Protein AF-A0A356D3D9-F1 (afdb_monomer)

Structure (mmCIF, N/CA/C/O backbone):
data_AF-A0A356D3D9-F1
#
_entry.id   AF-A0A356D3D9-F1
#
loop_
_atom_site.group_PDB
_atom_site.id
_atom_site.type_symbol
_atom_site.label_atom_id
_atom_site.label_alt_id
_atom_site.label_comp_id
_atom_site.label_asym_id
_atom_site.label_entity_id
_atom_site.label_seq_id
_atom_site.pdbx_PDB_ins_code
_atom_site.Cartn_x
_atom_site.Cartn_y
_atom_site.Cartn_z
_atom_site.occupancy
_atom_site.B_iso_or_equiv
_atom_site.auth_seq_id
_atom_site.auth_comp_id
_atom_site.auth_asym_id
_atom_site.auth_atom_id
_atom_site.pdbx_PDB_model_num
ATOM 1 N N . MET A 1 1 ? -27.565 -17.402 -6.947 1.00 33.41 1 MET A N 1
ATOM 2 C CA . MET A 1 1 ? -26.269 -16.905 -7.462 1.00 33.41 1 MET A CA 1
ATOM 3 C C . MET A 1 1 ? -26.505 -16.092 -8.730 1.00 33.41 1 MET A C 1
ATOM 5 O O . MET A 1 1 ? -26.670 -16.674 -9.793 1.00 33.41 1 MET A O 1
ATOM 9 N N . HIS A 1 2 ? -26.550 -14.762 -8.636 1.00 26.42 2 HIS A N 1
ATOM 10 C CA . HIS A 1 2 ? -26.466 -13.897 -9.815 1.00 26.42 2 HIS A CA 1
ATOM 11 C C . HIS A 1 2 ? -24.990 -13.567 -10.053 1.00 26.42 2 HIS A C 1
ATOM 13 O O . HIS A 1 2 ? -24.392 -12.832 -9.275 1.00 26.42 2 HIS A O 1
ATOM 19 N N . LYS A 1 3 ? -24.387 -14.128 -11.109 1.00 28.69 3 LYS A N 1
ATOM 20 C CA . LYS A 1 3 ? -23.107 -13.629 -11.629 1.00 28.69 3 LYS A CA 1
ATOM 21 C C . LYS A 1 3 ? -23.367 -12.240 -12.205 1.00 28.69 3 LYS A C 1
ATOM 23 O O . LYS A 1 3 ? -23.921 -12.122 -13.296 1.00 28.69 3 LYS A O 1
ATOM 28 N N . VAL A 1 4 ? -22.986 -11.197 -11.475 1.00 30.11 4 VAL A N 1
ATOM 29 C CA . VAL A 1 4 ? -22.849 -9.864 -12.060 1.00 30.11 4 VAL A CA 1
ATOM 30 C C . VAL A 1 4 ? -21.678 -9.948 -13.038 1.00 30.11 4 VAL A C 1
ATOM 32 O O . VAL A 1 4 ? -20.516 -9.964 -12.646 1.00 30.11 4 VAL A O 1
ATOM 35 N N . ASN A 1 5 ? -21.991 -10.079 -14.323 1.00 36.19 5 ASN A N 1
ATOM 36 C CA . ASN A 1 5 ? -21.010 -10.063 -15.399 1.00 36.19 5 ASN A CA 1
ATOM 37 C C . ASN A 1 5 ? -20.630 -8.593 -15.658 1.00 36.19 5 ASN A C 1
ATOM 39 O O . ASN A 1 5 ? -21.128 -7.965 -16.592 1.00 36.19 5 ASN A O 1
ATOM 43 N N . LEU A 1 6 ? -19.817 -7.999 -14.778 1.00 47.12 6 LEU A N 1
ATOM 44 C CA . LEU A 1 6 ? -19.219 -6.690 -15.042 1.00 47.12 6 LEU A CA 1
ATOM 45 C C . LEU A 1 6 ? -18.203 -6.874 -16.173 1.00 47.12 6 LEU A C 1
ATOM 47 O O . LEU A 1 6 ? -17.064 -7.257 -15.935 1.00 47.12 6 LEU A O 1
ATOM 51 N N . LYS A 1 7 ? -18.626 -6.616 -17.419 1.00 60.69 7 LYS A N 1
ATOM 52 C CA . LYS A 1 7 ? -17.749 -6.653 -18.606 1.00 60.69 7 LYS A CA 1
ATOM 53 C C . LYS A 1 7 ? -16.513 -5.752 -18.457 1.00 60.69 7 LYS A C 1
ATOM 55 O O . LYS A 1 7 ? -15.475 -6.025 -19.052 1.00 60.69 7 LYS A O 1
ATOM 60 N N . GLN A 1 8 ? -16.626 -4.716 -17.625 1.00 71.38 8 GLN A N 1
ATOM 61 C CA . GLN A 1 8 ? -15.575 -3.757 -17.320 1.00 71.38 8 GLN A CA 1
ATOM 62 C C . GLN A 1 8 ? -15.655 -3.283 -15.864 1.00 71.38 8 GLN A C 1
ATOM 64 O O . GLN A 1 8 ? -16.744 -3.192 -15.292 1.00 71.38 8 GLN A O 1
ATOM 69 N N . SER A 1 9 ? -14.512 -2.935 -15.274 1.00 82.88 9 SER A N 1
ATOM 70 C CA . SER A 1 9 ? -14.443 -2.233 -13.983 1.00 82.88 9 SER A CA 1
ATOM 71 C C . SER A 1 9 ? -13.422 -1.096 -14.037 1.00 82.88 9 SER A C 1
ATOM 73 O O . SER A 1 9 ? -12.450 -1.166 -14.791 1.00 82.88 9 SER A O 1
ATOM 75 N N . LYS A 1 10 ? -13.662 -0.031 -13.261 1.00 90.88 10 LYS A N 1
ATOM 76 C CA . LYS A 1 10 ? -12.844 1.188 -13.259 1.00 90.88 10 LYS A CA 1
ATOM 77 C C . LYS A 1 10 ? -12.426 1.567 -11.841 1.00 90.88 10 LYS A C 1
ATOM 79 O O . LYS A 1 10 ? -13.258 1.564 -10.938 1.00 90.88 10 LYS A O 1
ATOM 84 N N . ILE A 1 11 ? -11.165 1.956 -11.672 1.00 92.62 11 ILE A N 1
ATOM 85 C CA . ILE A 1 11 ? -10.679 2.685 -10.494 1.00 92.62 11 ILE A CA 1
ATOM 86 C C . ILE A 1 11 ? -10.314 4.091 -10.959 1.00 92.62 11 ILE A C 1
ATOM 88 O O . ILE A 1 11 ? -9.439 4.255 -11.809 1.00 92.62 11 ILE A O 1
ATOM 92 N N . ASN A 1 12 ? -11.001 5.104 -10.432 1.00 92.50 12 ASN A N 1
ATOM 93 C CA . ASN A 1 12 ? -10.666 6.496 -10.721 1.00 92.50 12 ASN A CA 1
ATOM 94 C C . ASN A 1 12 ? -9.358 6.857 -10.013 1.00 92.50 12 ASN A C 1
ATOM 96 O O . ASN A 1 12 ? -9.198 6.557 -8.835 1.00 92.50 12 ASN A O 1
ATOM 100 N N . PHE A 1 13 ? -8.444 7.506 -10.722 1.00 95.00 13 PHE A N 1
ATOM 101 C CA . PHE A 1 13 ? -7.201 8.028 -10.168 1.00 95.00 13 PHE A CA 1
ATOM 102 C C . PHE A 1 13 ? -6.714 9.173 -11.060 1.00 95.00 13 PHE A C 1
ATOM 104 O O . PHE A 1 13 ? -6.866 9.096 -12.281 1.00 95.00 13 PHE A O 1
ATOM 111 N N . GLN A 1 14 ? -6.150 10.220 -10.456 1.00 92.44 14 GLN A N 1
ATOM 112 C CA . GLN A 1 14 ? -5.501 11.316 -11.169 1.00 92.44 14 GLN A CA 1
ATOM 113 C C . GLN A 1 14 ? -4.198 11.695 -10.468 1.00 92.44 14 GLN A C 1
ATOM 115 O O . GLN A 1 14 ? -4.200 12.161 -9.329 1.00 92.44 14 GLN A O 1
ATOM 120 N N . GLN A 1 15 ? -3.074 11.582 -11.173 1.00 92.44 15 GLN A N 1
ATOM 121 C CA . GLN A 1 15 ? -1.764 11.958 -10.638 1.00 92.44 15 GLN A CA 1
ATOM 122 C C . GLN A 1 15 ? -1.706 13.421 -10.177 1.00 92.44 15 GLN A C 1
ATOM 124 O O . GLN A 1 15 ? -0.962 13.752 -9.253 1.00 92.44 15 GLN A O 1
ATOM 129 N N . ARG A 1 16 ? -2.537 14.294 -10.766 1.00 89.56 16 ARG A N 1
ATOM 130 C CA . ARG A 1 16 ? -2.626 15.714 -10.414 1.00 89.56 16 ARG A CA 1
ATOM 131 C C . ARG A 1 16 ? -2.956 15.945 -8.940 1.00 89.56 16 ARG A C 1
ATOM 133 O O . ARG A 1 16 ? -2.470 16.924 -8.373 1.00 89.56 16 ARG A O 1
ATOM 140 N N . ASP A 1 17 ? -3.723 15.060 -8.312 1.00 91.12 17 ASP A N 1
ATOM 141 C CA . ASP A 1 17 ? -4.072 15.187 -6.894 1.00 91.12 17 ASP A CA 1
ATOM 142 C C . ASP A 1 17 ? -2.831 15.026 -6.008 1.00 91.12 17 ASP A C 1
ATOM 144 O O . ASP A 1 17 ? -2.596 15.824 -5.096 1.00 91.12 17 ASP A O 1
ATOM 148 N N . ILE A 1 18 ? -1.981 14.049 -6.337 1.00 91.50 18 ILE A N 1
ATOM 149 C CA . ILE A 1 18 ? -0.711 13.806 -5.648 1.00 91.50 18 ILE A CA 1
ATOM 150 C C . ILE A 1 18 ? 0.299 14.915 -5.945 1.00 91.50 18 ILE A C 1
ATOM 152 O O . ILE A 1 18 ? 0.939 15.423 -5.027 1.00 91.50 18 ILE A O 1
ATOM 156 N N . ILE A 1 19 ? 0.401 15.357 -7.200 1.00 87.94 19 ILE A N 1
ATOM 157 C CA . ILE A 1 19 ? 1.264 16.484 -7.587 1.00 87.94 19 ILE A CA 1
ATOM 158 C C . ILE A 1 19 ? 0.881 17.738 -6.795 1.00 87.94 19 ILE A C 1
ATOM 160 O O . ILE A 1 19 ? 1.732 18.382 -6.184 1.00 87.94 19 ILE A O 1
ATOM 164 N N . THR A 1 20 ? -0.415 18.049 -6.725 1.00 88.94 20 THR A N 1
ATOM 165 C CA . THR A 1 20 ? -0.930 19.195 -5.965 1.00 88.94 20 THR A CA 1
ATOM 166 C C . THR A 1 20 ? -0.603 19.065 -4.477 1.00 88.94 20 THR A C 1
ATOM 168 O O . THR A 1 20 ? -0.269 20.057 -3.824 1.00 88.94 20 THR A O 1
ATOM 171 N N . TYR A 1 21 ? -0.678 17.853 -3.923 1.00 91.00 21 TYR A N 1
ATOM 172 C CA . TYR A 1 21 ? -0.265 17.584 -2.549 1.00 91.00 21 TYR A CA 1
ATOM 173 C C . TYR A 1 21 ? 1.226 17.872 -2.330 1.00 91.00 21 TYR A C 1
ATOM 175 O O . TYR A 1 21 ? 1.563 18.596 -1.391 1.00 91.00 21 TYR A O 1
ATOM 183 N N . ILE A 1 22 ? 2.105 17.375 -3.204 1.00 87.75 22 ILE A N 1
ATOM 184 C CA . ILE A 1 22 ? 3.555 17.617 -3.136 1.00 87.75 22 ILE A CA 1
ATOM 185 C C . ILE A 1 22 ? 3.842 19.123 -3.226 1.00 87.75 22 ILE A C 1
ATOM 187 O O . ILE A 1 22 ? 4.556 19.659 -2.380 1.00 87.75 22 ILE A O 1
ATOM 191 N N . GLN A 1 23 ? 3.210 19.831 -4.169 1.00 84.25 23 GLN A N 1
ATOM 192 C CA . GLN A 1 23 ? 3.354 21.283 -4.357 1.00 84.25 23 GLN A CA 1
ATOM 193 C C . GLN A 1 23 ? 2.970 22.073 -3.111 1.00 84.25 23 GLN A C 1
ATOM 195 O O . GLN A 1 23 ? 3.737 22.913 -2.640 1.00 84.25 23 GLN A O 1
ATOM 200 N N . ARG A 1 24 ? 1.812 21.774 -2.519 1.00 87.44 24 ARG A N 1
ATOM 201 C CA . ARG A 1 24 ? 1.347 22.453 -1.300 1.00 87.44 24 ARG A CA 1
ATOM 202 C C . ARG A 1 24 ? 2.236 22.182 -0.087 1.00 87.44 24 ARG A C 1
ATOM 204 O O . ARG A 1 24 ? 2.254 22.992 0.834 1.00 87.44 24 ARG A O 1
ATOM 211 N N . ASN A 1 25 ? 2.967 21.069 -0.085 1.00 86.62 25 ASN A N 1
ATOM 212 C CA . ASN A 1 25 ? 3.800 20.633 1.033 1.00 86.62 25 ASN A CA 1
ATOM 213 C C . ASN A 1 25 ? 5.304 20.698 0.725 1.00 86.62 25 ASN A C 1
ATOM 215 O O . ASN A 1 25 ? 6.096 20.141 1.476 1.00 86.62 25 ASN A O 1
ATOM 219 N N . MET A 1 26 ? 5.733 21.416 -0.317 1.00 79.50 26 MET A N 1
ATOM 220 C CA . MET A 1 26 ? 7.138 21.447 -0.759 1.00 79.50 26 MET A CA 1
ATOM 221 C C . MET A 1 26 ? 8.136 21.959 0.300 1.00 79.50 26 MET A C 1
ATOM 223 O O . MET A 1 26 ? 9.329 21.668 0.233 1.00 79.50 26 MET A O 1
ATOM 227 N N . PHE A 1 27 ? 7.658 22.720 1.290 1.00 79.06 27 PHE A N 1
ATOM 228 C CA . PHE A 1 27 ? 8.465 23.211 2.413 1.00 79.06 27 PHE A CA 1
ATOM 229 C C . PHE A 1 27 ? 8.401 22.312 3.655 1.00 79.06 27 PHE A C 1
ATOM 231 O O . PHE A 1 27 ? 9.159 22.534 4.601 1.00 79.06 27 PHE A O 1
ATOM 238 N N . ASN A 1 28 ? 7.528 21.300 3.669 1.00 84.44 28 ASN A N 1
ATOM 239 C CA . ASN A 1 28 ? 7.534 20.271 4.702 1.00 84.44 28 ASN A CA 1
ATOM 240 C C . ASN A 1 28 ? 8.872 19.519 4.640 1.00 84.44 28 ASN A C 1
ATOM 242 O O . ASN A 1 28 ? 9.337 19.173 3.556 1.00 84.44 28 ASN A O 1
ATOM 246 N N . LYS A 1 29 ? 9.495 19.269 5.798 1.00 85.06 29 LYS A N 1
ATOM 247 C CA . LYS A 1 29 ? 10.822 18.647 5.886 1.00 85.06 29 LYS A CA 1
ATOM 248 C C . LYS A 1 29 ? 10.892 17.303 5.151 1.00 85.06 29 LYS A C 1
ATOM 250 O O . LYS A 1 29 ? 11.852 17.086 4.425 1.00 85.06 29 LYS A O 1
ATOM 255 N N . GLU A 1 30 ? 9.894 16.439 5.302 1.00 82.69 30 GLU A N 1
ATOM 256 C CA . GLU A 1 30 ? 9.886 15.094 4.711 1.00 82.69 30 GLU A CA 1
ATOM 257 C C . GLU A 1 30 ? 9.733 15.141 3.194 1.00 82.69 30 GLU A C 1
ATOM 259 O O . GLU A 1 30 ? 10.515 14.521 2.479 1.00 82.69 30 GLU A O 1
ATOM 264 N N . ILE A 1 31 ? 8.781 15.932 2.690 1.00 83.50 31 ILE A N 1
ATOM 265 C CA . ILE A 1 31 ? 8.619 16.137 1.245 1.00 83.50 31 ILE A CA 1
ATOM 266 C C . ILE A 1 31 ? 9.875 16.784 0.670 1.00 83.50 31 ILE A C 1
ATOM 268 O O . ILE A 1 31 ? 10.411 16.309 -0.323 1.00 83.50 31 ILE A O 1
ATOM 272 N N . LYS A 1 32 ? 10.411 17.814 1.326 1.00 81.31 32 LYS A N 1
ATOM 273 C CA . LYS A 1 32 ? 11.663 18.448 0.916 1.00 81.31 32 LYS A CA 1
ATOM 274 C C . LYS A 1 32 ? 12.820 17.452 0.889 1.00 81.31 32 LYS A C 1
ATOM 276 O O . LYS A 1 32 ? 13.649 17.541 -0.006 1.00 81.31 32 LYS A O 1
ATOM 281 N N . GLU A 1 33 ? 12.897 16.524 1.840 1.00 79.44 33 GLU A N 1
ATOM 282 C CA . GLU A 1 33 ? 13.893 15.451 1.834 1.00 79.44 33 GLU A CA 1
ATOM 283 C C . GLU A 1 33 ? 13.683 14.464 0.687 1.00 79.44 33 GLU A C 1
ATOM 285 O O . GLU A 1 33 ? 14.674 14.070 0.082 1.00 79.44 33 GLU A O 1
ATOM 290 N N . ILE A 1 34 ? 12.441 14.091 0.364 1.00 80.12 34 ILE A N 1
ATOM 291 C CA . ILE A 1 34 ? 12.125 13.249 -0.800 1.00 80.12 34 ILE A CA 1
ATOM 292 C C . ILE A 1 34 ? 12.588 13.948 -2.081 1.00 80.12 34 ILE A C 1
ATOM 294 O O . ILE A 1 34 ? 13.390 13.397 -2.826 1.00 80.12 34 ILE A O 1
ATOM 298 N N . LEU A 1 35 ? 12.173 15.198 -2.292 1.00 75.44 35 LEU A N 1
ATOM 299 C CA . LEU A 1 35 ? 12.546 15.960 -3.483 1.00 75.44 35 LEU A CA 1
ATOM 300 C C . LEU A 1 35 ? 14.070 16.186 -3.542 1.00 75.44 35 LEU A C 1
ATOM 302 O O . LEU A 1 35 ? 14.687 15.994 -4.584 1.00 75.44 35 LEU A O 1
ATOM 306 N N . ALA A 1 36 ? 14.713 16.531 -2.420 1.00 67.12 36 ALA A N 1
ATOM 307 C CA . ALA A 1 36 ? 16.142 16.845 -2.381 1.00 67.12 36 ALA A CA 1
ATOM 308 C C . ALA A 1 36 ? 17.070 15.624 -2.474 1.00 67.12 36 ALA A C 1
ATOM 310 O O . ALA A 1 36 ? 18.141 15.757 -3.065 1.00 67.12 36 ALA A O 1
ATOM 311 N N . LYS A 1 37 ? 16.715 14.479 -1.867 1.00 59.72 37 LYS A N 1
ATOM 312 C CA . LYS A 1 37 ? 17.519 13.242 -1.934 1.00 59.72 37 LYS A CA 1
ATOM 313 C C . LYS A 1 37 ? 17.482 12.631 -3.323 1.00 59.72 37 LYS A C 1
ATOM 315 O O . LYS A 1 37 ? 18.491 12.097 -3.768 1.00 59.72 37 LYS A O 1
ATOM 320 N N . GLU A 1 38 ? 16.343 12.732 -3.992 1.00 59.81 38 GLU A N 1
ATOM 321 C CA . GLU A 1 38 ? 16.191 12.152 -5.317 1.00 59.81 38 GLU A CA 1
ATOM 322 C C . GLU A 1 38 ? 16.752 13.117 -6.396 1.00 59.81 38 GLU A C 1
ATOM 324 O O . GLU A 1 38 ? 17.379 12.671 -7.366 1.00 59.81 38 GLU A O 1
ATOM 329 N N . GLY A 1 39 ? 16.665 14.443 -6.188 1.00 52.09 39 GLY A N 1
ATOM 330 C CA . GLY A 1 39 ? 17.305 15.453 -7.048 1.00 52.09 39 GLY A CA 1
ATOM 331 C C . GLY A 1 39 ? 16.372 16.486 -7.691 1.00 52.09 39 GLY A C 1
ATOM 332 O O . GLY A 1 39 ? 16.815 17.244 -8.553 1.00 52.09 39 GLY A O 1
ATOM 333 N N . GLU A 1 40 ? 15.113 16.588 -7.269 1.00 52.38 40 GLU A N 1
ATOM 334 C CA . GLU A 1 40 ? 14.180 17.607 -7.753 1.00 52.38 40 GLU A CA 1
ATOM 335 C C . GLU A 1 40 ? 14.535 18.989 -7.198 1.00 52.38 40 GLU A C 1
ATOM 337 O O . GLU A 1 40 ? 14.288 19.330 -6.037 1.00 52.38 40 GLU A O 1
ATOM 342 N N . ARG A 1 41 ? 15.126 19.823 -8.055 1.00 49.38 41 ARG A N 1
ATOM 343 C CA . ARG A 1 41 ? 15.128 21.282 -7.881 1.00 49.38 41 ARG A CA 1
ATOM 344 C C . ARG A 1 41 ? 14.640 22.061 -9.094 1.00 49.38 41 ARG A C 1
ATOM 346 O O . ARG A 1 41 ? 14.485 23.277 -8.968 1.00 49.38 41 ARG A O 1
ATOM 353 N N . ARG A 1 42 ? 14.329 21.400 -10.217 1.00 44.66 42 ARG A N 1
ATOM 354 C CA . ARG A 1 42 ? 13.317 21.957 -11.119 1.00 44.66 42 ARG A CA 1
ATOM 355 C C . ARG A 1 42 ? 12.046 22.065 -10.276 1.00 44.66 42 ARG A C 1
ATOM 357 O O . ARG A 1 42 ? 11.743 21.147 -9.516 1.00 44.66 42 ARG A O 1
ATOM 364 N N . GLY A 1 43 ? 11.373 23.216 -10.297 1.00 47.50 43 GLY A N 1
ATOM 365 C CA . GLY A 1 43 ? 10.042 23.308 -9.697 1.00 47.50 43 GLY A CA 1
ATOM 366 C C . GLY A 1 43 ? 9.225 22.104 -10.166 1.00 47.50 43 GLY A C 1
ATOM 367 O O . GLY A 1 43 ? 9.377 21.715 -11.319 1.00 47.50 43 GLY A O 1
ATOM 368 N N . ILE A 1 44 ? 8.478 21.487 -9.247 1.00 49.28 44 ILE A N 1
ATOM 369 C CA . ILE A 1 44 ? 7.670 20.275 -9.466 1.00 49.28 44 ILE A CA 1
ATOM 370 C C . ILE A 1 44 ? 7.165 20.248 -10.903 1.00 49.28 44 ILE A C 1
ATOM 372 O O . ILE A 1 44 ? 6.504 21.214 -11.298 1.00 49.28 44 ILE A O 1
ATOM 376 N N . SER A 1 45 ? 7.553 19.221 -11.671 1.00 49.94 45 SER A N 1
ATOM 377 C CA . SER A 1 45 ? 7.362 19.231 -13.122 1.00 49.94 45 SER A CA 1
ATOM 378 C C . SER A 1 45 ? 5.903 19.580 -13.440 1.00 49.94 45 SER A C 1
ATOM 380 O O . SER A 1 45 ? 4.958 19.019 -12.877 1.00 49.94 45 SER A O 1
ATOM 382 N N . ASN A 1 46 ? 5.700 20.550 -14.333 1.00 49.56 46 ASN A N 1
ATOM 383 C CA . ASN A 1 46 ? 4.365 20.801 -14.878 1.00 49.56 46 ASN A CA 1
ATOM 384 C C . ASN A 1 46 ? 3.899 19.626 -15.769 1.00 49.56 46 ASN A C 1
ATOM 386 O O . ASN A 1 46 ? 2.724 19.566 -16.123 1.00 49.56 46 ASN A O 1
ATOM 390 N N . GLU A 1 47 ? 4.816 18.708 -16.097 1.00 61.75 47 GLU A N 1
ATOM 391 C CA . GLU A 1 47 ? 4.668 17.558 -16.997 1.00 61.75 47 GLU A CA 1
ATOM 392 C C . GLU A 1 47 ? 4.184 16.279 -16.273 1.00 61.75 47 GLU A C 1
ATOM 394 O O . GLU A 1 47 ? 3.634 15.377 -16.900 1.00 61.75 47 GLU A O 1
ATOM 399 N N . GLY A 1 48 ? 4.269 16.228 -14.936 1.00 75.38 48 GLY A N 1
ATOM 400 C CA . GLY A 1 48 ? 3.761 15.133 -14.100 1.00 75.38 48 GLY A CA 1
ATOM 401 C C . GLY A 1 48 ? 4.790 14.046 -13.755 1.00 75.38 48 GLY A C 1
ATOM 402 O O . GLY A 1 48 ? 5.961 14.143 -14.101 1.00 75.38 48 GLY A O 1
ATOM 403 N N . TYR A 1 49 ? 4.343 13.005 -13.038 1.00 88.62 49 TYR A N 1
ATOM 404 C CA . TYR A 1 49 ? 5.164 11.855 -12.611 1.00 88.62 49 TYR A CA 1
ATOM 405 C C . TYR A 1 49 ? 4.683 10.549 -13.267 1.00 88.62 49 TYR A C 1
ATOM 407 O O . TYR A 1 49 ? 4.593 9.501 -12.615 1.00 88.62 49 TYR A O 1
ATOM 415 N N . CYS A 1 50 ? 4.273 10.610 -14.539 1.00 92.06 50 CYS A N 1
ATOM 416 C CA . CYS A 1 50 ? 3.597 9.501 -15.213 1.00 92.06 50 CYS A CA 1
ATOM 417 C C . CYS A 1 50 ? 4.441 8.215 -15.221 1.00 92.06 50 CYS A C 1
ATOM 419 O O . CYS A 1 50 ? 3.907 7.148 -14.906 1.00 92.06 50 CYS A O 1
ATOM 421 N N . TYR A 1 51 ? 5.752 8.309 -15.467 1.00 89.56 51 TYR A N 1
ATOM 422 C CA . TYR A 1 51 ? 6.661 7.161 -15.452 1.00 89.56 51 TYR A CA 1
ATOM 423 C C . TYR A 1 51 ? 6.760 6.540 -14.060 1.00 89.56 51 TYR A C 1
ATOM 425 O O . TYR A 1 51 ? 6.640 5.321 -13.917 1.00 89.56 51 TYR A O 1
ATOM 433 N N . GLY A 1 52 ? 6.891 7.370 -13.023 1.00 90.94 52 GLY A N 1
ATOM 434 C CA . GLY A 1 52 ? 6.961 6.898 -11.641 1.00 90.94 52 GLY A CA 1
ATOM 435 C C . GLY A 1 52 ? 5.695 6.166 -11.186 1.00 90.94 52 GLY A C 1
ATOM 436 O O . GLY A 1 52 ? 5.766 5.103 -10.558 1.00 90.94 52 GLY A O 1
ATOM 437 N N . PHE A 1 53 ? 4.519 6.685 -11.555 1.00 95.19 53 PHE A N 1
ATOM 438 C CA . PHE A 1 53 ? 3.244 6.017 -11.282 1.00 95.19 53 PHE A CA 1
ATOM 439 C C . PHE A 1 53 ? 3.102 4.702 -12.049 1.00 95.19 53 PHE A C 1
ATOM 441 O O . PHE A 1 53 ? 2.652 3.712 -11.472 1.00 95.19 53 PHE A O 1
ATOM 448 N N . VAL A 1 54 ? 3.486 4.670 -13.327 1.00 94.94 54 VAL A N 1
ATOM 449 C CA . VAL A 1 54 ? 3.441 3.459 -14.160 1.00 94.94 54 VAL A CA 1
ATOM 450 C C . VAL A 1 54 ? 4.352 2.372 -13.603 1.00 94.94 54 VAL A C 1
ATOM 452 O O . VAL A 1 54 ? 3.888 1.250 -13.395 1.00 94.94 54 VAL A O 1
ATOM 455 N N . LYS A 1 55 ? 5.609 2.696 -13.283 1.00 91.19 55 LYS A N 1
ATOM 456 C CA . LYS A 1 55 ? 6.564 1.751 -12.685 1.00 91.19 55 LYS A CA 1
ATOM 457 C C . LYS A 1 55 ? 6.045 1.190 -11.366 1.00 91.19 55 LYS A C 1
ATOM 459 O O . LYS A 1 55 ? 5.978 -0.028 -11.199 1.00 91.19 55 LYS A O 1
ATOM 464 N N . SER A 1 56 ? 5.583 2.057 -10.466 1.00 92.31 56 SER A N 1
ATOM 465 C CA . SER A 1 56 ? 4.993 1.630 -9.192 1.00 92.31 56 SER A CA 1
ATOM 466 C C . SER A 1 56 ? 3.765 0.734 -9.397 1.00 92.31 56 SER A C 1
ATOM 468 O O . SER A 1 56 ? 3.655 -0.323 -8.775 1.00 92.31 56 SER A O 1
ATOM 470 N N . PHE A 1 57 ? 2.862 1.099 -10.309 1.00 95.25 57 PHE A N 1
ATOM 471 C CA . PHE A 1 57 ? 1.687 0.290 -10.629 1.00 95.25 57 PHE A CA 1
ATOM 472 C C . PHE A 1 57 ? 2.059 -1.094 -11.180 1.00 95.25 57 PHE A C 1
ATOM 474 O O . PHE A 1 57 ? 1.446 -2.088 -10.780 1.00 95.25 57 PHE A O 1
ATOM 481 N N . LEU A 1 58 ? 3.052 -1.188 -12.068 1.00 93.44 58 LEU A N 1
ATOM 482 C CA . LEU A 1 58 ? 3.518 -2.463 -12.620 1.00 93.44 58 LEU A CA 1
ATOM 483 C C . LEU A 1 58 ? 4.121 -3.362 -11.535 1.00 93.44 58 LEU A C 1
ATOM 485 O O . LEU A 1 58 ? 3.746 -4.533 -11.444 1.00 93.44 58 LEU A O 1
ATOM 489 N N . ARG A 1 59 ? 4.958 -2.801 -10.654 1.00 89.81 59 ARG A N 1
ATOM 490 C CA . ARG A 1 59 ? 5.540 -3.505 -9.499 1.00 89.81 59 ARG A CA 1
ATOM 491 C C . ARG A 1 59 ? 4.464 -4.095 -8.586 1.00 89.81 59 ARG A C 1
ATOM 493 O O . ARG A 1 59 ? 4.486 -5.287 -8.300 1.00 89.81 59 ARG A O 1
ATOM 500 N N . TYR A 1 60 ? 3.460 -3.310 -8.193 1.00 90.31 60 TYR A N 1
ATOM 501 C CA . TYR A 1 60 ? 2.350 -3.834 -7.384 1.00 90.31 60 TYR A CA 1
ATOM 502 C C . TYR A 1 60 ? 1.416 -4.758 -8.176 1.00 90.31 60 TYR A C 1
ATOM 504 O O . TYR A 1 60 ? 0.775 -5.636 -7.604 1.00 90.31 60 TYR A O 1
ATOM 512 N N . SER A 1 61 ? 1.314 -4.614 -9.497 1.00 90.56 61 SER A N 1
ATOM 513 C CA . SER A 1 61 ? 0.535 -5.539 -10.331 1.00 90.56 61 SER A CA 1
ATOM 514 C C . SER A 1 61 ? 1.151 -6.935 -10.382 1.00 90.56 61 SER A C 1
ATOM 516 O O . SER A 1 61 ? 0.407 -7.913 -10.473 1.00 90.56 61 SER A O 1
ATOM 518 N N . ALA A 1 62 ? 2.474 -7.041 -10.267 1.00 86.62 62 ALA A N 1
ATOM 519 C CA . ALA A 1 62 ? 3.194 -8.309 -10.222 1.00 86.62 62 ALA A CA 1
ATOM 520 C C . ALA A 1 62 ? 2.795 -9.183 -9.027 1.00 86.62 62 ALA A C 1
ATOM 522 O O . ALA A 1 62 ? 2.627 -10.395 -9.163 1.00 86.62 62 ALA A O 1
ATOM 523 N N . SER A 1 63 ? 2.538 -8.552 -7.880 1.00 83.75 63 SER A N 1
ATOM 524 C CA . SER A 1 63 ? 2.002 -9.187 -6.672 1.00 83.75 63 SER A CA 1
ATOM 525 C C . SER A 1 63 ? 0.466 -9.246 -6.639 1.00 83.75 63 SER A C 1
ATOM 527 O O . SER A 1 63 ? -0.120 -9.679 -5.649 1.00 83.75 63 SER A O 1
ATOM 529 N N . GLY A 1 64 ? -0.216 -8.849 -7.720 1.00 85.75 64 GLY A N 1
ATOM 530 C CA . GLY A 1 64 ? -1.680 -8.834 -7.815 1.00 85.75 64 GLY A CA 1
ATOM 531 C C . GLY A 1 64 ? -2.359 -7.642 -7.125 1.00 85.75 64 GLY A C 1
ATOM 532 O O . GLY A 1 64 ? -3.586 -7.594 -7.072 1.00 85.75 64 GLY A O 1
ATOM 533 N N . GLN A 1 65 ? -1.587 -6.665 -6.647 1.00 89.06 65 GLN A N 1
ATOM 534 C CA . GLN A 1 65 ? -2.034 -5.518 -5.852 1.00 89.06 65 GLN A CA 1
ATOM 535 C C . GLN A 1 65 ? -2.124 -4.197 -6.635 1.00 89.06 65 GLN A C 1
ATOM 537 O O . GLN A 1 65 ? -2.391 -3.158 -6.043 1.00 89.06 65 GLN A O 1
ATOM 542 N N . GLY A 1 66 ? -1.961 -4.190 -7.963 1.00 90.12 66 GLY A N 1
ATOM 543 C CA . GLY A 1 66 ? -1.959 -2.949 -8.759 1.00 90.12 66 GLY A CA 1
ATOM 544 C C . GLY A 1 66 ? -3.206 -2.070 -8.570 1.00 90.12 66 GLY A C 1
ATOM 545 O O . GLY A 1 66 ? -3.103 -0.853 -8.457 1.00 90.12 66 GLY A O 1
ATOM 546 N N . GLY A 1 67 ? -4.395 -2.676 -8.463 1.00 91.75 67 GLY A N 1
ATOM 547 C CA . GLY A 1 67 ? -5.624 -1.930 -8.151 1.00 91.75 67 GLY A CA 1
ATOM 548 C C . GLY A 1 67 ? -5.713 -1.477 -6.687 1.00 91.75 67 GLY A C 1
ATOM 549 O O . GLY A 1 67 ? -6.212 -0.390 -6.408 1.00 91.75 67 GLY A O 1
ATOM 550 N N . GLU A 1 68 ? -5.205 -2.288 -5.757 1.00 91.56 68 GLU A N 1
ATOM 551 C CA . GLU A 1 68 ? -5.151 -1.954 -4.328 1.00 91.56 68 GLU A CA 1
ATOM 552 C C . GLU A 1 68 ? -4.222 -0.760 -4.078 1.00 91.56 68 GLU A C 1
ATOM 554 O O . GLU A 1 68 ? -4.572 0.138 -3.320 1.00 91.56 68 GLU A O 1
ATOM 559 N N . TYR A 1 69 ? -3.092 -0.699 -4.783 1.00 93.44 69 TYR A N 1
ATOM 560 C CA . TYR A 1 69 ? -2.143 0.412 -4.740 1.00 93.44 69 TYR A CA 1
ATOM 561 C C . TYR A 1 69 ? -2.821 1.752 -5.054 1.00 93.44 69 TYR A C 1
ATOM 563 O O . TYR A 1 69 ? -2.712 2.699 -4.274 1.00 93.44 69 TYR A O 1
ATOM 571 N N . LEU A 1 70 ? -3.597 1.812 -6.140 1.00 95.00 70 LEU A N 1
ATOM 572 C CA . LEU A 1 70 ? -4.329 3.024 -6.520 1.00 95.00 70 LEU A CA 1
ATOM 573 C C . LEU A 1 70 ? -5.414 3.383 -5.496 1.00 95.00 70 LEU A C 1
ATOM 575 O O . LEU A 1 70 ? -5.547 4.545 -5.114 1.00 95.00 70 LEU A O 1
ATOM 579 N N . ASN A 1 71 ? -6.151 2.387 -4.995 1.00 93.06 71 ASN A N 1
ATOM 580 C CA . ASN A 1 71 ? -7.150 2.605 -3.949 1.00 93.06 71 ASN A CA 1
ATOM 581 C C . ASN A 1 71 ? -6.521 3.145 -2.660 1.00 93.06 71 ASN A C 1
ATOM 583 O O . ASN A 1 71 ? -7.113 4.021 -2.029 1.00 93.06 71 ASN A O 1
ATOM 587 N N . LYS A 1 72 ? -5.328 2.674 -2.272 1.00 91.31 72 LYS A N 1
ATOM 588 C CA . LYS A 1 72 ? -4.614 3.191 -1.097 1.00 91.31 72 LYS A CA 1
ATOM 589 C C . LYS A 1 72 ? -4.174 4.637 -1.292 1.00 91.31 72 LYS A C 1
ATOM 591 O O . LYS A 1 72 ? -4.402 5.439 -0.393 1.00 91.31 72 LYS A O 1
ATOM 596 N N . LEU A 1 73 ? -3.628 4.996 -2.457 1.00 93.62 73 LEU A N 1
ATOM 597 C CA . LEU A 1 73 ? -3.286 6.391 -2.767 1.00 93.62 73 LEU A CA 1
ATOM 598 C C . LEU A 1 73 ? -4.500 7.317 -2.608 1.00 93.62 73 LEU A C 1
ATOM 600 O O . LEU A 1 73 ? -4.415 8.316 -1.894 1.00 93.62 73 LEU A O 1
ATOM 604 N N . ASN A 1 74 ? -5.638 6.944 -3.201 1.00 93.00 74 ASN A N 1
ATOM 605 C CA . ASN A 1 74 ? -6.888 7.697 -3.067 1.00 93.00 74 ASN A CA 1
ATOM 606 C C . ASN A 1 74 ? -7.350 7.768 -1.607 1.00 93.00 74 ASN A C 1
ATOM 608 O O . ASN A 1 74 ? -7.628 8.847 -1.097 1.00 93.00 74 ASN A O 1
ATOM 612 N N . THR A 1 75 ? -7.360 6.632 -0.906 1.00 91.25 75 THR A N 1
ATOM 613 C CA . THR A 1 75 ? -7.801 6.551 0.493 1.00 91.25 75 THR A CA 1
ATOM 614 C C . THR A 1 75 ? -6.958 7.443 1.399 1.00 91.25 75 THR A C 1
ATOM 616 O O . THR A 1 75 ? -7.498 8.157 2.242 1.00 91.25 75 THR A O 1
ATOM 619 N N . TYR A 1 76 ? -5.633 7.442 1.236 1.00 92.44 76 TYR A N 1
ATOM 620 C CA . TYR A 1 76 ? -4.765 8.314 2.022 1.00 92.44 76 TYR A CA 1
ATOM 621 C C . TYR A 1 76 ? -5.032 9.786 1.720 1.00 92.44 76 TYR A C 1
ATOM 623 O O . TYR A 1 76 ? -5.142 10.578 2.654 1.00 92.44 76 TYR A O 1
ATOM 631 N N . MET A 1 77 ? -5.208 10.152 0.451 1.00 92.56 77 MET A N 1
ATOM 632 C CA . MET A 1 77 ? -5.575 11.516 0.072 1.00 92.56 77 MET A CA 1
ATOM 633 C C . MET A 1 77 ? -6.921 11.946 0.658 1.00 92.56 77 MET A C 1
ATOM 635 O O . MET A 1 77 ? -7.022 13.051 1.195 1.00 92.56 77 MET A O 1
ATOM 639 N N . ASP A 1 78 ? -7.926 11.075 0.630 1.00 90.56 78 ASP A N 1
ATOM 640 C CA . ASP A 1 78 ? -9.244 11.333 1.210 1.00 90.56 78 ASP A CA 1
ATOM 641 C C . ASP A 1 78 ? -9.155 11.545 2.725 1.00 90.56 78 ASP A C 1
ATOM 643 O O . ASP A 1 78 ? -9.699 12.518 3.254 1.00 90.56 78 ASP A O 1
ATOM 647 N N . ILE A 1 79 ? -8.405 10.692 3.432 1.00 88.62 79 ILE A N 1
ATOM 648 C CA . ILE A 1 79 ? -8.169 10.836 4.875 1.00 88.62 79 ILE A CA 1
ATOM 649 C C . ILE A 1 79 ? -7.471 12.168 5.164 1.00 88.62 79 ILE A C 1
ATOM 651 O O . ILE A 1 79 ? -7.927 12.926 6.025 1.00 88.62 79 ILE A O 1
ATOM 655 N N . ILE A 1 80 ? -6.398 12.489 4.437 1.00 90.75 80 ILE A N 1
ATOM 656 C CA . ILE A 1 80 ? -5.609 13.715 4.620 1.00 90.75 80 ILE A CA 1
ATOM 657 C C . ILE A 1 80 ? -6.470 14.964 4.404 1.00 90.75 80 ILE A C 1
ATOM 659 O O . ILE A 1 80 ? -6.399 15.902 5.205 1.00 90.75 80 ILE A O 1
ATOM 663 N N . ASN A 1 81 ? -7.298 14.960 3.358 1.00 88.88 81 ASN A N 1
ATOM 664 C CA . ASN A 1 81 ? -8.130 16.093 2.957 1.00 88.88 81 ASN A CA 1
ATOM 665 C C . ASN A 1 81 ? -9.472 16.173 3.698 1.00 88.88 81 ASN A C 1
ATOM 667 O O . ASN A 1 81 ? -10.169 17.186 3.585 1.00 88.88 81 ASN A O 1
ATOM 671 N N . SER A 1 82 ? -9.844 15.142 4.462 1.00 85.88 82 SER A N 1
ATOM 672 C CA . SER A 1 82 ? -11.101 15.117 5.210 1.00 85.88 82 SER A CA 1
ATOM 673 C C . SER A 1 82 ? -11.230 16.343 6.126 1.00 85.88 82 SER A C 1
ATOM 675 O O . SER A 1 82 ? -10.314 16.703 6.873 1.00 85.88 82 SER A O 1
ATOM 677 N N . LYS A 1 83 ? -12.379 17.026 6.087 1.00 83.75 83 LYS A N 1
ATOM 678 C CA . LYS A 1 83 ? -12.664 18.126 7.019 1.00 83.75 83 LYS A CA 1
ATOM 679 C C . LYS A 1 83 ? -13.085 17.547 8.365 1.00 83.75 83 LYS A C 1
ATOM 681 O O . LYS A 1 83 ? -13.970 16.698 8.419 1.00 83.75 83 LYS A O 1
ATOM 686 N N . ASN A 1 84 ? -12.483 18.033 9.448 1.00 74.06 84 ASN A N 1
ATOM 687 C CA . ASN A 1 84 ? -12.936 17.703 10.792 1.00 74.06 84 ASN A CA 1
ATOM 688 C C . ASN A 1 84 ? -13.880 18.802 11.295 1.00 74.06 84 ASN A C 1
ATOM 690 O O . ASN A 1 84 ? -13.435 19.907 11.589 1.00 74.06 84 ASN A O 1
ATOM 694 N N . ASN A 1 85 ? -15.171 18.482 11.395 1.00 71.88 85 ASN A N 1
ATOM 695 C CA . ASN A 1 85 ? -16.191 19.365 11.972 1.00 71.88 85 ASN A CA 1
ATOM 696 C C . ASN A 1 85 ? -16.637 18.896 13.371 1.00 71.88 85 ASN A C 1
ATOM 698 O O . ASN A 1 85 ? -17.648 19.370 13.889 1.00 71.88 85 ASN A O 1
ATOM 702 N N . SER A 1 86 ? -15.942 17.921 13.965 1.00 71.56 86 SER A N 1
ATOM 703 C CA . SER A 1 86 ? -16.295 17.391 15.279 1.00 71.56 86 SER A CA 1
ATOM 704 C C . SER A 1 86 ? -15.968 18.402 16.373 1.00 71.56 86 SER A C 1
ATOM 706 O O . SER A 1 86 ? -14.838 18.866 16.485 1.00 71.56 86 SER A O 1
ATOM 708 N N . SER A 1 87 ? -16.938 18.677 17.244 1.00 68.12 87 SER A N 1
ATOM 709 C CA . SER A 1 87 ? -16.714 19.391 18.508 1.00 68.12 87 SER A CA 1
ATOM 710 C C . SER A 1 87 ? -16.196 18.475 19.629 1.00 68.12 87 SER A C 1
ATOM 712 O O . SER A 1 87 ? -15.840 18.949 20.709 1.00 68.12 87 SER A O 1
ATOM 714 N N . ASN A 1 88 ? -16.151 17.156 19.397 1.00 81.50 88 ASN A N 1
ATOM 715 C CA . ASN A 1 88 ? -15.626 16.176 20.343 1.00 81.50 88 ASN A CA 1
ATOM 716 C C . ASN A 1 88 ? -14.107 16.014 20.176 1.00 81.50 88 ASN A C 1
ATOM 718 O O . ASN A 1 88 ? -13.645 15.492 19.158 1.00 81.50 88 ASN A O 1
ATOM 722 N N . LYS A 1 89 ? -13.360 16.378 21.227 1.00 81.88 89 LYS A N 1
ATOM 723 C CA . LYS A 1 89 ? -11.893 16.277 21.302 1.00 81.88 89 LYS A CA 1
ATOM 724 C C . LYS A 1 89 ? -11.361 14.861 21.064 1.00 81.88 89 LYS A C 1
ATOM 726 O O . LYS A 1 89 ? -10.315 14.712 20.451 1.00 81.88 89 LYS A O 1
ATOM 731 N N . MET A 1 90 ? -12.057 13.817 21.521 1.00 79.88 90 MET A N 1
ATOM 732 C CA . MET A 1 90 ? -11.608 12.431 21.313 1.00 79.88 90 MET A CA 1
ATOM 733 C C . MET A 1 90 ? -11.650 12.038 19.838 1.00 79.88 90 MET A C 1
ATOM 735 O O . MET A 1 90 ? -10.698 11.469 19.312 1.00 79.88 90 MET A O 1
ATOM 739 N N . THR A 1 91 ? -12.733 12.408 19.159 1.00 78.56 91 THR A N 1
ATOM 740 C CA . THR A 1 91 ? -12.889 12.189 17.719 1.00 78.56 91 THR A CA 1
ATOM 741 C C . THR A 1 91 ? -11.884 13.016 16.917 1.00 78.56 91 THR A C 1
ATOM 743 O O . THR A 1 91 ? -11.342 12.529 15.933 1.00 78.56 91 THR A O 1
ATOM 746 N N . GLU A 1 92 ? -11.588 14.244 17.350 1.00 84.38 92 GLU A N 1
ATOM 747 C CA . GLU A 1 92 ? -10.548 15.075 16.734 1.00 84.38 92 GLU A CA 1
ATOM 748 C C . GLU A 1 92 ? -9.165 14.416 16.804 1.00 84.38 92 GLU A C 1
ATOM 750 O O . GLU A 1 92 ? -8.484 14.329 15.784 1.00 84.38 92 GLU A O 1
ATOM 755 N N . ILE A 1 93 ? -8.771 13.892 17.969 1.00 87.38 93 ILE A N 1
ATOM 756 C CA . ILE A 1 93 ? -7.490 13.188 18.122 1.00 87.38 93 ILE A CA 1
ATOM 757 C C . ILE A 1 93 ? -7.422 11.946 17.231 1.00 87.38 93 ILE A C 1
ATOM 759 O O . ILE A 1 93 ? -6.391 11.688 16.613 1.00 87.38 93 ILE A O 1
ATOM 763 N N . GLU A 1 94 ? -8.504 11.170 17.162 1.00 84.00 94 GLU A N 1
ATOM 764 C CA . GLU A 1 94 ? -8.561 9.977 16.318 1.00 84.00 94 GLU A CA 1
ATOM 765 C C . GLU A 1 94 ? -8.375 10.321 14.836 1.00 84.00 94 GLU A C 1
ATOM 767 O O . GLU A 1 94 ? -7.546 9.703 14.165 1.00 84.00 94 GLU A O 1
ATOM 772 N N . ILE A 1 95 ? -9.076 11.346 14.345 1.00 82.94 95 ILE A N 1
ATOM 773 C CA . ILE A 1 95 ? -8.937 11.827 12.965 1.00 82.94 95 ILE A CA 1
ATOM 774 C C . ILE A 1 95 ? -7.510 12.323 12.707 1.00 82.94 95 ILE A C 1
ATOM 776 O O . ILE A 1 95 ? -6.921 12.004 11.674 1.00 82.94 95 ILE A O 1
ATOM 780 N N . ASP A 1 96 ? -6.920 13.079 13.632 1.00 90.06 96 ASP A N 1
ATOM 781 C CA . ASP A 1 96 ? -5.569 13.613 13.460 1.00 90.06 96 ASP A CA 1
ATOM 782 C C . ASP A 1 96 ? -4.494 12.520 13.475 1.00 90.06 96 ASP A C 1
ATOM 784 O O . ASP A 1 96 ? -3.550 12.582 12.683 1.00 90.06 96 ASP A O 1
ATOM 788 N N . ALA A 1 97 ? -4.653 11.490 14.310 1.00 88.69 97 ALA A N 1
ATOM 789 C CA . ALA A 1 97 ? -3.785 10.316 14.299 1.00 88.69 97 ALA A CA 1
ATOM 790 C C . ALA A 1 97 ? -3.891 9.564 12.963 1.00 88.69 97 ALA A C 1
ATOM 792 O O . ALA A 1 97 ? -2.871 9.243 12.355 1.00 88.69 97 ALA A O 1
ATOM 793 N N . GLN A 1 98 ? -5.108 9.341 12.458 1.00 87.50 98 GLN A N 1
ATOM 794 C CA . GLN A 1 98 ? -5.323 8.712 11.149 1.00 87.50 98 GLN A CA 1
ATOM 795 C C . GLN A 1 98 ? -4.693 9.528 10.017 1.00 87.50 98 GLN A C 1
ATOM 797 O O . GLN A 1 98 ? -4.014 8.969 9.158 1.00 87.50 98 GLN A O 1
ATOM 802 N N . LYS A 1 99 ? -4.846 10.857 10.038 1.00 91.06 99 LYS A N 1
ATOM 803 C CA . LYS A 1 99 ? -4.203 11.757 9.073 1.00 91.06 99 LYS A CA 1
ATOM 804 C C . LYS A 1 99 ? -2.687 11.691 9.137 1.00 91.06 99 LYS A C 1
ATOM 806 O O . LYS A 1 99 ? -2.050 11.708 8.091 1.00 91.06 99 LYS A O 1
ATOM 811 N N . TYR A 1 100 ? -2.104 11.637 10.332 1.00 90.75 100 TYR A N 1
ATOM 812 C CA . TYR A 1 100 ? -0.658 11.496 10.496 1.00 90.75 100 TYR A CA 1
ATOM 813 C C . TYR A 1 100 ? -0.148 10.218 9.813 1.00 90.75 100 TYR A C 1
ATOM 815 O O . TYR A 1 100 ? 0.721 10.288 8.948 1.00 90.75 100 TYR A O 1
ATOM 823 N N . HIS A 1 101 ? -0.769 9.073 10.101 1.00 88.81 101 HIS A N 1
ATOM 824 C CA . HIS A 1 101 ? -0.398 7.783 9.506 1.00 88.81 101 HIS A CA 1
ATOM 825 C C . HIS A 1 101 ? -0.657 7.696 8.000 1.00 88.81 101 HIS A C 1
ATOM 827 O O . HIS A 1 101 ? 0.148 7.120 7.263 1.00 88.81 101 HIS A O 1
ATOM 833 N N . ALA A 1 102 ? -1.744 8.304 7.523 1.00 90.81 102 ALA A N 1
ATOM 834 C CA . ALA A 1 102 ? -2.022 8.413 6.096 1.00 90.81 102 ALA A CA 1
ATOM 835 C C . ALA A 1 102 ? -0.941 9.232 5.372 1.00 90.81 102 ALA A C 1
ATOM 837 O O . ALA A 1 102 ? -0.506 8.821 4.300 1.00 90.81 102 ALA A O 1
ATOM 838 N N . ARG A 1 103 ? -0.457 10.341 5.961 1.00 91.19 103 ARG A N 1
ATOM 839 C CA . ARG A 1 103 ? 0.651 11.136 5.393 1.00 91.19 103 ARG A CA 1
ATOM 840 C C . ARG A 1 103 ? 1.942 10.337 5.324 1.00 91.19 103 ARG A C 1
ATOM 842 O O . ARG A 1 103 ? 2.525 10.260 4.252 1.00 91.19 103 ARG A O 1
ATOM 849 N N . GLU A 1 104 ? 2.339 9.695 6.418 1.00 88.88 104 GLU A N 1
ATOM 850 C CA . GLU A 1 104 ? 3.540 8.848 6.459 1.00 88.88 104 GLU A CA 1
ATOM 851 C C . GLU A 1 104 ? 3.499 7.750 5.389 1.00 88.88 104 GLU A C 1
ATOM 853 O O . GLU A 1 104 ? 4.463 7.525 4.655 1.00 88.88 104 GLU A O 1
ATOM 858 N N . SER A 1 105 ? 2.356 7.073 5.270 1.00 89.75 105 SER A N 1
ATOM 859 C CA . SER A 1 105 ? 2.166 5.996 4.294 1.00 89.75 105 SER A CA 1
ATOM 860 C C . SER A 1 105 ? 2.176 6.532 2.862 1.00 89.75 105 SER A C 1
ATOM 862 O O . SER A 1 105 ? 2.822 5.954 1.988 1.00 89.75 105 SER A O 1
ATOM 864 N N . LEU A 1 106 ? 1.537 7.680 2.626 1.00 92.12 106 LEU A N 1
ATOM 865 C CA . LEU A 1 106 ? 1.557 8.355 1.335 1.00 92.12 106 LEU A CA 1
ATOM 866 C C . LEU A 1 106 ? 2.973 8.813 0.953 1.00 92.12 106 LEU A C 1
ATOM 868 O O . LEU A 1 106 ? 3.389 8.593 -0.180 1.00 92.12 106 LEU A O 1
ATOM 872 N N . HIS A 1 107 ? 3.735 9.398 1.879 1.00 90.69 107 HIS A N 1
ATOM 873 C CA . HIS A 1 107 ? 5.110 9.851 1.647 1.00 90.69 107 HIS A CA 1
ATOM 874 C C . HIS A 1 107 ? 6.026 8.699 1.224 1.00 90.69 107 HIS A C 1
ATOM 876 O O . HIS A 1 107 ? 6.830 8.863 0.306 1.00 90.69 107 HIS A O 1
ATOM 882 N N . LYS A 1 108 ? 5.865 7.512 1.825 1.00 88.44 108 LYS A N 1
ATOM 883 C CA . LYS A 1 108 ? 6.599 6.303 1.415 1.00 88.44 108 LYS A CA 1
ATOM 884 C C . LYS A 1 108 ? 6.302 5.914 -0.034 1.00 88.44 108 LYS A C 1
ATOM 886 O O . LYS A 1 108 ? 7.232 5.593 -0.768 1.00 88.44 108 LYS A O 1
ATOM 891 N N . LEU A 1 109 ? 5.037 5.972 -0.455 1.00 90.19 109 LEU A N 1
ATOM 892 C CA . LEU A 1 109 ? 4.648 5.665 -1.836 1.00 90.19 109 LEU A CA 1
ATOM 893 C C . LEU A 1 109 ? 5.137 6.742 -2.818 1.00 90.19 109 LEU A C 1
ATOM 895 O O . LEU A 1 109 ? 5.702 6.404 -3.856 1.00 90.19 109 LEU A O 1
ATOM 899 N N . ILE A 1 110 ? 4.978 8.025 -2.471 1.00 89.88 110 ILE A N 1
ATOM 900 C CA . ILE A 1 110 ? 5.450 9.168 -3.272 1.00 89.88 110 ILE A CA 1
ATOM 901 C C . ILE A 1 110 ? 6.957 9.099 -3.491 1.00 89.88 110 ILE A C 1
ATOM 903 O O . ILE A 1 110 ? 7.415 9.368 -4.595 1.00 89.88 110 ILE A O 1
ATOM 907 N N . LYS A 1 111 ? 7.732 8.713 -2.473 1.00 88.19 111 LYS A N 1
ATOM 908 C CA . LYS A 1 111 ? 9.186 8.605 -2.597 1.00 88.19 111 LYS A CA 1
ATOM 909 C C . LYS A 1 111 ? 9.599 7.704 -3.765 1.00 88.19 111 LYS A C 1
ATOM 911 O O . LYS A 1 111 ? 10.464 8.093 -4.540 1.00 88.19 111 LYS A O 1
ATOM 916 N N . ASN A 1 112 ? 8.967 6.539 -3.904 1.00 85.56 112 ASN A N 1
ATOM 917 C CA . ASN A 1 112 ? 9.276 5.611 -4.993 1.00 85.56 112 ASN A CA 1
ATOM 918 C C . ASN A 1 112 ? 8.881 6.201 -6.354 1.00 85.56 112 ASN A C 1
ATOM 920 O O . ASN A 1 112 ? 9.681 6.167 -7.282 1.00 85.56 112 ASN A O 1
ATOM 924 N N . ILE A 1 113 ? 7.695 6.817 -6.442 1.00 89.69 113 ILE A N 1
ATOM 925 C CA . ILE A 1 113 ? 7.211 7.491 -7.658 1.00 89.69 113 ILE A CA 1
ATOM 926 C C . ILE A 1 113 ? 8.199 8.573 -8.116 1.00 89.69 113 ILE A C 1
ATOM 928 O O . ILE A 1 113 ? 8.579 8.613 -9.283 1.00 89.69 113 ILE A O 1
ATOM 932 N N . VAL A 1 114 ? 8.626 9.441 -7.198 1.00 86.44 114 VAL A N 1
ATOM 933 C CA . VAL A 1 114 ? 9.553 10.542 -7.489 1.00 86.44 114 VAL A CA 1
ATOM 934 C C . VAL A 1 114 ? 10.925 10.006 -7.905 1.00 86.44 114 VAL A C 1
ATOM 936 O O . VAL A 1 114 ? 11.498 10.492 -8.875 1.00 86.44 114 VAL A O 1
ATOM 939 N N . SER A 1 115 ? 11.432 8.983 -7.214 1.00 83.50 115 SER A N 1
ATOM 940 C CA . SER A 1 115 ? 12.730 8.368 -7.522 1.00 83.50 115 SER A CA 1
ATOM 941 C C . SER A 1 115 ? 12.764 7.732 -8.917 1.00 83.50 115 SER A C 1
ATOM 943 O O . SER A 1 115 ? 13.703 7.960 -9.684 1.00 83.50 115 SER A O 1
ATOM 945 N N . ASP A 1 116 ? 11.716 6.983 -9.277 1.00 84.31 116 ASP A N 1
ATOM 946 C CA . ASP A 1 116 ? 11.587 6.361 -10.598 1.00 84.31 116 ASP A CA 1
ATOM 947 C C . ASP A 1 116 ? 11.450 7.420 -11.701 1.00 84.31 116 ASP A C 1
ATOM 949 O O . ASP A 1 116 ? 12.140 7.341 -12.716 1.00 84.31 116 ASP A O 1
ATOM 953 N N . GLN A 1 117 ? 10.603 8.440 -11.498 1.00 86.31 117 GLN A N 1
ATOM 954 C CA . GLN A 1 117 ? 10.435 9.515 -12.482 1.00 86.31 117 GLN A CA 1
ATOM 955 C C . GLN A 1 117 ? 11.773 10.199 -12.772 1.00 86.31 117 GLN A C 1
ATOM 957 O O . GLN A 1 117 ? 12.170 10.339 -13.922 1.00 86.31 117 GLN A O 1
ATOM 962 N N . GLN A 1 118 ? 12.510 10.563 -11.727 1.00 79.94 118 GLN A N 1
ATOM 963 C CA . GLN A 1 118 ? 13.771 11.272 -11.897 1.00 79.94 118 GLN A CA 1
ATOM 964 C C . GLN A 1 118 ? 14.880 10.408 -12.493 1.00 79.94 118 GLN A C 1
ATOM 966 O O . GLN A 1 118 ? 15.827 10.944 -13.066 1.00 79.94 118 GLN A O 1
ATOM 971 N N . SER A 1 119 ? 14.817 9.089 -12.323 1.00 78.94 119 SER A N 1
ATOM 972 C CA . SER A 1 119 ? 15.773 8.179 -12.953 1.00 78.94 119 SER A CA 1
ATOM 973 C C . SER A 1 119 ? 15.565 8.156 -14.470 1.00 78.94 119 SER A C 1
ATOM 975 O O . SER A 1 119 ? 16.537 8.309 -15.209 1.00 78.94 119 SER A O 1
ATOM 977 N N . ILE A 1 120 ? 14.309 8.144 -14.927 1.00 79.81 120 ILE A N 1
ATOM 978 C CA . ILE A 1 120 ? 13.962 8.321 -16.344 1.00 79.81 120 ILE A CA 1
ATOM 979 C C . ILE A 1 120 ? 14.348 9.712 -16.852 1.00 79.81 120 ILE A C 1
ATOM 981 O O . ILE A 1 120 ? 15.021 9.806 -17.877 1.00 79.81 120 ILE A O 1
ATOM 985 N N . ASP A 1 121 ? 14.021 10.782 -16.122 1.00 76.94 121 ASP A N 1
ATOM 986 C CA . ASP A 1 121 ? 14.380 12.148 -16.530 1.00 76.94 121 ASP A CA 1
ATOM 987 C C . ASP A 1 121 ? 15.904 12.296 -16.706 1.00 76.94 121 ASP A C 1
ATOM 989 O O . ASP A 1 121 ? 16.377 12.949 -17.640 1.00 76.94 121 ASP A O 1
ATOM 993 N N . LYS A 1 122 ? 16.695 11.645 -15.836 1.00 76.94 122 LYS A N 1
ATOM 994 C CA . LYS A 1 122 ? 18.161 11.564 -15.951 1.00 76.94 122 LYS A CA 1
ATOM 995 C C . LYS A 1 122 ? 18.590 10.835 -17.215 1.00 76.94 122 LYS A C 1
ATOM 997 O O . LYS A 1 122 ? 19.439 11.356 -17.928 1.00 76.94 122 LYS A O 1
ATOM 1002 N N . LEU A 1 123 ? 18.031 9.661 -17.498 1.00 78.38 123 LEU A N 1
ATOM 1003 C CA . LEU A 1 123 ? 18.377 8.881 -18.691 1.00 78.38 123 LEU A CA 1
ATOM 1004 C C . LEU A 1 123 ? 18.063 9.645 -19.984 1.00 78.38 123 LEU A C 1
ATOM 1006 O O . LEU A 1 123 ? 18.896 9.675 -20.892 1.00 78.38 123 LEU A O 1
ATOM 1010 N N . VAL A 1 124 ? 16.913 10.319 -20.045 1.00 75.50 124 VAL A N 1
ATOM 1011 C CA . VAL A 1 124 ? 16.537 11.173 -21.182 1.00 75.50 124 VAL A CA 1
ATOM 1012 C C . VAL A 1 124 ? 17.502 12.352 -21.310 1.00 75.50 124 VAL A C 1
ATOM 1014 O O . VAL A 1 124 ? 18.058 12.573 -22.382 1.00 75.50 124 VAL A O 1
ATOM 1017 N N . SER A 1 125 ? 17.787 13.055 -20.209 1.00 74.00 125 SER A N 1
ATOM 1018 C CA . SER A 1 125 ? 18.706 14.205 -20.205 1.00 74.00 125 SER A CA 1
ATOM 1019 C C . SER A 1 125 ? 20.123 13.824 -20.651 1.00 74.00 125 SER A C 1
ATOM 1021 O O . SER A 1 125 ? 20.756 14.558 -21.404 1.00 74.00 125 SER A O 1
ATOM 1023 N N . ILE A 1 126 ? 20.619 12.666 -20.202 1.00 74.94 126 ILE A N 1
ATOM 1024 C CA . ILE A 1 126 ? 21.917 12.101 -20.598 1.00 74.94 126 ILE A CA 1
ATOM 1025 C C . ILE A 1 126 ? 21.932 11.783 -22.099 1.00 74.94 126 ILE A C 1
ATOM 1027 O O . ILE A 1 126 ? 22.916 12.080 -22.773 1.00 74.94 126 ILE A O 1
ATOM 1031 N N . SER A 1 127 ? 20.845 11.216 -22.625 1.00 75.12 127 SER A N 1
ATOM 1032 C CA . SER A 1 127 ? 20.729 10.867 -24.046 1.00 75.12 127 SER A CA 1
ATOM 1033 C C . SER A 1 127 ? 20.728 12.113 -24.938 1.00 75.12 127 SER A C 1
ATOM 1035 O O . SER A 1 127 ? 21.481 12.159 -25.907 1.00 75.12 127 SER A O 1
ATOM 1037 N N . ILE A 1 128 ? 19.963 13.147 -24.563 1.00 70.56 128 ILE A N 1
ATOM 1038 C CA . ILE A 1 128 ? 19.943 14.448 -25.258 1.00 70.56 128 ILE A CA 1
ATOM 1039 C C . ILE A 1 128 ? 21.337 15.083 -25.235 1.00 70.56 128 ILE A C 1
ATOM 1041 O O . ILE A 1 128 ? 21.866 15.460 -26.279 1.00 70.56 128 ILE A O 1
ATOM 1045 N N . PHE A 1 129 ? 21.972 15.123 -24.058 1.00 69.25 129 PHE A N 1
ATOM 1046 C CA . PHE A 1 129 ? 23.321 15.670 -23.904 1.00 69.25 129 PHE A CA 1
ATOM 1047 C C . PHE A 1 129 ? 24.332 14.974 -24.821 1.00 69.25 129 PHE A C 1
ATOM 1049 O O . PHE A 1 129 ? 25.193 15.626 -25.398 1.00 69.25 129 PHE A O 1
ATOM 1056 N N . TYR A 1 130 ? 24.224 13.652 -24.981 1.00 71.62 130 TYR A N 1
ATOM 1057 C CA . TYR A 1 130 ? 25.101 12.914 -25.881 1.00 71.62 130 TYR A CA 1
ATOM 1058 C C . TYR A 1 130 ? 24.865 13.264 -27.356 1.00 71.62 130 TYR A C 1
ATOM 1060 O O . TYR A 1 130 ? 25.836 13.484 -28.080 1.00 71.62 130 TYR A O 1
ATOM 1068 N N . SER A 1 131 ? 23.603 13.349 -27.794 1.00 71.88 131 SER A N 1
ATOM 1069 C CA . SER A 1 131 ? 23.266 13.649 -29.194 1.00 71.88 131 SER A CA 1
ATOM 1070 C C . SER A 1 131 ? 23.658 15.059 -29.645 1.00 71.88 131 SER A C 1
ATOM 1072 O O . SER A 1 131 ? 23.817 15.288 -30.840 1.00 71.88 131 SER A O 1
ATOM 1074 N N . GLU A 1 132 ? 23.831 15.986 -28.702 1.00 75.81 132 GLU A N 1
ATOM 1075 C CA . GLU A 1 132 ? 24.125 17.401 -28.961 1.00 75.81 132 GLU A CA 1
ATOM 1076 C C . GLU A 1 132 ? 25.588 17.784 -28.668 1.00 75.81 132 GLU A C 1
ATOM 1078 O O . GLU A 1 132 ? 25.919 18.968 -28.655 1.00 75.81 132 GLU A O 1
ATOM 1083 N N . ASN A 1 133 ? 26.476 16.813 -28.413 1.00 81.06 133 ASN A N 1
ATOM 1084 C CA . ASN A 1 133 ? 27.867 17.104 -28.065 1.00 81.06 133 ASN A CA 1
ATOM 1085 C C . ASN A 1 133 ? 28.623 17.806 -29.204 1.00 81.06 133 ASN A C 1
ATOM 1087 O O . ASN A 1 133 ? 28.814 17.262 -30.292 1.00 81.06 133 ASN A O 1
ATOM 1091 N N . GLU A 1 134 ? 29.163 18.977 -28.891 1.00 87.06 134 GLU A N 1
ATOM 1092 C CA . GLU A 1 134 ? 30.102 19.725 -29.711 1.00 87.06 134 GLU A CA 1
ATOM 1093 C C . GLU A 1 134 ? 31.534 19.544 -29.192 1.00 87.06 134 GLU A C 1
ATOM 1095 O O . GLU A 1 134 ? 31.802 19.613 -27.987 1.00 87.06 134 GLU A O 1
ATOM 1100 N N . TYR A 1 135 ? 32.475 19.346 -30.113 1.00 90.56 135 TYR A N 1
ATOM 1101 C CA . TYR A 1 135 ? 33.882 19.114 -29.792 1.00 90.56 135 TYR A CA 1
ATOM 1102 C C . TYR A 1 135 ? 34.684 20.405 -30.007 1.00 90.56 135 TYR A C 1
ATOM 1104 O O . TYR A 1 135 ? 34.744 20.914 -31.133 1.00 90.56 135 TYR A O 1
ATOM 1112 N N . PRO A 1 136 ? 35.285 20.990 -28.951 1.00 90.50 136 PRO A N 1
ATOM 1113 C CA . PRO A 1 136 ? 36.131 22.165 -29.099 1.00 90.50 136 PRO A CA 1
ATOM 1114 C C . PRO A 1 136 ? 37.380 21.828 -29.922 1.00 90.50 136 PRO A C 1
ATOM 1116 O O . PRO A 1 136 ? 37.800 20.679 -30.021 1.00 90.50 136 PRO A O 1
ATOM 1119 N N . LYS A 1 137 ? 38.018 22.839 -30.516 1.00 92.00 137 LYS A N 1
ATOM 1120 C CA . LYS A 1 137 ? 39.213 22.615 -31.336 1.00 92.00 137 LYS A CA 1
ATOM 1121 C C . LYS A 1 137 ? 40.360 22.047 -30.491 1.00 92.00 137 LYS A C 1
ATOM 1123 O O . LYS A 1 137 ? 40.776 22.678 -29.522 1.00 92.00 137 LYS A O 1
ATOM 1128 N N . ILE A 1 138 ? 40.936 20.925 -30.923 1.00 90.88 138 ILE A N 1
ATOM 1129 C CA . ILE A 1 138 ? 42.120 20.335 -30.286 1.00 90.88 138 ILE A CA 1
ATOM 1130 C C . ILE A 1 138 ? 43.292 21.330 -30.322 1.00 90.88 138 ILE A C 1
ATOM 1132 O O . ILE A 1 138 ? 43.709 21.808 -31.385 1.00 90.88 138 ILE A O 1
ATOM 1136 N N . THR A 1 139 ? 43.840 21.640 -29.145 1.00 86.31 139 THR A N 1
ATOM 1137 C CA . THR A 1 139 ? 45.006 22.521 -29.004 1.00 86.31 139 THR A CA 1
ATOM 1138 C C . THR A 1 139 ? 46.299 21.727 -29.229 1.00 86.31 139 THR A C 1
ATOM 1140 O O . THR A 1 139 ? 46.492 20.698 -28.577 1.00 86.31 139 THR A O 1
ATOM 1143 N N . PRO A 1 140 ? 47.226 22.187 -30.098 1.00 83.00 140 PRO A N 1
ATOM 1144 C CA . PRO A 1 140 ? 48.508 21.515 -30.300 1.00 83.00 140 PRO A CA 1
ATOM 1145 C C . PRO A 1 140 ? 49.284 21.341 -28.986 1.00 83.00 140 PRO A C 1
ATOM 1147 O O . PRO A 1 140 ? 49.543 22.316 -28.283 1.00 83.00 140 PRO A O 1
ATOM 1150 N N . GLY A 1 141 ? 49.668 20.102 -28.664 1.00 81.62 141 GLY A N 1
ATOM 1151 C CA . GLY A 1 141 ? 50.381 19.760 -27.426 1.00 81.62 141 GLY A CA 1
ATOM 1152 C C . GLY A 1 141 ? 49.501 19.638 -26.174 1.00 81.62 141 GLY A C 1
ATOM 1153 O O . GLY A 1 141 ? 50.039 19.382 -25.097 1.00 81.62 141 GLY A O 1
ATOM 1154 N N . GLY A 1 142 ? 48.179 19.804 -26.298 1.00 85.56 142 GLY A N 1
ATOM 1155 C CA . GLY A 1 142 ? 47.224 19.524 -25.225 1.00 85.56 142 GLY A CA 1
ATOM 1156 C C . GLY A 1 142 ? 47.154 18.032 -24.894 1.00 85.56 142 GLY A C 1
ATOM 1157 O O . GLY A 1 142 ? 47.455 17.191 -25.744 1.00 85.56 142 GLY A 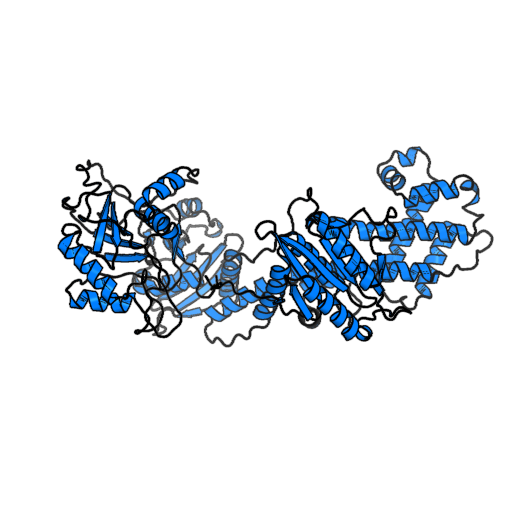O 1
ATOM 1158 N N . LYS A 1 143 ? 46.770 17.703 -23.655 1.00 92.00 143 LYS A N 1
ATOM 1159 C CA . LYS A 1 143 ? 46.614 16.309 -23.223 1.00 92.00 143 LYS A CA 1
ATOM 1160 C C . LYS A 1 143 ? 45.207 15.789 -23.459 1.00 92.00 143 LYS A C 1
ATOM 1162 O O . LYS A 1 143 ? 44.239 16.526 -23.274 1.00 92.00 143 LYS A O 1
ATOM 1167 N N . PHE A 1 144 ? 45.091 14.500 -23.769 1.00 93.38 144 PHE A N 1
ATOM 1168 C CA . PHE A 1 144 ? 43.797 13.871 -24.044 1.00 93.38 144 PHE A CA 1
ATOM 1169 C C . PHE A 1 144 ? 42.805 14.009 -22.882 1.00 93.38 144 PHE A C 1
ATOM 1171 O O . PHE A 1 144 ? 41.695 14.486 -23.079 1.00 93.38 144 PHE A O 1
ATOM 1178 N N . ASN A 1 145 ? 43.198 13.684 -21.648 1.00 93.31 145 ASN A N 1
ATOM 1179 C CA . ASN A 1 145 ? 42.304 13.794 -20.488 1.00 93.31 145 ASN A CA 1
ATOM 1180 C C . ASN A 1 145 ? 41.830 15.233 -20.222 1.00 93.31 145 ASN A C 1
ATOM 1182 O O . ASN A 1 145 ? 40.668 15.447 -19.879 1.00 93.31 145 ASN A O 1
ATOM 1186 N N . GLU A 1 146 ? 42.724 16.211 -20.388 1.00 94.00 146 GLU A N 1
ATOM 1187 C CA . GLU A 1 146 ? 42.408 17.634 -20.246 1.00 94.00 146 GLU A CA 1
ATOM 1188 C C . GLU A 1 146 ? 41.402 18.062 -21.327 1.00 94.00 146 GLU A C 1
ATOM 1190 O O . GLU A 1 146 ? 40.424 18.738 -21.014 1.00 94.00 146 GLU A O 1
ATOM 1195 N N . TYR A 1 147 ? 41.574 17.577 -22.562 1.00 95.44 147 TYR A N 1
ATOM 1196 C CA . TYR A 1 147 ? 40.660 17.826 -23.677 1.00 95.44 147 TYR A CA 1
ATOM 1197 C C . TYR A 1 147 ? 39.262 17.216 -23.470 1.00 95.44 147 TYR A C 1
ATOM 1199 O O . TYR A 1 147 ? 38.256 17.870 -23.748 1.00 95.44 147 TYR A O 1
ATOM 1207 N N . ILE A 1 148 ? 39.157 15.999 -22.922 1.00 94.88 148 ILE A N 1
ATOM 1208 C CA . ILE A 1 148 ? 37.849 15.396 -22.602 1.00 94.88 148 ILE A CA 1
ATOM 1209 C C . ILE A 1 148 ? 37.121 16.205 -21.524 1.00 94.88 148 ILE A C 1
ATOM 1211 O O . ILE A 1 148 ? 35.930 16.489 -21.653 1.00 94.88 148 ILE A O 1
ATOM 1215 N N . ILE A 1 149 ? 37.834 16.628 -20.476 1.00 94.81 149 ILE A N 1
ATOM 1216 C CA . ILE A 1 149 ? 37.267 17.476 -19.418 1.00 94.81 149 ILE A CA 1
ATOM 1217 C C . ILE A 1 149 ? 36.848 18.841 -19.982 1.00 94.81 149 ILE A C 1
ATOM 1219 O O . ILE A 1 149 ? 35.789 19.358 -19.617 1.00 94.81 149 ILE A O 1
ATOM 1223 N N . GLU A 1 150 ? 37.644 19.432 -20.875 1.00 94.19 150 GLU A N 1
ATOM 1224 C CA . GLU A 1 150 ? 37.285 20.663 -21.585 1.00 94.19 150 GLU A CA 1
ATOM 1225 C C . GLU A 1 150 ? 36.005 20.473 -22.404 1.00 94.19 150 GLU A C 1
ATOM 1227 O O . GLU A 1 150 ? 35.095 21.290 -22.290 1.00 94.19 150 GLU A O 1
ATOM 1232 N N . THR A 1 151 ? 35.895 19.369 -23.143 1.00 92.75 151 THR A N 1
ATOM 1233 C CA . THR A 1 151 ? 34.718 19.026 -23.953 1.00 92.75 151 THR A CA 1
ATOM 1234 C C . THR A 1 151 ? 33.462 18.903 -23.089 1.00 92.75 151 THR A C 1
ATOM 1236 O O . THR A 1 151 ? 32.443 19.523 -23.390 1.00 92.75 151 THR A O 1
ATOM 1239 N N . ILE A 1 152 ? 33.527 18.190 -21.959 1.00 91.38 152 ILE A N 1
ATOM 1240 C CA . ILE A 1 152 ? 32.400 18.080 -21.012 1.00 91.38 152 ILE A CA 1
ATOM 1241 C C . ILE A 1 152 ? 31.988 19.467 -20.493 1.00 91.38 152 ILE A C 1
ATOM 1243 O O . ILE A 1 152 ? 30.805 19.815 -20.483 1.00 91.38 152 ILE A O 1
ATOM 1247 N N . ASN A 1 153 ? 32.957 20.293 -20.089 1.00 91.06 153 ASN A N 1
ATOM 1248 C CA . ASN A 1 153 ? 32.686 21.634 -19.568 1.00 91.06 153 ASN A CA 1
ATOM 1249 C C . ASN A 1 153 ? 32.151 22.595 -20.640 1.00 91.06 153 ASN A C 1
ATOM 1251 O O . ASN A 1 153 ? 31.302 23.436 -20.332 1.00 91.06 153 ASN A O 1
ATOM 1255 N N . TYR A 1 154 ? 32.631 22.479 -21.879 1.00 91.00 154 TYR A N 1
ATOM 1256 C CA . TYR A 1 154 ? 32.163 23.247 -23.029 1.00 91.00 154 TYR A CA 1
ATOM 1257 C C . TYR A 1 154 ? 30.686 22.957 -23.295 1.00 91.00 154 TYR A C 1
ATOM 1259 O O . TYR A 1 154 ? 29.864 23.874 -23.256 1.00 91.00 154 TYR A O 1
ATOM 1267 N N . ASN A 1 155 ? 30.334 21.679 -23.444 1.00 87.31 155 ASN A N 1
ATOM 1268 C CA . ASN A 1 155 ? 28.959 21.243 -23.689 1.00 87.31 155 ASN A CA 1
ATOM 1269 C C . ASN A 1 155 ? 28.023 21.643 -22.551 1.00 87.31 155 ASN A C 1
ATOM 1271 O O . ASN A 1 155 ? 26.963 22.228 -22.776 1.00 87.31 155 ASN A O 1
ATOM 1275 N N . LYS A 1 156 ? 28.456 21.465 -21.301 1.00 86.00 156 LYS A N 1
ATOM 1276 C CA . LYS A 1 156 ? 27.711 21.946 -20.135 1.00 86.00 156 LYS A CA 1
ATOM 1277 C C . LYS A 1 156 ? 27.442 23.453 -20.190 1.00 86.00 156 LYS A C 1
ATOM 1279 O O . LYS A 1 156 ? 26.343 23.890 -19.862 1.00 86.00 156 LYS A O 1
ATOM 1284 N N . LYS A 1 157 ? 28.444 24.262 -20.551 1.00 86.56 157 LYS A N 1
ATOM 1285 C CA . LYS A 1 157 ? 28.332 25.727 -20.591 1.00 86.56 157 LYS A CA 1
ATOM 1286 C C . LYS A 1 157 ? 27.393 26.202 -21.701 1.00 86.56 157 LYS A C 1
ATOM 1288 O O . LYS A 1 157 ? 26.679 27.182 -21.485 1.00 86.56 157 LYS A O 1
ATOM 1293 N N . ASN A 1 158 ? 27.424 25.545 -22.856 1.00 83.56 158 ASN A N 1
ATOM 1294 C CA . ASN A 1 158 ? 26.653 25.942 -24.034 1.00 83.56 158 ASN A CA 1
ATOM 1295 C C . ASN A 1 158 ? 25.249 25.332 -24.078 1.00 83.56 158 ASN A C 1
ATOM 1297 O O . ASN A 1 158 ? 24.392 25.855 -24.782 1.00 83.56 158 ASN A O 1
ATOM 1301 N N . SER A 1 159 ? 24.982 24.308 -23.267 1.00 78.25 159 SER A N 1
ATOM 1302 C CA . SER A 1 159 ? 23.648 23.738 -23.124 1.00 78.25 159 SER A CA 1
ATOM 1303 C C . SER A 1 159 ? 22.616 24.783 -22.673 1.00 78.25 159 SER A C 1
ATOM 1305 O O . SER A 1 159 ? 22.862 25.638 -21.805 1.00 78.25 159 SER A O 1
ATOM 1307 N N . GLU A 1 160 ? 21.402 24.680 -23.212 1.00 74.06 160 GLU A N 1
ATOM 1308 C CA . GLU A 1 160 ? 20.245 25.424 -22.707 1.00 74.06 160 GLU A CA 1
ATOM 1309 C C . GLU A 1 160 ? 19.931 25.079 -21.238 1.00 74.06 160 GLU A C 1
ATOM 1311 O O . GLU A 1 160 ? 19.420 25.918 -20.494 1.00 74.06 160 GLU A O 1
ATOM 1316 N N . TYR A 1 161 ? 20.373 23.904 -20.777 1.00 69.44 161 TYR A N 1
ATOM 1317 C CA . TYR A 1 161 ? 20.196 23.392 -19.420 1.00 69.44 161 TYR A CA 1
ATOM 1318 C C . TYR A 1 161 ? 21.356 23.713 -18.463 1.00 69.44 161 TYR A C 1
ATOM 1320 O O . TYR A 1 161 ? 21.394 23.200 -17.349 1.00 69.44 161 TYR A O 1
ATOM 1328 N N . ARG A 1 162 ? 22.299 24.592 -18.832 1.00 65.56 162 ARG A N 1
ATOM 1329 C CA . ARG A 1 162 ? 23.522 24.912 -18.051 1.00 65.56 162 ARG A CA 1
ATOM 1330 C C . ARG A 1 162 ? 23.329 25.334 -16.585 1.00 65.56 162 ARG A C 1
ATOM 1332 O O . ARG A 1 162 ? 24.287 25.322 -15.818 1.00 65.56 162 ARG A O 1
ATOM 1339 N N . PHE A 1 163 ? 22.129 25.766 -16.194 1.00 67.00 163 PHE A N 1
ATOM 1340 C CA . PHE A 1 163 ? 21.800 26.150 -14.811 1.00 67.00 163 PHE A CA 1
ATOM 1341 C C . PHE A 1 163 ? 21.092 25.042 -14.022 1.00 67.00 163 PHE A C 1
ATOM 1343 O O . PHE A 1 163 ? 20.740 25.230 -12.854 1.00 67.00 163 PHE A O 1
ATOM 1350 N N . ASP A 1 164 ? 20.861 23.898 -14.654 1.00 67.62 164 ASP A N 1
ATOM 1351 C CA . ASP A 1 164 ? 20.233 22.754 -14.032 1.00 67.62 164 ASP A CA 1
ATOM 1352 C C . ASP A 1 164 ? 21.257 21.928 -13.246 1.00 67.62 164 ASP A C 1
ATOM 1354 O O . ASP A 1 164 ? 22.296 21.493 -13.745 1.00 67.62 164 ASP A O 1
ATOM 1358 N N . ARG A 1 165 ? 20.930 21.662 -11.982 1.00 68.81 165 ARG A N 1
ATOM 1359 C CA . ARG A 1 165 ? 21.759 20.835 -11.102 1.00 68.81 165 ARG A CA 1
ATOM 1360 C C . ARG A 1 165 ? 21.860 19.393 -11.554 1.00 68.81 165 ARG A C 1
ATOM 1362 O O . ARG A 1 165 ? 22.820 18.728 -11.180 1.00 68.81 165 ARG A O 1
ATOM 1369 N N . LEU A 1 166 ? 20.872 18.901 -12.295 1.00 70.38 166 LEU A N 1
ATOM 1370 C CA . LEU A 1 166 ? 20.936 17.571 -12.877 1.00 70.38 166 LEU A CA 1
ATOM 1371 C C . LEU A 1 166 ? 22.148 17.453 -13.803 1.00 70.38 166 LEU A C 1
ATOM 1373 O O . LEU A 1 166 ? 22.933 16.515 -13.692 1.00 70.38 166 LEU A O 1
ATOM 1377 N N . TYR A 1 167 ? 22.350 18.473 -14.633 1.00 72.38 167 TYR A N 1
ATOM 1378 C CA . TYR A 1 167 ? 23.468 18.563 -15.561 1.00 72.38 167 TYR A CA 1
ATOM 1379 C C . TYR A 1 167 ? 24.788 18.806 -14.822 1.00 72.38 167 TYR A C 1
ATOM 1381 O O . TYR A 1 167 ? 25.813 18.243 -15.205 1.00 72.38 167 TYR A O 1
ATOM 1389 N N . ASP A 1 168 ? 24.773 19.557 -13.713 1.00 78.00 168 ASP A N 1
ATOM 1390 C CA . ASP A 1 168 ? 25.931 19.644 -12.812 1.00 78.00 168 ASP A CA 1
ATOM 1391 C C . ASP A 1 168 ? 26.346 18.272 -12.256 1.00 78.00 168 ASP A C 1
ATOM 1393 O O . ASP A 1 168 ? 27.542 17.980 -12.205 1.00 78.00 168 ASP A O 1
ATOM 1397 N N . ASP A 1 169 ? 25.390 17.456 -11.799 1.00 79.75 169 ASP A N 1
ATOM 1398 C CA . ASP A 1 169 ? 25.649 16.123 -11.234 1.00 79.75 169 ASP A CA 1
ATOM 1399 C C . ASP A 1 169 ? 26.177 15.154 -12.297 1.00 79.75 169 ASP A C 1
ATOM 1401 O O . ASP A 1 169 ? 27.179 14.476 -12.066 1.00 79.75 169 ASP A O 1
ATOM 1405 N N . ILE A 1 170 ? 25.559 15.144 -13.483 1.00 81.44 170 ILE A N 1
ATOM 1406 C CA . ILE A 1 170 ? 26.005 14.336 -14.626 1.00 81.44 170 ILE A CA 1
ATOM 1407 C C . ILE A 1 170 ? 27.436 14.720 -15.019 1.00 81.44 170 ILE A C 1
ATOM 1409 O O . ILE A 1 170 ? 28.304 13.851 -15.056 1.00 81.44 170 ILE A O 1
ATOM 1413 N N . SER A 1 171 ? 27.717 16.014 -15.202 1.00 86.00 171 SER A N 1
ATOM 1414 C CA . SER A 1 171 ? 29.054 16.492 -15.594 1.00 86.00 171 SER A CA 1
ATOM 1415 C C . SER A 1 171 ? 30.125 16.118 -14.568 1.00 86.00 171 SER A C 1
ATOM 1417 O O . SER A 1 171 ? 31.227 15.715 -14.929 1.00 86.00 171 SER A O 1
ATOM 1419 N N . LYS A 1 172 ? 29.810 16.206 -13.267 1.00 89.19 172 LYS A N 1
ATOM 1420 C CA . LYS A 1 172 ? 30.731 15.784 -12.199 1.00 89.19 172 LYS A CA 1
ATOM 1421 C C . LYS A 1 172 ? 31.033 14.289 -12.257 1.00 89.19 172 LYS A C 1
ATOM 1423 O O . LYS A 1 172 ? 32.185 13.908 -12.083 1.00 89.19 172 LYS A O 1
ATOM 1428 N N . LYS A 1 173 ? 30.022 13.454 -12.510 1.00 90.38 173 LYS A N 1
ATOM 1429 C CA . LYS A 1 173 ? 30.200 12.002 -12.666 1.00 90.38 173 LYS A CA 1
ATOM 1430 C C . LYS A 1 173 ? 30.999 11.654 -13.914 1.00 90.38 173 LYS A C 1
ATOM 1432 O O . LYS A 1 173 ? 31.840 10.767 -13.849 1.00 90.38 173 LYS A O 1
ATOM 1437 N N . GLN A 1 174 ? 30.775 12.364 -15.019 1.00 91.44 174 GLN A N 1
ATOM 1438 C CA . GLN A 1 174 ? 31.585 12.208 -16.225 1.00 91.44 174 GLN A CA 1
ATOM 1439 C C . GLN A 1 174 ? 33.052 12.524 -15.928 1.00 91.44 174 GLN A C 1
ATOM 1441 O O . GLN A 1 174 ? 33.905 11.705 -16.234 1.00 91.44 174 GLN A O 1
ATOM 1446 N N . ILE A 1 175 ? 33.349 13.651 -15.271 1.00 94.25 175 ILE A N 1
ATOM 1447 C CA . ILE A 1 175 ? 34.728 14.030 -14.918 1.00 94.25 175 ILE A CA 1
ATOM 1448 C C . ILE A 1 175 ? 35.383 12.986 -13.993 1.00 94.25 175 ILE A C 1
ATOM 1450 O O . ILE A 1 175 ? 36.510 12.579 -14.262 1.00 94.25 175 ILE A O 1
ATOM 1454 N N . ASP A 1 176 ? 34.680 12.485 -12.968 1.00 94.94 176 ASP A N 1
ATOM 1455 C CA . ASP A 1 176 ? 35.192 11.401 -12.103 1.00 94.94 176 ASP A CA 1
ATOM 1456 C C . ASP A 1 176 ? 35.508 10.124 -12.900 1.00 94.94 176 ASP A C 1
ATOM 1458 O O . ASP A 1 176 ? 36.541 9.484 -12.694 1.00 94.94 176 ASP A O 1
ATOM 1462 N N . LEU A 1 177 ? 34.642 9.760 -13.852 1.00 95.06 177 LEU A N 1
ATOM 1463 C CA . LEU A 1 177 ? 34.869 8.615 -14.731 1.00 95.06 177 LEU A CA 1
ATOM 1464 C C . LEU A 1 177 ? 36.011 8.853 -15.718 1.00 95.06 177 LEU A C 1
ATOM 1466 O O . LEU A 1 177 ? 36.760 7.916 -15.979 1.00 95.06 177 LEU A O 1
ATOM 1470 N N . VAL A 1 178 ? 36.199 10.080 -16.214 1.00 95.56 178 VAL A N 1
ATOM 1471 C CA . VAL A 1 178 ? 37.369 10.439 -17.025 1.00 95.56 178 VAL A CA 1
ATOM 1472 C C . VAL A 1 178 ? 38.634 10.196 -16.227 1.00 95.56 178 VAL A C 1
ATOM 1474 O O . VAL A 1 178 ? 39.486 9.440 -16.679 1.00 95.56 178 VAL A O 1
ATOM 1477 N N . GLU A 1 179 ? 38.741 10.751 -15.022 1.00 93.56 179 GLU A N 1
ATOM 1478 C CA . GLU A 1 179 ? 39.915 10.555 -14.169 1.00 93.56 179 GLU A CA 1
ATOM 1479 C C . GLU A 1 179 ? 40.160 9.071 -13.875 1.00 93.56 179 GLU A C 1
ATOM 1481 O O . GLU A 1 179 ? 41.297 8.596 -13.947 1.00 93.56 179 GLU A O 1
ATOM 1486 N N . ARG A 1 180 ? 39.095 8.314 -13.598 1.00 94.38 180 ARG A N 1
ATOM 1487 C CA . ARG A 1 180 ? 39.163 6.886 -13.280 1.00 94.38 180 ARG A CA 1
ATOM 1488 C C . ARG A 1 180 ? 39.597 6.028 -14.466 1.00 94.38 180 ARG A C 1
ATOM 1490 O O . ARG A 1 180 ? 40.547 5.259 -14.329 1.00 94.38 180 ARG A O 1
ATOM 1497 N N . TYR A 1 181 ? 38.897 6.124 -15.594 1.00 95.31 181 TYR A N 1
ATOM 1498 C CA . TYR A 1 181 ? 39.154 5.304 -16.779 1.00 95.31 181 TYR A CA 1
ATOM 1499 C C . TYR A 1 181 ? 40.447 5.714 -17.459 1.00 95.31 181 TYR A C 1
ATOM 1501 O O . TYR A 1 181 ? 41.246 4.847 -17.799 1.00 95.31 181 TYR A O 1
ATOM 1509 N N . TYR A 1 182 ? 40.702 7.018 -17.586 1.00 93.62 182 TYR A N 1
ATOM 1510 C CA . TYR A 1 182 ? 41.940 7.503 -18.175 1.00 93.62 182 TYR A CA 1
ATOM 1511 C C . TYR A 1 182 ? 43.143 7.022 -17.372 1.00 93.62 182 TYR A C 1
ATOM 1513 O O . TYR A 1 182 ? 44.052 6.449 -17.951 1.00 93.62 182 TYR A O 1
ATOM 1521 N N . SER A 1 183 ? 43.137 7.170 -16.042 1.00 90.75 183 SER A N 1
ATOM 1522 C CA . SER A 1 183 ? 44.259 6.685 -15.227 1.00 90.75 183 SER A CA 1
ATOM 1523 C C . SER A 1 183 ? 44.446 5.176 -15.382 1.00 90.75 183 SER A C 1
ATOM 1525 O O . SER A 1 183 ? 45.552 4.726 -15.660 1.00 90.75 183 SER A O 1
ATOM 1527 N N . ALA A 1 184 ? 43.359 4.400 -15.291 1.00 92.94 184 ALA A N 1
ATOM 1528 C CA . ALA A 1 184 ? 43.409 2.942 -15.394 1.00 92.94 184 ALA A CA 1
ATOM 1529 C C . ALA A 1 184 ? 43.930 2.431 -16.751 1.00 92.94 184 ALA A C 1
ATOM 1531 O O . ALA A 1 184 ? 44.517 1.352 -16.798 1.00 92.94 184 ALA A O 1
ATOM 1532 N N . LEU A 1 185 ? 43.765 3.188 -17.842 1.00 92.31 185 LEU A N 1
ATOM 1533 C CA . LEU A 1 185 ? 44.327 2.847 -19.154 1.00 92.31 185 LEU A CA 1
ATOM 1534 C C . LEU A 1 185 ? 45.868 2.792 -19.145 1.00 92.31 185 LEU A C 1
ATOM 1536 O O . LEU A 1 185 ? 46.445 1.985 -19.870 1.00 92.31 185 LEU A O 1
ATOM 1540 N N . PHE A 1 186 ? 46.531 3.597 -18.309 1.00 89.50 186 PHE A N 1
ATOM 1541 C CA . PHE A 1 186 ? 47.999 3.663 -18.211 1.00 89.50 186 PHE A CA 1
ATOM 1542 C C . PHE A 1 186 ? 48.584 2.861 -17.039 1.00 89.50 186 PHE A C 1
ATOM 1544 O O . PHE A 1 186 ? 49.799 2.867 -16.835 1.00 89.50 186 PHE A O 1
ATOM 1551 N N . GLU A 1 187 ? 47.746 2.181 -16.258 1.00 90.31 187 GLU A N 1
ATOM 1552 C CA . GLU A 1 187 ? 48.183 1.416 -15.091 1.00 90.31 187 GLU A CA 1
ATOM 1553 C C . GLU A 1 187 ? 48.834 0.074 -15.461 1.00 90.31 187 GLU A C 1
ATOM 1555 O O . GLU A 1 187 ? 48.602 -0.513 -16.522 1.00 90.31 187 GLU A O 1
ATOM 1560 N N . SER A 1 188 ? 49.660 -0.448 -14.550 1.00 84.62 188 SER A N 1
ATOM 1561 C CA . SER A 1 188 ? 50.310 -1.748 -14.737 1.00 84.62 188 SER A CA 1
ATOM 1562 C C . SER A 1 188 ? 49.336 -2.916 -14.527 1.00 84.62 188 SER A C 1
ATOM 1564 O O . SER A 1 188 ? 48.273 -2.780 -13.921 1.00 84.62 188 SER A O 1
ATOM 1566 N N . LYS A 1 189 ? 49.730 -4.126 -14.950 1.00 83.94 189 LYS A N 1
ATOM 1567 C CA . LYS A 1 189 ? 48.962 -5.352 -14.652 1.00 83.94 189 LYS A CA 1
ATOM 1568 C C . LYS A 1 189 ? 48.745 -5.569 -13.145 1.00 83.94 189 LYS A C 1
ATOM 1570 O O . LYS A 1 189 ? 47.745 -6.169 -12.763 1.00 83.94 189 LYS A O 1
ATOM 1575 N N . ASP A 1 190 ? 49.634 -5.057 -12.293 1.00 89.88 190 ASP A N 1
ATOM 1576 C CA . ASP A 1 190 ? 49.521 -5.204 -10.839 1.00 89.88 190 ASP A CA 1
ATOM 1577 C C . ASP A 1 190 ? 48.387 -4.360 -10.246 1.00 89.88 190 ASP A C 1
ATOM 1579 O O . ASP A 1 190 ? 47.754 -4.785 -9.278 1.00 89.88 190 ASP A O 1
ATOM 1583 N N . PHE A 1 191 ? 48.059 -3.209 -10.846 1.00 91.38 191 PHE A N 1
ATOM 1584 C CA . PHE A 1 191 ? 46.910 -2.398 -10.431 1.00 91.38 191 PHE A CA 1
ATOM 1585 C C . PHE A 1 191 ? 45.604 -3.197 -10.507 1.00 91.38 191 PHE A C 1
ATOM 1587 O O . PHE A 1 191 ? 44.793 -3.163 -9.577 1.00 91.38 191 PHE A O 1
ATOM 1594 N N . PHE A 1 192 ? 45.432 -3.986 -11.567 1.00 91.81 192 PHE A N 1
ATOM 1595 C CA . PHE A 1 192 ? 44.246 -4.812 -11.784 1.00 91.81 192 PHE A CA 1
ATOM 1596 C C . PHE A 1 192 ? 44.148 -6.019 -10.837 1.00 91.81 192 PHE A C 1
ATOM 1598 O O . PHE A 1 192 ? 43.082 -6.610 -10.699 1.00 91.81 192 PHE A O 1
ATOM 1605 N N . ASN A 1 193 ? 45.198 -6.319 -10.064 1.00 91.06 193 ASN A N 1
ATOM 1606 C CA . ASN A 1 193 ? 45.122 -7.278 -8.958 1.00 91.06 193 ASN A CA 1
ATOM 1607 C C . ASN A 1 193 ? 44.528 -6.672 -7.668 1.00 91.06 193 ASN A C 1
ATOM 1609 O O . ASN A 1 193 ? 44.136 -7.421 -6.764 1.00 91.06 193 ASN A O 1
ATOM 1613 N N . THR A 1 194 ? 44.419 -5.342 -7.571 1.00 92.69 194 THR A N 1
ATOM 1614 C CA . THR A 1 194 ? 43.811 -4.646 -6.422 1.00 92.69 194 THR A CA 1
ATOM 1615 C C . THR A 1 194 ? 42.276 -4.688 -6.472 1.00 92.69 194 THR A C 1
ATOM 1617 O O . THR A 1 194 ? 41.706 -4.821 -7.553 1.00 92.69 194 THR A O 1
ATOM 1620 N N . PRO A 1 195 ? 41.555 -4.516 -5.343 1.00 92.88 195 PRO A N 1
ATOM 1621 C CA . PRO A 1 195 ? 40.089 -4.456 -5.354 1.00 92.88 195 PRO A CA 1
ATOM 1622 C C . PRO A 1 195 ? 39.523 -3.379 -6.292 1.00 92.88 195 PRO A C 1
ATOM 1624 O O . PRO A 1 195 ? 38.555 -3.636 -7.002 1.00 92.88 195 PRO A O 1
ATOM 1627 N N . LYS A 1 196 ? 40.150 -2.193 -6.333 1.00 88.75 196 LYS A N 1
ATOM 1628 C CA . LYS A 1 196 ? 39.740 -1.083 -7.208 1.00 88.75 196 LYS A CA 1
ATOM 1629 C C . LYS A 1 196 ? 39.971 -1.418 -8.683 1.00 88.75 196 LYS A C 1
ATOM 1631 O O . LYS A 1 196 ? 39.081 -1.197 -9.496 1.00 88.75 196 LYS A O 1
ATOM 1636 N N . GLY A 1 197 ? 41.138 -1.970 -9.014 1.00 90.69 197 GLY A N 1
ATOM 1637 C CA . GLY A 1 197 ? 41.460 -2.375 -10.381 1.00 90.69 197 GLY A CA 1
ATOM 1638 C C . GLY A 1 197 ? 40.549 -3.494 -10.883 1.00 90.69 197 GLY A C 1
ATOM 1639 O O . GLY A 1 197 ? 40.006 -3.376 -11.974 1.00 90.69 197 GLY A O 1
ATOM 1640 N N . LYS A 1 198 ? 40.275 -4.512 -10.055 1.00 92.19 198 LYS A N 1
ATOM 1641 C CA . LYS A 1 198 ? 39.338 -5.598 -10.392 1.00 92.19 198 LYS A CA 1
ATOM 1642 C C . LYS A 1 198 ? 37.932 -5.099 -10.704 1.00 92.19 198 LYS A C 1
ATOM 1644 O O . LYS A 1 198 ? 37.304 -5.620 -11.612 1.00 92.19 198 LYS A O 1
ATOM 1649 N N . MET A 1 199 ? 37.431 -4.115 -9.953 1.00 90.50 199 MET A N 1
ATOM 1650 C CA . MET A 1 199 ? 36.116 -3.531 -10.238 1.00 90.50 199 MET A CA 1
ATOM 1651 C C . MET A 1 199 ? 36.093 -2.877 -11.620 1.00 90.50 199 MET A C 1
ATOM 1653 O O . MET A 1 199 ? 35.187 -3.159 -12.389 1.00 90.50 199 MET A O 1
ATOM 1657 N N . ILE A 1 200 ? 37.109 -2.073 -11.949 1.00 92.25 200 ILE A N 1
ATOM 1658 C CA . ILE A 1 200 ? 37.198 -1.366 -13.235 1.00 92.25 200 ILE A CA 1
ATOM 1659 C C . ILE A 1 200 ? 37.403 -2.344 -14.403 1.00 92.25 200 ILE A C 1
ATOM 1661 O O . ILE A 1 200 ? 36.776 -2.189 -15.443 1.00 92.25 200 ILE A O 1
ATOM 1665 N N . GLU A 1 201 ? 38.241 -3.375 -14.245 1.00 90.75 201 GLU A N 1
ATOM 1666 C CA . GLU A 1 201 ? 38.526 -4.350 -15.313 1.00 90.75 201 GLU A CA 1
ATOM 1667 C C . GLU A 1 201 ? 37.309 -5.195 -15.714 1.00 90.75 201 GLU A C 1
ATOM 1669 O O . GLU A 1 201 ? 37.279 -5.734 -16.816 1.00 90.75 201 GLU A O 1
ATOM 1674 N N . LEU A 1 202 ? 36.301 -5.292 -14.844 1.00 90.44 202 LEU A N 1
ATOM 1675 C CA . LEU A 1 202 ? 35.048 -5.997 -15.120 1.00 90.44 202 LEU A CA 1
ATOM 1676 C C . LEU A 1 202 ? 33.983 -5.111 -15.787 1.00 90.44 202 LEU A C 1
ATOM 1678 O O . LEU A 1 202 ? 32.934 -5.627 -16.171 1.00 90.44 202 LEU A O 1
ATOM 1682 N N . GLU A 1 203 ? 34.210 -3.801 -15.916 1.00 91.25 203 GLU A N 1
ATOM 1683 C CA . GLU A 1 203 ? 33.238 -2.880 -16.510 1.00 91.25 203 GLU A CA 1
ATOM 1684 C C . GLU A 1 203 ? 33.296 -2.948 -18.051 1.00 91.25 203 GLU A C 1
ATOM 1686 O O . GLU A 1 203 ? 34.341 -2.640 -18.633 1.00 91.25 203 GLU A O 1
ATOM 1691 N N . PRO A 1 204 ? 32.193 -3.299 -18.750 1.00 91.25 204 PRO A N 1
ATOM 1692 C CA . PRO A 1 204 ? 32.187 -3.457 -20.211 1.00 91.25 204 PRO A CA 1
ATOM 1693 C C . PRO A 1 204 ? 32.656 -2.211 -20.973 1.00 91.25 204 PRO A C 1
ATOM 1695 O O . PRO A 1 204 ? 33.349 -2.308 -21.989 1.00 91.25 204 PRO A O 1
ATOM 1698 N N . GLN A 1 205 ? 32.311 -1.028 -20.461 1.00 92.94 205 GLN A N 1
ATOM 1699 C CA . GLN A 1 205 ? 32.702 0.252 -21.045 1.00 92.94 205 GLN A CA 1
ATOM 1700 C C . GLN A 1 205 ? 34.217 0.459 -20.966 1.00 92.94 205 GLN A C 1
ATOM 1702 O O . GLN A 1 205 ? 34.828 0.898 -21.936 1.00 92.94 205 GLN A O 1
ATOM 1707 N N . PHE A 1 206 ? 34.845 0.085 -19.848 1.00 94.62 206 PHE A N 1
ATOM 1708 C CA . PHE A 1 206 ? 36.296 0.165 -19.710 1.00 94.62 206 PHE A CA 1
ATOM 1709 C C . PHE A 1 206 ? 37.016 -0.865 -20.588 1.00 94.62 206 PHE A C 1
ATOM 1711 O O . PHE A 1 206 ? 38.024 -0.529 -21.207 1.00 94.62 206 PHE A O 1
ATOM 1718 N N . ILE A 1 207 ? 36.489 -2.091 -20.694 1.00 92.69 207 ILE A N 1
ATOM 1719 C CA . ILE A 1 207 ? 37.027 -3.120 -21.601 1.00 92.69 207 ILE A CA 1
ATOM 1720 C C . ILE A 1 207 ? 37.041 -2.597 -23.043 1.00 92.69 207 ILE A C 1
ATOM 1722 O O . ILE A 1 207 ? 38.080 -2.658 -23.697 1.00 92.69 207 ILE A O 1
ATOM 1726 N N . THR A 1 208 ? 35.937 -1.992 -23.492 1.00 92.06 208 THR A N 1
ATOM 1727 C CA . THR A 1 208 ? 35.821 -1.396 -24.835 1.00 92.06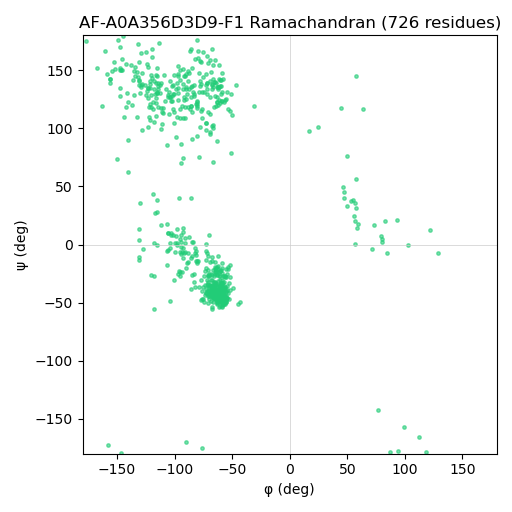 208 THR A CA 1
ATOM 1728 C C . THR A 1 208 ? 36.898 -0.334 -25.077 1.00 92.06 208 THR A C 1
ATOM 1730 O O . THR A 1 208 ? 37.559 -0.339 -26.115 1.00 92.06 208 THR A O 1
ATOM 1733 N N . LEU A 1 209 ? 37.138 0.551 -24.102 1.00 94.62 209 LEU A N 1
ATOM 1734 C CA . LEU A 1 209 ? 38.197 1.562 -24.201 1.00 94.62 209 LEU A CA 1
ATOM 1735 C C . LEU A 1 209 ? 39.594 0.937 -24.227 1.00 94.62 209 LEU A C 1
ATOM 1737 O O . LEU A 1 209 ? 40.441 1.349 -25.019 1.00 94.62 209 LEU A O 1
ATOM 1741 N N . LYS A 1 210 ? 39.845 -0.060 -23.373 1.00 92.50 210 LYS A N 1
ATOM 1742 C CA . LYS A 1 210 ? 41.130 -0.766 -23.294 1.00 92.50 210 LYS A CA 1
ATOM 1743 C C . LYS A 1 210 ? 41.458 -1.463 -24.613 1.00 92.50 210 LYS A C 1
ATOM 1745 O O . LYS A 1 210 ? 42.602 -1.396 -25.051 1.00 92.50 210 LYS A O 1
ATOM 1750 N N . GLU A 1 211 ? 40.472 -2.087 -25.254 1.00 91.81 211 GLU A N 1
ATOM 1751 C CA . GLU A 1 211 ? 40.616 -2.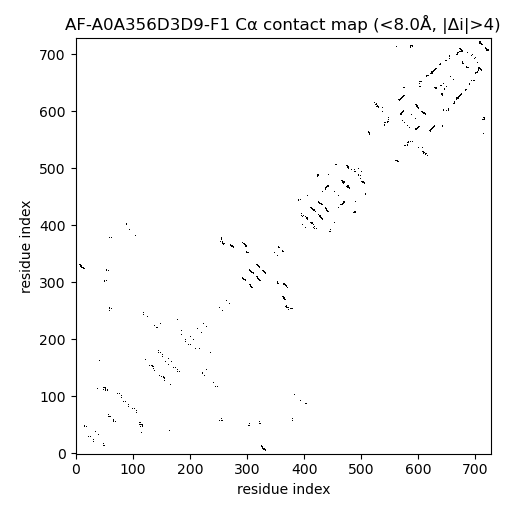707 -26.574 1.00 91.81 211 GLU A CA 1
ATOM 1752 C C . GLU A 1 211 ? 40.865 -1.658 -27.662 1.00 91.81 211 GLU A C 1
ATOM 1754 O O . GLU A 1 211 ? 41.851 -1.768 -28.393 1.00 91.81 211 GLU A O 1
ATOM 1759 N N . TYR A 1 212 ? 40.048 -0.602 -27.717 1.00 93.31 212 TYR A N 1
ATOM 1760 C CA . TYR A 1 212 ? 40.148 0.447 -28.736 1.00 93.31 212 TYR A CA 1
ATOM 1761 C C . TYR A 1 212 ? 41.482 1.216 -28.695 1.00 93.31 212 TYR A C 1
ATOM 1763 O O . TYR A 1 212 ? 42.061 1.533 -29.737 1.00 93.31 212 TYR A O 1
ATOM 1771 N N . PHE A 1 213 ? 42.005 1.504 -27.498 1.00 93.06 213 PHE A N 1
ATOM 1772 C CA . PHE A 1 213 ? 43.250 2.262 -27.331 1.00 93.06 213 PHE A CA 1
ATOM 1773 C C . PHE A 1 213 ? 44.511 1.400 -27.200 1.00 93.06 213 PHE A C 1
ATOM 1775 O O . PHE A 1 213 ? 45.608 1.960 -27.198 1.00 93.06 213 PHE A O 1
ATOM 1782 N N . SER A 1 214 ? 44.383 0.072 -27.115 1.00 86.06 214 SER A N 1
ATOM 1783 C CA . SER A 1 214 ? 45.480 -0.870 -26.823 1.00 86.06 214 SER A CA 1
ATOM 1784 C C . SER A 1 214 ? 46.775 -0.592 -27.603 1.00 86.06 214 SER A C 1
ATOM 1786 O O . SER A 1 214 ? 47.834 -0.422 -26.997 1.00 86.06 214 SER A O 1
ATOM 1788 N N . ASP A 1 215 ? 46.683 -0.450 -28.926 1.00 83.75 215 ASP A N 1
ATOM 1789 C CA . ASP A 1 215 ? 47.840 -0.268 -29.815 1.00 83.75 215 ASP A CA 1
ATOM 1790 C C . ASP A 1 215 ? 48.384 1.174 -29.862 1.00 83.75 215 ASP A C 1
ATOM 1792 O O . ASP A 1 215 ? 49.489 1.412 -30.353 1.00 83.75 215 ASP A O 1
ATOM 1796 N N . ARG A 1 216 ? 47.627 2.157 -29.357 1.00 86.00 216 ARG A N 1
ATOM 1797 C CA . ARG A 1 216 ? 47.970 3.594 -29.419 1.00 86.00 216 ARG A CA 1
ATOM 1798 C C . ARG A 1 216 ? 48.157 4.249 -28.050 1.00 86.00 216 ARG A C 1
ATOM 1800 O O . ARG A 1 216 ? 48.472 5.435 -27.993 1.00 86.00 216 ARG A O 1
ATOM 1807 N N . LEU A 1 217 ? 48.033 3.493 -26.958 1.00 84.00 217 LEU A N 1
ATOM 1808 C CA . LEU A 1 217 ? 48.181 3.951 -25.570 1.00 84.00 217 LEU A CA 1
ATOM 1809 C C . LEU A 1 217 ? 49.381 4.892 -25.339 1.00 84.00 217 LEU A C 1
ATOM 1811 O O . LEU A 1 217 ? 49.169 5.978 -24.801 1.00 84.00 217 LEU A O 1
ATOM 1815 N N . PRO A 1 218 ? 50.617 4.576 -25.789 1.00 80.56 218 PRO A N 1
ATOM 1816 C CA . PRO A 1 218 ? 51.770 5.458 -25.578 1.00 80.56 218 PRO A CA 1
ATOM 1817 C C . PRO A 1 218 ? 51.651 6.830 -26.261 1.00 80.56 218 PRO A C 1
ATOM 1819 O O . PRO A 1 218 ? 52.266 7.794 -25.810 1.00 80.56 218 PRO A O 1
ATOM 1822 N N . ALA A 1 219 ? 50.879 6.918 -27.348 1.00 84.06 219 ALA A N 1
ATOM 1823 C CA . ALA A 1 219 ? 50.698 8.126 -28.147 1.00 84.06 219 ALA A CA 1
ATOM 1824 C C . ALA A 1 219 ? 49.421 8.902 -27.780 1.00 84.06 219 ALA A C 1
ATOM 1826 O O . ALA A 1 219 ? 49.405 10.123 -27.937 1.00 84.06 219 ALA A O 1
ATOM 1827 N N . LEU A 1 220 ? 48.399 8.226 -27.236 1.00 87.00 220 LEU A N 1
ATOM 1828 C CA . LEU A 1 220 ? 47.073 8.779 -26.925 1.00 87.00 220 LEU A CA 1
ATOM 1829 C C . LEU A 1 220 ? 47.141 10.092 -26.141 1.00 87.00 220 LEU A C 1
ATOM 1831 O O . LEU A 1 220 ? 46.365 11.003 -26.391 1.00 87.00 220 LEU A O 1
ATOM 1835 N N . ASN A 1 221 ? 48.100 10.214 -25.221 1.00 86.19 221 ASN A N 1
ATOM 1836 C CA . ASN A 1 221 ? 48.225 11.388 -24.362 1.00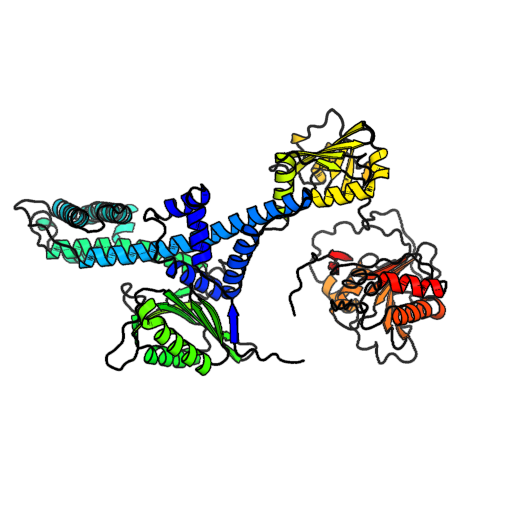 86.19 221 ASN A CA 1
ATOM 1837 C C . ASN A 1 221 ? 48.447 12.694 -25.154 1.00 86.19 221 ASN A C 1
ATOM 1839 O O . ASN A 1 221 ? 48.052 13.749 -24.676 1.00 86.19 221 ASN A O 1
ATOM 1843 N N . TYR A 1 222 ? 49.038 12.635 -26.354 1.00 88.19 222 TYR A N 1
ATOM 1844 C CA . TYR A 1 222 ? 49.359 13.817 -27.173 1.00 88.19 222 TYR A CA 1
ATOM 1845 C C . TYR A 1 222 ? 48.901 13.717 -28.637 1.00 88.19 222 TYR A C 1
ATOM 1847 O O . TYR A 1 222 ? 48.979 14.702 -29.370 1.00 88.19 222 TYR A O 1
ATOM 1855 N N . GLN A 1 223 ? 48.469 12.536 -29.082 1.00 90.12 223 GLN A N 1
ATOM 1856 C CA . GLN A 1 223 ? 48.007 12.258 -30.439 1.00 90.12 223 GLN A CA 1
ATOM 1857 C C . GLN A 1 223 ? 46.637 11.584 -30.364 1.00 90.12 223 GLN A C 1
ATOM 1859 O O . GLN A 1 223 ? 46.542 10.379 -30.140 1.00 90.12 223 GLN A O 1
ATOM 1864 N N . PHE A 1 224 ? 45.590 12.382 -30.545 1.00 92.88 224 PHE A N 1
ATOM 1865 C CA . PHE A 1 224 ? 44.196 11.954 -30.494 1.00 92.88 224 PHE A CA 1
ATOM 1866 C C . PHE A 1 224 ? 43.354 12.757 -31.494 1.00 92.88 224 PHE A C 1
ATOM 1868 O O . PHE A 1 224 ? 43.764 13.840 -31.926 1.00 92.88 224 PHE A O 1
ATOM 1875 N N . SER A 1 225 ? 42.196 12.218 -31.870 1.00 91.88 225 SER A N 1
ATOM 1876 C CA . SER A 1 225 ? 41.191 12.876 -32.715 1.00 91.88 225 SER A CA 1
ATOM 1877 C C . SER A 1 225 ? 39.893 13.170 -31.954 1.00 91.88 225 SER A C 1
ATOM 1879 O O . SER A 1 225 ? 39.701 12.719 -30.822 1.00 91.88 225 SER A O 1
ATOM 1881 N N . ASP A 1 226 ? 38.976 13.888 -32.605 1.00 89.44 226 ASP A N 1
ATOM 1882 C CA . ASP A 1 226 ? 37.610 14.074 -32.103 1.00 89.44 226 ASP A CA 1
ATOM 1883 C C . ASP A 1 226 ? 36.878 12.722 -31.975 1.00 89.44 226 ASP A C 1
ATOM 1885 O O . ASP A 1 226 ? 36.141 12.518 -31.016 1.00 89.44 226 ASP A O 1
ATOM 1889 N N . ASP A 1 227 ? 37.150 11.753 -32.862 1.00 90.50 227 ASP A N 1
ATOM 1890 C CA . ASP A 1 227 ? 36.591 10.392 -32.772 1.00 90.50 227 ASP A CA 1
ATOM 1891 C C . ASP A 1 227 ? 37.080 9.651 -31.518 1.00 90.50 227 ASP A C 1
ATOM 1893 O O . ASP A 1 227 ? 36.302 8.982 -30.836 1.00 90.50 227 ASP A O 1
ATOM 1897 N N . ASP A 1 228 ? 38.365 9.798 -31.177 1.00 92.62 228 ASP A N 1
ATOM 1898 C CA . ASP A 1 228 ? 38.929 9.220 -29.954 1.00 92.62 228 ASP A CA 1
ATOM 1899 C C . ASP A 1 228 ? 38.235 9.804 -28.716 1.00 92.62 228 ASP A C 1
ATOM 1901 O O . ASP A 1 228 ? 37.904 9.078 -27.773 1.00 92.62 228 ASP A O 1
ATOM 1905 N N . ALA A 1 229 ? 37.964 11.111 -28.739 1.00 92.25 229 ALA A N 1
ATOM 1906 C CA . ALA A 1 229 ? 37.219 11.778 -27.685 1.00 92.25 229 ALA A CA 1
ATOM 1907 C C . ALA A 1 229 ? 35.757 11.326 -27.618 1.00 92.25 229 ALA A C 1
ATOM 1909 O O . ALA A 1 229 ? 35.251 11.069 -26.523 1.00 92.25 229 ALA A O 1
ATOM 1910 N N . ALA A 1 230 ? 35.101 11.167 -28.765 1.00 91.06 230 ALA A N 1
ATOM 1911 C CA . ALA A 1 230 ? 33.721 10.717 -28.854 1.00 91.06 230 ALA A CA 1
ATOM 1912 C C . ALA A 1 230 ? 33.531 9.309 -28.287 1.00 91.06 230 ALA A C 1
ATOM 1914 O O . ALA A 1 230 ? 32.613 9.086 -27.500 1.00 91.06 230 ALA A O 1
ATOM 1915 N N . ILE A 1 231 ? 34.438 8.383 -28.604 1.00 92.38 231 ILE A N 1
ATOM 1916 C CA . ILE A 1 231 ? 34.410 7.007 -28.087 1.00 92.38 231 ILE A CA 1
ATOM 1917 C C . ILE A 1 231 ? 34.613 6.986 -26.571 1.00 92.38 231 ILE A C 1
ATOM 1919 O O . ILE A 1 231 ? 33.912 6.271 -25.849 1.00 92.38 231 ILE A O 1
ATOM 1923 N N . PHE A 1 232 ? 35.541 7.798 -26.060 1.00 94.56 232 PHE A N 1
ATOM 1924 C CA . PHE A 1 232 ? 35.769 7.894 -24.622 1.00 94.56 232 PHE A CA 1
ATOM 1925 C C . PHE A 1 232 ? 34.553 8.479 -23.889 1.00 94.56 232 PHE A C 1
ATOM 1927 O O . PHE A 1 232 ? 34.130 7.944 -22.860 1.00 94.56 232 PHE A O 1
ATOM 1934 N N . ILE A 1 233 ? 33.963 9.551 -24.429 1.00 92.19 233 ILE A N 1
ATOM 1935 C CA . ILE A 1 233 ? 32.761 10.185 -23.876 1.00 92.19 233 ILE A CA 1
ATOM 1936 C C . ILE A 1 233 ? 31.554 9.236 -23.945 1.00 92.19 233 ILE A C 1
ATOM 1938 O O . ILE A 1 233 ? 30.798 9.154 -22.977 1.00 92.19 233 ILE A O 1
ATOM 1942 N N . GLU A 1 234 ? 31.380 8.474 -25.028 1.00 90.12 234 GLU A N 1
ATOM 1943 C CA . GLU A 1 234 ? 30.321 7.461 -25.131 1.00 90.12 234 GLU A CA 1
ATOM 1944 C C . GLU A 1 234 ? 30.463 6.408 -24.024 1.00 90.12 234 GLU A C 1
ATOM 1946 O O . GLU A 1 234 ? 29.496 6.116 -23.319 1.00 90.12 234 GLU A O 1
ATOM 1951 N N . ALA A 1 235 ? 31.668 5.880 -23.802 1.00 91.94 235 ALA A N 1
ATOM 1952 C CA . ALA A 1 235 ? 31.905 4.853 -22.791 1.00 91.94 235 ALA A CA 1
ATOM 1953 C C . ALA A 1 235 ? 31.576 5.330 -21.365 1.00 91.94 235 ALA A C 1
ATOM 1955 O O . ALA A 1 235 ? 30.880 4.630 -20.626 1.00 91.94 235 ALA A O 1
ATOM 1956 N N . ILE A 1 236 ? 32.016 6.529 -20.964 1.00 92.56 236 ILE A N 1
ATOM 1957 C CA . ILE A 1 236 ? 31.676 7.064 -19.631 1.00 92.56 236 ILE A CA 1
ATOM 1958 C C . ILE A 1 236 ? 30.173 7.351 -19.504 1.00 92.56 236 ILE A C 1
ATOM 1960 O O . ILE A 1 236 ? 29.601 7.163 -18.432 1.00 92.56 236 ILE A O 1
ATOM 1964 N N . MET A 1 237 ? 29.510 7.762 -20.587 1.00 87.06 237 MET A N 1
ATOM 1965 C CA . MET A 1 237 ? 28.070 8.021 -20.592 1.00 87.06 237 MET A CA 1
ATOM 1966 C C . MET A 1 237 ? 27.269 6.737 -20.429 1.00 87.06 237 MET A C 1
ATOM 1968 O O . MET A 1 237 ? 26.414 6.659 -19.545 1.00 87.06 237 MET A O 1
ATOM 1972 N N . LEU A 1 238 ? 27.605 5.706 -21.205 1.00 87.06 238 LEU A N 1
ATOM 1973 C CA . LEU A 1 238 ? 27.007 4.380 -21.080 1.00 87.06 238 LEU A CA 1
ATOM 1974 C C . LEU A 1 238 ? 27.189 3.822 -19.667 1.00 87.06 238 LEU A C 1
ATOM 1976 O O . LEU A 1 238 ? 26.253 3.249 -19.119 1.00 87.06 238 LEU A O 1
ATOM 1980 N N . LYS A 1 239 ? 28.340 4.061 -19.026 1.00 89.44 239 LYS A N 1
ATOM 1981 C CA . LYS A 1 239 ? 28.557 3.647 -17.636 1.00 89.44 239 LYS A CA 1
ATOM 1982 C C . LYS A 1 239 ? 27.595 4.334 -16.661 1.00 89.44 239 LYS A C 1
ATOM 1984 O O . LYS A 1 239 ? 27.044 3.680 -15.776 1.00 89.44 239 LYS A O 1
ATOM 1989 N N . ILE A 1 240 ? 27.376 5.642 -16.810 1.00 87.06 240 ILE A N 1
ATOM 1990 C CA . ILE A 1 240 ? 26.429 6.390 -15.965 1.00 87.06 240 ILE A CA 1
ATOM 1991 C C . ILE A 1 240 ? 24.996 5.886 -16.193 1.00 87.06 240 ILE A C 1
ATOM 1993 O O . ILE A 1 240 ? 24.249 5.711 -15.227 1.00 87.06 240 ILE A O 1
ATOM 1997 N N . MET A 1 241 ? 24.612 5.636 -17.448 1.00 84.50 241 MET A N 1
ATOM 1998 C CA . MET A 1 241 ? 23.296 5.089 -17.801 1.00 84.50 241 MET A CA 1
ATOM 1999 C C . MET A 1 241 ? 23.084 3.693 -17.213 1.00 84.50 241 MET A C 1
ATOM 2001 O O . MET A 1 241 ? 22.013 3.421 -16.663 1.00 84.50 241 MET A O 1
ATOM 2005 N N . ASP A 1 242 ? 24.104 2.837 -17.263 1.00 84.00 242 ASP A N 1
ATOM 2006 C CA . ASP A 1 242 ? 24.079 1.501 -16.671 1.00 84.00 242 ASP A CA 1
ATOM 2007 C C . ASP A 1 242 ? 23.911 1.567 -15.151 1.00 84.00 242 ASP A C 1
ATOM 2009 O O . ASP A 1 242 ? 23.067 0.863 -14.603 1.00 84.00 242 ASP A O 1
ATOM 2013 N N . ASP A 1 243 ? 24.615 2.465 -14.455 1.00 83.12 243 ASP A N 1
ATOM 2014 C CA . ASP A 1 243 ? 24.487 2.629 -12.997 1.00 83.12 243 ASP A CA 1
ATOM 2015 C C . ASP A 1 243 ? 23.103 3.128 -12.557 1.00 83.12 243 ASP A C 1
ATOM 2017 O O . ASP A 1 243 ? 22.615 2.802 -11.466 1.00 83.12 243 ASP A O 1
ATOM 2021 N N . ILE A 1 244 ? 22.451 3.951 -13.380 1.00 80.12 244 ILE A N 1
ATOM 2022 C CA . ILE A 1 244 ? 21.063 4.366 -13.148 1.00 80.12 244 ILE A CA 1
ATOM 2023 C C . ILE A 1 244 ? 20.131 3.178 -13.400 1.00 80.12 244 ILE A C 1
ATOM 2025 O O . ILE A 1 244 ? 19.346 2.817 -12.521 1.00 80.12 244 ILE A O 1
ATOM 2029 N N . SER A 1 245 ? 20.286 2.518 -14.546 1.00 80.88 245 SER A N 1
ATOM 2030 C CA . SER A 1 245 ? 19.452 1.394 -14.969 1.00 80.88 245 SER A CA 1
ATOM 2031 C C . SER A 1 245 ? 19.558 0.187 -14.036 1.00 80.88 245 SER A C 1
ATOM 2033 O O . SER A 1 245 ? 18.570 -0.510 -13.822 1.00 80.88 245 SER A O 1
ATOM 2035 N N . LEU A 1 246 ? 20.735 -0.103 -13.477 1.00 80.94 246 LEU A N 1
ATOM 2036 C CA . LEU A 1 246 ? 20.949 -1.210 -12.539 1.00 80.94 246 LEU A CA 1
ATOM 2037 C C . LEU A 1 246 ? 20.130 -1.027 -11.262 1.00 80.94 246 LEU A C 1
ATOM 2039 O O . LEU A 1 246 ? 19.453 -1.961 -10.839 1.00 80.94 246 LEU A O 1
ATOM 2043 N N . ARG A 1 247 ? 20.107 0.190 -10.705 1.00 78.38 247 ARG A N 1
ATOM 2044 C CA . ARG A 1 247 ? 19.301 0.500 -9.515 1.00 78.38 247 ARG A CA 1
ATOM 2045 C C . ARG A 1 247 ? 17.807 0.330 -9.776 1.00 78.38 247 ARG A C 1
ATOM 2047 O O . ARG A 1 247 ? 17.104 -0.212 -8.926 1.00 78.38 247 ARG A O 1
ATOM 2054 N N . GLU A 1 248 ? 17.326 0.741 -10.949 1.00 78.25 248 GLU A N 1
ATOM 2055 C CA . GLU A 1 248 ? 15.938 0.493 -11.353 1.00 78.25 248 GLU A CA 1
ATOM 2056 C C . GLU A 1 248 ? 15.642 -1.005 -11.488 1.00 78.25 248 GLU A C 1
ATOM 2058 O O . GLU A 1 248 ? 14.631 -1.479 -10.970 1.00 78.25 248 GLU A O 1
ATOM 2063 N N . ASN A 1 249 ? 16.536 -1.767 -12.129 1.00 78.88 249 ASN A N 1
ATOM 2064 C CA . ASN A 1 249 ? 16.361 -3.211 -12.308 1.00 78.88 249 ASN A CA 1
ATOM 2065 C C . ASN A 1 249 ? 16.331 -3.946 -10.966 1.00 78.88 249 ASN A C 1
ATOM 2067 O O . ASN A 1 249 ? 15.568 -4.895 -10.817 1.00 78.88 249 ASN A O 1
ATOM 2071 N N . ASP A 1 250 ? 17.151 -3.536 -10.000 1.00 80.44 250 ASP A N 1
ATOM 2072 C CA . ASP A 1 250 ? 17.163 -4.134 -8.667 1.00 80.44 250 ASP A CA 1
ATOM 2073 C C . ASP A 1 250 ? 15.851 -3.855 -7.928 1.00 80.44 250 ASP A C 1
ATOM 2075 O O . ASP A 1 250 ? 15.294 -4.750 -7.291 1.00 80.44 250 ASP A O 1
ATOM 2079 N N . MET A 1 251 ? 15.299 -2.643 -8.050 1.00 79.38 251 MET A N 1
ATOM 2080 C CA . MET A 1 251 ? 13.970 -2.334 -7.514 1.00 79.38 251 MET A CA 1
ATOM 2081 C C . MET A 1 251 ? 12.868 -3.151 -8.193 1.00 79.38 251 MET A C 1
ATOM 2083 O O . MET A 1 251 ? 12.003 -3.689 -7.499 1.00 79.38 251 MET A O 1
ATOM 2087 N N . ASP A 1 252 ? 12.911 -3.270 -9.519 1.00 84.81 252 ASP A N 1
ATOM 2088 C CA . ASP A 1 252 ? 11.975 -4.062 -10.321 1.00 84.81 252 ASP A CA 1
ATOM 2089 C C . ASP A 1 252 ? 12.031 -5.552 -9.908 1.00 84.81 252 ASP A C 1
ATOM 2091 O O . ASP A 1 252 ? 11.000 -6.140 -9.561 1.00 84.81 252 ASP A O 1
ATOM 2095 N N . LYS A 1 253 ? 13.237 -6.126 -9.793 1.00 82.56 253 LYS A N 1
ATOM 2096 C CA . LYS A 1 253 ? 13.477 -7.500 -9.310 1.00 82.56 253 LYS A CA 1
ATOM 2097 C C . LYS A 1 253 ? 12.970 -7.718 -7.890 1.00 82.56 253 LYS A C 1
ATOM 2099 O O . LYS A 1 253 ? 12.307 -8.717 -7.624 1.00 82.56 253 LYS A O 1
ATOM 2104 N N . ASN A 1 254 ? 13.213 -6.771 -6.983 1.00 81.19 254 ASN A N 1
ATOM 2105 C CA . ASN A 1 254 ? 12.730 -6.839 -5.599 1.00 81.19 254 ASN A CA 1
ATOM 2106 C C . ASN A 1 254 ? 11.194 -6.835 -5.489 1.00 81.19 254 ASN A C 1
ATOM 2108 O O . ASN A 1 254 ? 10.659 -7.254 -4.463 1.00 81.19 254 ASN A O 1
ATOM 2112 N N . HIS A 1 255 ? 10.490 -6.379 -6.531 1.00 79.88 255 HIS A N 1
ATOM 2113 C CA . HIS A 1 255 ? 9.029 -6.436 -6.647 1.00 79.88 255 HIS A CA 1
ATOM 2114 C C . HIS A 1 255 ? 8.543 -7.577 -7.559 1.00 79.88 255 HIS A C 1
ATOM 2116 O O . HIS A 1 255 ? 7.353 -7.675 -7.855 1.00 79.88 255 HIS A O 1
ATOM 2122 N N . GLY A 1 256 ? 9.441 -8.467 -7.987 1.00 83.06 256 GLY A N 1
ATOM 2123 C CA . GLY A 1 256 ? 9.101 -9.678 -8.727 1.00 83.06 256 GLY A CA 1
ATOM 2124 C C . GLY A 1 256 ? 8.894 -9.492 -10.226 1.00 83.06 256 GLY A C 1
ATOM 2125 O O . GLY A 1 256 ? 8.262 -10.354 -10.841 1.00 83.06 256 GLY A O 1
ATOM 2126 N N . ILE A 1 257 ? 9.409 -8.413 -10.825 1.00 85.50 257 ILE A N 1
ATOM 2127 C CA . ILE A 1 257 ? 9.391 -8.214 -12.281 1.00 85.50 257 ILE A CA 1
ATOM 2128 C C . ILE A 1 257 ? 10.796 -8.094 -12.862 1.00 85.50 257 ILE A C 1
ATOM 2130 O O . ILE A 1 257 ? 11.689 -7.494 -12.273 1.00 85.50 257 ILE A O 1
ATOM 2134 N N . ILE A 1 258 ? 10.975 -8.652 -14.055 1.00 85.38 258 ILE A N 1
ATOM 2135 C CA . ILE A 1 258 ? 12.200 -8.564 -14.856 1.00 85.38 258 ILE A CA 1
ATOM 2136 C C . ILE A 1 258 ? 11.853 -8.239 -16.303 1.00 85.38 258 ILE A C 1
ATOM 2138 O O . ILE A 1 258 ? 10.773 -8.585 -16.786 1.00 85.38 258 ILE A O 1
ATOM 2142 N N . TYR A 1 259 ? 12.781 -7.594 -17.004 1.00 79.69 259 TYR A N 1
ATOM 2143 C CA . TYR A 1 259 ? 12.671 -7.356 -18.441 1.00 79.69 259 TYR A CA 1
ATOM 2144 C C . TYR A 1 259 ? 12.598 -8.685 -19.194 1.00 79.69 259 TYR A C 1
ATOM 2146 O O . TYR A 1 259 ? 13.263 -9.653 -18.822 1.00 79.69 259 TYR A O 1
ATOM 2154 N N . ASN A 1 260 ? 11.781 -8.744 -20.246 1.00 69.38 260 ASN A N 1
ATOM 2155 C CA . ASN A 1 260 ? 11.764 -9.914 -21.113 1.00 69.38 260 ASN A CA 1
ATOM 2156 C C . ASN A 1 260 ? 12.994 -9.890 -22.040 1.00 69.38 260 ASN A C 1
ATOM 2158 O O . ASN A 1 260 ? 13.058 -9.081 -22.961 1.00 69.38 260 ASN A O 1
ATOM 2162 N N . GLU A 1 261 ? 13.956 -10.789 -21.811 1.00 53.25 261 GLU A N 1
ATOM 2163 C CA . GLU A 1 261 ? 15.216 -10.905 -22.576 1.00 53.25 261 GLU A CA 1
ATOM 2164 C C . GLU A 1 261 ? 15.011 -11.236 -24.072 1.00 53.25 261 GLU A C 1
ATOM 2166 O O . GLU A 1 261 ? 15.946 -11.167 -24.864 1.00 53.25 261 GLU A O 1
ATOM 2171 N N . GLY A 1 262 ? 13.788 -11.578 -24.492 1.00 38.97 262 GLY A N 1
ATOM 2172 C CA . GLY A 1 262 ? 13.478 -12.042 -25.847 1.00 38.97 262 GLY A CA 1
ATOM 2173 C C . GLY A 1 262 ? 13.494 -10.998 -26.973 1.00 38.97 262 GLY A C 1
ATOM 2174 O O . GLY A 1 262 ? 13.212 -11.390 -28.102 1.00 38.97 262 GLY A O 1
ATOM 2175 N N . TYR A 1 263 ? 13.784 -9.715 -26.711 1.00 36.12 263 TYR A N 1
ATOM 2176 C CA . TYR A 1 263 ? 13.675 -8.652 -27.730 1.00 36.12 263 TYR A CA 1
ATOM 2177 C C . TYR A 1 263 ? 14.875 -7.705 -27.896 1.00 36.12 263 TYR A C 1
ATOM 2179 O O . TYR A 1 263 ? 14.811 -6.819 -28.742 1.00 36.12 263 TYR A O 1
ATOM 2187 N N . SER A 1 264 ? 15.992 -7.899 -27.190 1.00 33.53 264 SER A N 1
ATOM 2188 C CA . SER A 1 264 ? 17.228 -7.161 -27.489 1.00 33.53 264 SER A CA 1
ATOM 2189 C C . SER A 1 264 ? 18.438 -7.839 -26.848 1.00 33.53 264 SER A C 1
ATOM 2191 O O . SER A 1 264 ? 18.514 -7.948 -25.627 1.00 33.53 264 SER A O 1
ATOM 2193 N N . SER A 1 265 ? 19.401 -8.269 -27.667 1.00 28.00 265 SER A N 1
ATOM 2194 C CA . SER A 1 265 ? 20.743 -8.679 -27.225 1.00 28.00 265 SER A CA 1
ATOM 2195 C C . SER A 1 265 ? 21.617 -7.495 -26.801 1.00 28.00 265 SER A C 1
ATOM 2197 O O . SER A 1 265 ? 22.720 -7.703 -26.303 1.00 28.00 265 SER A O 1
ATOM 2199 N N . ASP A 1 266 ? 21.128 -6.267 -26.977 1.00 35.38 266 ASP A N 1
ATOM 2200 C CA . ASP A 1 266 ? 21.814 -5.053 -26.580 1.00 35.38 266 ASP A CA 1
ATOM 2201 C C . ASP A 1 266 ? 21.206 -4.494 -25.297 1.00 35.38 266 ASP A C 1
ATOM 2203 O O . ASP A 1 266 ? 20.031 -4.115 -25.231 1.00 35.38 266 ASP A O 1
ATOM 2207 N N . VAL A 1 267 ? 22.065 -4.330 -24.293 1.00 38.94 267 VAL A N 1
ATOM 2208 C CA . VAL A 1 267 ? 21.812 -3.544 -23.073 1.00 38.94 267 VAL A CA 1
ATOM 2209 C C . VAL A 1 267 ? 21.320 -2.119 -23.415 1.00 38.94 267 VAL A C 1
ATOM 2211 O O . VAL A 1 267 ? 20.682 -1.475 -22.584 1.00 38.94 267 VAL A O 1
ATOM 2214 N N . LYS A 1 268 ? 21.535 -1.667 -24.664 1.00 41.91 268 LYS A N 1
ATOM 2215 C CA . LYS A 1 268 ? 21.182 -0.346 -25.197 1.00 41.91 268 LYS A CA 1
ATOM 2216 C C . LYS A 1 268 ? 19.683 -0.106 -25.461 1.00 41.91 268 LYS A C 1
ATOM 2218 O O . LYS A 1 268 ? 19.301 1.053 -25.430 1.00 41.91 268 LYS A O 1
ATOM 2223 N N . ASN A 1 269 ? 18.819 -1.115 -25.658 1.00 46.19 269 ASN A N 1
ATOM 2224 C CA . ASN A 1 269 ? 17.387 -0.873 -25.946 1.00 46.19 269 ASN A CA 1
ATOM 2225 C C . ASN A 1 269 ? 16.443 -1.864 -25.245 1.00 46.19 269 ASN A C 1
ATOM 2227 O O . ASN A 1 269 ? 16.070 -2.903 -25.783 1.00 46.19 269 ASN A O 1
ATOM 2231 N N . LYS A 1 270 ? 16.014 -1.514 -24.025 1.00 61.84 270 LYS A N 1
ATOM 2232 C CA . LYS A 1 270 ? 14.954 -2.233 -23.284 1.00 61.84 270 LYS A CA 1
ATOM 2233 C C . LYS A 1 270 ? 13.534 -1.861 -23.738 1.00 61.84 270 LYS A C 1
ATOM 2235 O O . LYS A 1 270 ? 12.588 -2.560 -23.387 1.00 61.84 270 LYS A O 1
ATOM 2240 N N . SER A 1 271 ? 13.404 -0.770 -24.493 1.00 70.38 271 SER A N 1
ATOM 2241 C CA . SER A 1 271 ? 12.167 -0.278 -25.103 1.00 70.38 271 SER A CA 1
ATOM 2242 C C . SER A 1 271 ? 12.303 -0.342 -26.621 1.00 70.38 271 SER A C 1
ATOM 2244 O O . SER A 1 271 ? 13.389 -0.097 -27.143 1.00 70.38 271 SER A O 1
ATOM 2246 N N . TYR A 1 272 ? 11.216 -0.634 -27.330 1.00 82.44 272 TYR A N 1
ATOM 2247 C CA . TYR A 1 272 ? 11.175 -0.602 -28.794 1.00 82.44 272 TYR A CA 1
ATOM 2248 C C . TYR A 1 272 ? 9.943 0.150 -29.301 1.00 82.44 272 TYR A C 1
ATOM 2250 O O . TYR A 1 272 ? 8.884 0.126 -28.669 1.00 82.44 272 TYR A O 1
ATOM 2258 N N . SER A 1 273 ? 10.091 0.799 -30.453 1.00 88.94 273 SER A N 1
ATOM 2259 C CA . SER A 1 273 ? 9.015 1.507 -31.148 1.00 88.94 273 SER A CA 1
ATOM 2260 C C . SER A 1 273 ? 8.302 0.562 -32.113 1.00 88.94 273 SER A C 1
ATOM 2262 O O . SER A 1 273 ? 8.928 -0.234 -32.821 1.00 88.94 273 SER A O 1
ATOM 2264 N N . ILE A 1 274 ? 6.973 0.600 -32.116 1.00 93.06 274 ILE A N 1
ATOM 2265 C CA . ILE A 1 274 ? 6.129 -0.289 -32.915 1.00 93.06 274 ILE A CA 1
ATOM 2266 C C . ILE A 1 274 ? 4.803 0.400 -33.255 1.00 93.06 274 ILE A C 1
ATOM 2268 O O . ILE A 1 274 ? 4.306 1.220 -32.493 1.00 93.06 274 ILE A O 1
ATOM 2272 N N . SER A 1 275 ? 4.190 0.048 -34.385 1.00 96.38 275 SER A N 1
ATOM 2273 C CA . SER A 1 275 ? 2.833 0.499 -34.716 1.00 96.38 275 SER A CA 1
ATOM 2274 C C . SER A 1 275 ? 1.797 -0.150 -33.782 1.00 96.38 275 SER A C 1
ATOM 2276 O O . SER A 1 275 ? 1.888 -1.358 -33.518 1.00 96.38 275 SER A O 1
ATOM 2278 N N . LEU A 1 276 ? 0.780 0.590 -33.343 1.00 96.69 276 LEU A N 1
ATOM 2279 C CA . LEU A 1 276 ? -0.254 0.118 -32.418 1.00 96.69 276 LEU A CA 1
ATOM 2280 C C . LEU A 1 276 ? -0.936 -1.176 -32.896 1.00 96.69 276 LEU A C 1
ATOM 2282 O O . LEU A 1 276 ? -1.152 -2.091 -32.093 1.00 96.69 276 LEU A O 1
ATOM 2286 N N . GLU A 1 277 ? -1.247 -1.306 -34.190 1.00 96.00 277 GLU A N 1
ATOM 2287 C CA . GLU A 1 277 ? -1.872 -2.523 -34.730 1.00 96.00 277 GLU A CA 1
ATOM 2288 C C . GLU A 1 277 ? -0.971 -3.758 -34.632 1.00 96.00 277 GLU A C 1
ATOM 2290 O O . GLU A 1 277 ? -1.429 -4.858 -34.283 1.00 96.00 277 GLU A O 1
ATOM 2295 N N . LYS A 1 278 ? 0.326 -3.579 -34.886 1.00 94.69 278 LYS A N 1
ATOM 2296 C CA . LYS A 1 278 ? 1.320 -4.647 -34.747 1.00 94.69 278 LYS A CA 1
ATOM 2297 C C . LYS A 1 278 ? 1.503 -5.038 -33.278 1.00 94.69 278 LYS A C 1
ATOM 2299 O O . LYS A 1 278 ? 1.463 -6.230 -32.984 1.00 94.69 278 LYS A O 1
ATOM 2304 N N . PHE A 1 279 ? 1.565 -4.076 -32.354 1.00 94.25 279 PHE A N 1
ATOM 2305 C CA . PHE A 1 279 ? 1.608 -4.351 -30.910 1.00 94.25 279 PHE A CA 1
ATOM 2306 C C . PHE A 1 279 ? 0.408 -5.194 -30.442 1.00 94.25 279 PHE A C 1
ATOM 2308 O O . PHE A 1 279 ? 0.574 -6.228 -29.790 1.00 94.25 279 PHE A O 1
ATOM 2315 N N . MET A 1 280 ? -0.818 -4.820 -30.829 1.00 94.88 280 MET A N 1
ATOM 2316 C CA . MET A 1 280 ? -2.012 -5.610 -30.492 1.00 94.88 280 MET A CA 1
ATOM 2317 C C . MET A 1 280 ? -1.955 -7.029 -31.075 1.00 94.88 280 MET A C 1
ATOM 2319 O O . MET A 1 280 ? -2.414 -7.981 -30.437 1.00 94.88 280 MET A O 1
ATOM 2323 N N . SER A 1 281 ? -1.379 -7.189 -32.267 1.00 91.62 281 SER A N 1
ATOM 2324 C CA . SER A 1 281 ? -1.191 -8.492 -32.913 1.00 91.62 281 SER A CA 1
ATOM 2325 C C . SER A 1 281 ? -0.172 -9.363 -32.172 1.00 91.62 281 SER A C 1
ATOM 2327 O O . SER A 1 281 ? -0.442 -10.539 -31.918 1.00 91.62 281 SER A O 1
ATOM 2329 N N . GLU A 1 282 ? 0.957 -8.800 -31.746 1.00 88.06 282 GLU A N 1
ATOM 2330 C CA . GLU A 1 282 ? 1.969 -9.503 -30.946 1.00 88.06 282 GLU A CA 1
ATOM 2331 C C . GLU A 1 282 ? 1.418 -9.935 -29.585 1.00 88.06 282 GLU A C 1
ATOM 2333 O O . GLU A 1 282 ? 1.612 -11.075 -29.152 1.00 88.06 282 GLU A O 1
ATOM 2338 N N . MET A 1 283 ? 0.605 -9.089 -28.956 1.00 87.50 283 MET A N 1
ATOM 2339 C CA . MET A 1 283 ? -0.042 -9.431 -27.695 1.00 87.50 283 MET A CA 1
ATOM 2340 C C . MET A 1 283 ? -1.104 -10.537 -27.840 1.00 87.50 283 MET A C 1
ATOM 2342 O O . MET A 1 283 ? -1.361 -11.281 -26.893 1.00 87.50 283 MET A O 1
ATOM 2346 N N . LYS A 1 284 ? -1.714 -10.723 -29.023 1.00 85.75 284 LYS A N 1
ATOM 2347 C CA . LYS A 1 284 ? -2.532 -11.924 -29.299 1.00 85.75 284 LYS A CA 1
ATOM 2348 C C . LYS A 1 284 ? -1.670 -13.191 -29.308 1.00 85.75 284 LYS A C 1
ATOM 2350 O O . LYS A 1 284 ? -2.118 -14.230 -28.820 1.00 85.75 284 LYS A O 1
ATOM 2355 N N . LEU A 1 285 ? -0.451 -13.119 -29.845 1.00 76.50 285 LEU A N 1
ATOM 2356 C CA . LEU A 1 285 ? 0.465 -14.259 -29.947 1.00 76.50 285 LEU A CA 1
ATOM 2357 C C . LEU A 1 285 ? 1.030 -14.671 -28.580 1.00 76.50 285 LEU A C 1
ATOM 2359 O O . LEU A 1 285 ? 1.093 -15.871 -28.294 1.00 76.50 285 LEU A O 1
ATOM 2363 N N . SER A 1 286 ? 1.366 -13.711 -27.712 1.00 69.69 286 SER A N 1
ATOM 2364 C CA . SER A 1 286 ? 1.945 -13.973 -26.381 1.00 69.69 286 SER A CA 1
ATOM 2365 C C . SER A 1 286 ? 1.006 -14.756 -25.443 1.00 69.69 286 SER A C 1
ATOM 2367 O O . SER A 1 286 ? 1.467 -15.540 -24.606 1.00 69.69 286 SER A O 1
ATOM 2369 N N . LYS A 1 287 ? -0.320 -14.679 -25.656 1.00 69.81 287 LYS A N 1
ATOM 2370 C CA . LYS A 1 287 ? -1.338 -15.449 -24.907 1.00 69.81 287 LYS A CA 1
ATOM 2371 C C . LYS A 1 287 ? -1.199 -16.967 -25.031 1.00 69.81 287 LYS A C 1
ATOM 2373 O O . LYS A 1 287 ? -1.674 -17.687 -24.150 1.00 69.81 287 LYS A O 1
ATOM 2378 N N . LYS A 1 288 ? -0.552 -17.482 -26.085 1.00 66.44 288 LYS A N 1
ATOM 2379 C CA . LYS A 1 288 ? -0.428 -18.935 -26.325 1.00 66.44 288 LYS A CA 1
ATOM 2380 C C . LYS A 1 288 ? 0.241 -19.679 -25.164 1.00 66.44 288 LYS A C 1
ATOM 2382 O O . LYS A 1 288 ? -0.084 -20.836 -24.920 1.00 66.44 288 LYS A O 1
ATOM 2387 N N . ASN A 1 289 ? 1.097 -19.002 -24.399 1.00 68.81 289 ASN A N 1
ATOM 2388 C CA . ASN A 1 289 ? 1.873 -19.613 -23.320 1.00 68.81 289 ASN A CA 1
ATOM 2389 C C . ASN A 1 289 ? 1.240 -19.479 -21.923 1.00 68.81 289 ASN A C 1
ATOM 2391 O O . ASN A 1 289 ? 1.880 -19.864 -20.945 1.00 68.81 289 ASN A O 1
ATOM 2395 N N . LYS A 1 290 ? 0.017 -18.928 -21.802 1.00 78.56 290 LYS A N 1
ATOM 2396 C CA . LYS A 1 290 ? -0.677 -18.694 -20.512 1.00 78.56 290 LYS A CA 1
ATOM 2397 C C . LYS A 1 290 ? 0.192 -17.964 -19.467 1.00 78.56 290 LYS A C 1
ATOM 2399 O O . LYS A 1 290 ? 0.081 -18.214 -18.268 1.00 78.56 290 LYS A O 1
ATOM 2404 N N . LYS A 1 291 ? 1.077 -17.074 -19.927 1.00 77.31 291 LYS A N 1
ATOM 2405 C CA . LYS A 1 291 ? 1.954 -16.260 -19.076 1.00 77.31 291 LYS A CA 1
ATOM 2406 C C . LYS A 1 291 ? 1.321 -14.893 -18.828 1.00 77.31 291 LYS A C 1
ATOM 2408 O O . LYS A 1 291 ? 0.735 -14.315 -19.739 1.00 77.31 291 LYS A O 1
ATOM 2413 N N . THR A 1 292 ? 1.474 -14.389 -17.607 1.00 85.50 292 THR A N 1
ATOM 2414 C CA . THR A 1 292 ? 1.192 -12.985 -17.293 1.00 85.50 292 THR A CA 1
ATOM 2415 C C . THR A 1 292 ? 2.313 -12.121 -17.850 1.00 85.50 292 THR A C 1
ATOM 2417 O O . THR A 1 292 ? 3.486 -12.423 -17.621 1.00 85.50 292 THR A O 1
ATOM 2420 N N . VAL A 1 293 ? 1.941 -11.060 -18.557 1.00 87.62 293 VAL A N 1
ATOM 2421 C CA . VAL A 1 293 ? 2.864 -10.085 -19.145 1.00 87.62 293 VAL A CA 1
ATOM 2422 C C . VAL A 1 293 ? 2.453 -8.675 -18.746 1.00 87.62 293 VAL A C 1
ATOM 2424 O O . VAL A 1 293 ? 1.267 -8.377 -18.549 1.00 87.62 293 VAL A O 1
ATOM 2427 N N . PHE A 1 294 ? 3.455 -7.819 -18.611 1.00 91.69 294 PHE A N 1
ATOM 2428 C CA . PHE A 1 294 ? 3.307 -6.426 -18.227 1.00 91.69 294 PHE A CA 1
ATOM 2429 C C . PHE A 1 294 ? 3.992 -5.568 -19.275 1.00 91.69 294 PHE A C 1
ATOM 2431 O O . PHE A 1 294 ? 5.102 -5.877 -19.699 1.00 91.69 294 PHE A O 1
ATOM 2438 N N . TYR A 1 295 ? 3.349 -4.478 -19.655 1.00 93.56 295 TYR A N 1
ATOM 2439 C CA . TYR A 1 295 ? 3.892 -3.528 -20.603 1.00 93.56 295 TYR A CA 1
ATOM 2440 C C . TYR A 1 295 ? 3.887 -2.153 -19.966 1.00 93.56 295 TYR A C 1
ATOM 2442 O O . TYR A 1 295 ? 2.857 -1.688 -19.472 1.00 93.56 295 TYR A O 1
ATOM 2450 N N . GLN A 1 296 ? 5.031 -1.492 -20.010 1.00 94.00 296 GLN A N 1
ATOM 2451 C CA . GLN A 1 296 ? 5.046 -0.042 -20.001 1.00 94.00 296 GLN A CA 1
ATOM 2452 C C . GLN A 1 296 ? 4.767 0.397 -21.444 1.00 94.00 296 GLN A C 1
ATOM 2454 O O . GLN A 1 296 ? 5.449 -0.035 -22.371 1.00 94.00 296 GLN A O 1
ATOM 2459 N N . PHE A 1 297 ? 3.697 1.168 -21.613 1.00 95.12 297 PHE A N 1
ATOM 2460 C CA . PHE A 1 297 ? 3.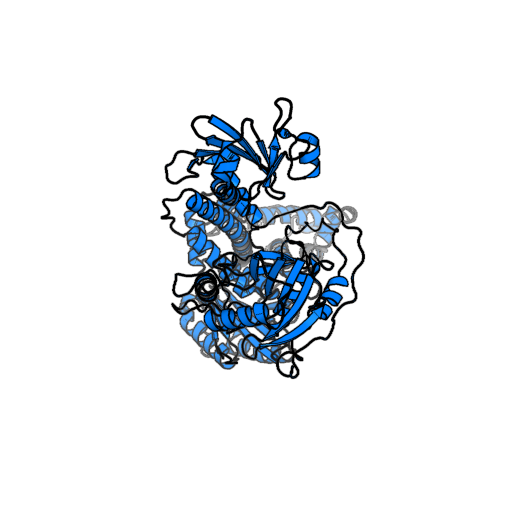126 1.588 -22.887 1.00 95.12 297 PHE A CA 1
ATOM 2461 C C . PHE A 1 297 ? 3.217 3.109 -22.946 1.00 95.12 297 PHE A C 1
ATOM 2463 O O . PHE A 1 297 ? 2.471 3.791 -22.245 1.00 95.12 297 PHE A O 1
ATOM 2470 N N . ASN A 1 298 ? 4.145 3.643 -23.731 1.00 90.31 298 ASN A N 1
ATOM 2471 C CA . ASN A 1 298 ? 4.422 5.076 -23.754 1.00 90.31 298 ASN A CA 1
ATOM 2472 C C . ASN A 1 298 ? 4.105 5.675 -25.126 1.00 90.31 298 ASN A C 1
ATOM 2474 O O . ASN A 1 298 ? 4.314 5.043 -26.164 1.00 90.31 298 ASN A O 1
ATOM 2478 N N . SER A 1 299 ? 3.640 6.917 -25.111 1.00 90.44 299 SER A N 1
ATOM 2479 C CA . SER A 1 299 ? 3.806 7.852 -26.224 1.00 90.44 299 SER A CA 1
ATOM 2480 C C . SER A 1 299 ? 5.107 8.646 -26.032 1.00 90.44 299 SER A C 1
ATOM 2482 O O . SER A 1 299 ? 5.895 8.320 -25.141 1.00 90.44 299 SER A O 1
ATOM 2484 N N . GLU A 1 300 ? 5.343 9.685 -26.833 1.00 82.06 300 GLU A N 1
ATOM 2485 C CA . GLU A 1 300 ? 6.504 10.566 -26.649 1.00 82.06 300 GLU A CA 1
ATOM 2486 C C . GLU A 1 300 ? 6.418 11.344 -25.325 1.00 82.06 300 GLU A C 1
ATOM 2488 O O . GLU A 1 300 ? 7.381 11.374 -24.561 1.00 82.06 300 GLU A O 1
ATOM 2493 N N . ALA A 1 301 ? 5.240 11.884 -24.994 1.00 85.06 301 ALA A N 1
ATOM 2494 C CA . ALA A 1 301 ? 5.062 12.760 -23.832 1.00 85.06 301 ALA A CA 1
ATOM 2495 C C . ALA A 1 301 ? 4.379 12.109 -22.611 1.00 85.06 301 ALA A C 1
ATOM 2497 O O . ALA A 1 301 ? 4.209 12.765 -21.581 1.00 85.06 301 ALA A O 1
ATOM 2498 N N . HIS A 1 302 ? 3.933 10.846 -22.682 1.00 91.50 302 HIS A N 1
ATOM 2499 C CA . HIS A 1 302 ? 3.166 10.236 -21.586 1.00 91.50 302 HIS A CA 1
ATOM 2500 C C . HIS A 1 302 ? 3.393 8.732 -21.425 1.00 91.50 302 HIS A C 1
ATOM 2502 O O . HIS A 1 302 ? 3.318 7.958 -22.379 1.00 91.50 302 HIS A O 1
ATOM 2508 N N . ALA A 1 303 ? 3.578 8.304 -20.175 1.00 92.44 303 ALA A N 1
ATOM 2509 C CA . ALA A 1 303 ? 3.699 6.900 -19.810 1.00 92.44 303 ALA A CA 1
ATOM 2510 C C . ALA A 1 303 ? 2.367 6.328 -19.310 1.00 92.44 303 ALA A C 1
ATOM 2512 O O . ALA A 1 303 ? 1.690 6.904 -18.452 1.00 92.44 303 ALA A O 1
ATOM 2513 N N . MET A 1 304 ? 2.027 5.137 -19.796 1.00 97.31 304 MET A N 1
ATOM 2514 C CA . MET A 1 304 ? 0.888 4.326 -19.363 1.00 97.31 304 MET A CA 1
ATOM 2515 C C . MET A 1 304 ? 1.341 2.880 -19.121 1.00 97.31 304 MET A C 1
ATOM 2517 O O . MET A 1 304 ? 2.474 2.494 -19.411 1.00 97.31 304 MET A O 1
ATOM 2521 N N . ALA A 1 305 ? 0.454 2.057 -18.569 1.00 97.81 305 ALA A N 1
ATOM 2522 C CA . ALA A 1 305 ? 0.744 0.655 -18.302 1.00 97.81 305 ALA A CA 1
ATOM 2523 C C . ALA A 1 305 ? -0.360 -0.259 -18.824 1.00 97.81 305 ALA A C 1
ATOM 2525 O O . ALA A 1 305 ? -1.549 0.032 -18.677 1.00 97.81 305 ALA A O 1
ATOM 2526 N N . ILE A 1 306 ? 0.032 -1.411 -19.357 1.00 97.31 306 ILE A N 1
ATOM 2527 C CA . ILE A 1 306 ? -0.879 -2.494 -19.717 1.00 97.31 306 ILE A CA 1
ATOM 2528 C C . ILE A 1 306 ? -0.482 -3.746 -18.943 1.00 97.31 306 ILE A C 1
ATOM 2530 O O . ILE A 1 306 ? 0.690 -4.106 -18.875 1.00 97.31 306 ILE A O 1
ATOM 2534 N N . THR A 1 307 ? -1.461 -4.442 -18.373 1.00 94.62 307 THR A N 1
ATOM 2535 C CA . THR A 1 307 ? -1.249 -5.773 -17.793 1.00 94.62 307 THR A CA 1
ATOM 2536 C C . THR A 1 307 ? -2.183 -6.773 -18.442 1.00 94.62 307 THR A C 1
ATOM 2538 O O . THR A 1 307 ? -3.372 -6.507 -18.627 1.00 94.62 307 THR A O 1
ATOM 2541 N N . VAL A 1 308 ? -1.644 -7.936 -18.797 1.00 92.38 308 VAL A N 1
ATOM 2542 C CA . VAL A 1 308 ? -2.417 -9.043 -19.359 1.00 92.38 308 VAL A CA 1
ATOM 2543 C C . VAL A 1 308 ? -2.203 -10.247 -18.468 1.00 92.38 308 VAL A C 1
ATOM 2545 O O . VAL A 1 308 ? -1.160 -10.901 -18.505 1.00 92.38 308 VAL A O 1
ATOM 2548 N N . LYS A 1 309 ? -3.195 -10.513 -17.622 1.00 89.38 309 LYS A N 1
ATOM 2549 C CA . LYS A 1 309 ? -3.135 -11.558 -16.606 1.00 89.38 309 LYS A CA 1
ATOM 2550 C C . LYS A 1 309 ? -3.995 -12.740 -17.017 1.00 89.38 309 LYS A C 1
ATOM 2552 O O . LYS A 1 309 ? -5.176 -12.585 -17.327 1.00 89.38 309 LYS A O 1
ATOM 2557 N N . TYR A 1 310 ? -3.401 -13.926 -16.985 1.00 86.69 310 TYR A N 1
ATOM 2558 C CA . TYR A 1 310 ? -4.140 -15.175 -17.091 1.00 86.69 310 TYR A CA 1
ATOM 2559 C C . TYR A 1 310 ? -4.627 -15.590 -15.700 1.00 86.69 310 TYR A C 1
ATOM 2561 O O . TYR A 1 310 ? -3.828 -15.666 -14.768 1.00 86.69 310 TYR A O 1
ATOM 2569 N N . GLU A 1 311 ? -5.925 -15.854 -15.561 1.00 84.56 311 GLU A N 1
ATOM 2570 C CA . GLU A 1 311 ? -6.543 -16.360 -14.334 1.00 84.56 311 GLU A CA 1
ATOM 2571 C C . GLU A 1 311 ? -6.770 -17.874 -14.474 1.00 84.56 311 GLU A C 1
ATOM 2573 O O . GLU A 1 311 ? -7.695 -18.295 -15.181 1.00 84.56 311 GLU A O 1
ATOM 2578 N N . PRO A 1 312 ? -5.948 -18.728 -13.826 1.00 80.06 312 PRO A N 1
ATOM 2579 C CA . PRO A 1 312 ? -6.007 -20.174 -14.030 1.00 80.06 312 PRO A CA 1
ATOM 2580 C C . PRO A 1 312 ? -7.325 -20.796 -13.568 1.00 80.06 312 PRO A C 1
ATOM 2582 O O . PRO A 1 312 ? -7.802 -21.735 -14.197 1.00 80.06 312 PRO A O 1
ATOM 2585 N N . VAL A 1 313 ? -7.914 -20.255 -12.496 1.00 79.88 313 VAL A N 1
ATOM 2586 C CA . VAL A 1 313 ? -9.135 -20.784 -11.866 1.00 79.88 313 VAL A CA 1
ATOM 2587 C C . VAL A 1 313 ? -10.348 -20.630 -12.783 1.00 79.88 313 VAL A C 1
ATOM 2589 O O . VAL A 1 313 ? -11.143 -21.553 -12.922 1.00 79.88 313 VAL A O 1
ATOM 2592 N N . SER A 1 314 ? -10.485 -19.478 -13.437 1.00 80.69 314 SER A N 1
ATOM 2593 C CA . SER A 1 314 ? -11.583 -19.194 -14.366 1.00 80.69 314 SER A CA 1
ATOM 2594 C C . SER A 1 314 ? -11.231 -19.481 -15.828 1.00 80.69 314 SER A C 1
ATOM 2596 O O . SER A 1 314 ? -12.084 -19.298 -16.694 1.00 80.69 314 SER A O 1
ATOM 2598 N N . ASN A 1 315 ? -9.992 -19.911 -16.113 1.00 84.38 315 ASN A N 1
ATOM 2599 C CA . ASN A 1 315 ? -9.438 -20.077 -17.462 1.00 84.38 315 ASN A CA 1
ATOM 2600 C C . ASN A 1 315 ? -9.720 -18.852 -18.356 1.00 84.38 315 ASN A C 1
ATOM 2602 O O . ASN A 1 315 ? -10.072 -18.979 -19.529 1.00 84.38 315 ASN A O 1
ATOM 2606 N N . SER A 1 316 ? -9.602 -17.656 -17.780 1.00 87.69 316 SER A N 1
ATOM 2607 C CA . SER A 1 316 ? -9.952 -16.389 -18.425 1.00 87.69 316 SER A CA 1
ATOM 2608 C C . SER A 1 316 ? -8.774 -15.422 -18.415 1.00 87.69 316 SER A C 1
ATOM 2610 O O . SER A 1 316 ? -7.801 -15.605 -17.686 1.00 87.69 316 SER A O 1
ATOM 2612 N N . TRP A 1 317 ? -8.872 -14.368 -19.219 1.00 89.00 317 TRP A N 1
ATOM 2613 C CA . TRP A 1 317 ? -7.886 -13.293 -19.259 1.00 89.00 317 TRP A CA 1
ATOM 2614 C C . TRP A 1 317 ? -8.467 -12.022 -18.651 1.00 89.00 317 TRP A C 1
ATOM 2616 O O . TRP A 1 317 ? -9.661 -11.753 -18.776 1.00 89.00 317 TRP A O 1
ATOM 2626 N N . VAL A 1 318 ? -7.611 -11.253 -17.989 1.00 91.44 318 VAL A N 1
ATOM 2627 C CA . VAL A 1 318 ? -7.919 -9.911 -17.501 1.00 91.44 318 VAL A CA 1
ATOM 2628 C C . VAL A 1 318 ? -6.919 -8.958 -18.130 1.00 91.44 318 VAL A C 1
ATOM 2630 O O . VAL A 1 318 ? -5.710 -9.108 -17.944 1.00 91.44 318 VAL A O 1
ATOM 2633 N N . TYR A 1 319 ? -7.436 -7.987 -18.870 1.00 94.12 319 TYR A N 1
ATOM 2634 C CA . TYR A 1 319 ? -6.663 -6.904 -19.458 1.00 94.12 319 TYR A CA 1
ATOM 2635 C C . TYR A 1 319 ? -6.845 -5.672 -18.598 1.00 94.12 319 TYR A C 1
ATOM 2637 O O . TYR A 1 319 ? -7.981 -5.305 -18.300 1.00 94.12 319 TYR A O 1
ATOM 2645 N N . SER A 1 320 ? -5.756 -5.026 -18.207 1.00 96.06 320 SER A N 1
ATOM 2646 C CA . SER A 1 320 ? -5.831 -3.754 -17.499 1.00 96.06 320 SER A CA 1
ATOM 2647 C C . SER A 1 320 ? -5.062 -2.684 -18.251 1.00 96.06 320 SER A C 1
ATOM 2649 O O . SER A 1 320 ? -3.936 -2.930 -18.666 1.00 96.06 320 SER A O 1
ATOM 2651 N N . PHE A 1 321 ? -5.658 -1.505 -18.386 1.00 97.75 321 PHE A N 1
ATOM 2652 C CA . PHE A 1 321 ? -5.015 -0.295 -18.883 1.00 97.75 321 PHE A CA 1
ATOM 2653 C C . PHE A 1 321 ? -4.969 0.727 -17.754 1.00 97.75 321 PHE A C 1
ATOM 2655 O O . PHE A 1 321 ? -6.019 1.135 -17.252 1.00 97.75 321 PHE A O 1
ATOM 2662 N N . PHE A 1 322 ? -3.771 1.122 -17.343 1.00 98.31 322 PHE A N 1
ATOM 2663 C CA . PHE A 1 322 ? -3.555 2.174 -16.364 1.00 98.31 322 PHE A CA 1
ATOM 2664 C C . PHE A 1 322 ? -2.991 3.412 -17.047 1.00 98.31 322 PHE A C 1
ATOM 2666 O O . PHE A 1 322 ? -1.932 3.367 -17.666 1.00 98.31 322 PHE A O 1
ATOM 2673 N N . ASP A 1 323 ? -3.690 4.524 -16.876 1.00 97.00 323 ASP A N 1
ATOM 2674 C CA . ASP A 1 323 ? -3.243 5.845 -17.285 1.00 97.00 323 ASP A CA 1
ATOM 2675 C C . ASP A 1 323 ? -3.221 6.745 -16.042 1.00 97.00 323 ASP A C 1
ATOM 2677 O O . ASP A 1 323 ? -4.282 6.974 -15.453 1.00 97.00 323 ASP A O 1
ATOM 2681 N N . PRO A 1 324 ? -2.057 7.282 -15.632 1.00 95.62 324 PRO A N 1
ATOM 2682 C CA . PRO A 1 324 ? -1.947 8.151 -14.461 1.00 95.62 324 PRO A CA 1
ATOM 2683 C C . PRO A 1 324 ? -2.899 9.358 -14.465 1.00 95.62 324 PRO A C 1
ATOM 2685 O O . PRO A 1 324 ? -3.199 9.893 -13.400 1.00 95.62 324 PRO A O 1
ATOM 2688 N N . ASN A 1 325 ? -3.408 9.784 -15.625 1.00 92.75 325 ASN A N 1
ATOM 2689 C CA . ASN A 1 325 ? -4.346 10.902 -15.744 1.00 92.75 325 ASN A CA 1
ATOM 2690 C C . ASN A 1 325 ? -5.824 10.502 -15.646 1.00 92.75 325 ASN A C 1
ATOM 2692 O O . ASN A 1 325 ? -6.667 11.367 -15.409 1.00 92.75 325 ASN A O 1
ATOM 2696 N N . THR A 1 326 ? -6.170 9.229 -15.866 1.00 91.69 326 THR A N 1
ATOM 2697 C CA . THR A 1 326 ? -7.582 8.792 -15.927 1.00 91.69 326 THR A CA 1
ATOM 2698 C C . THR A 1 326 ? -7.921 7.572 -15.070 1.00 91.69 326 THR A C 1
ATOM 2700 O O . THR A 1 326 ? -9.102 7.312 -14.802 1.00 91.69 326 THR A O 1
ATOM 2703 N N . GLY A 1 327 ? -6.903 6.870 -14.584 1.00 95.62 327 GLY A N 1
ATOM 2704 C CA . GLY A 1 327 ? -6.984 5.738 -13.681 1.00 95.62 327 GLY A CA 1
ATOM 2705 C C . GLY A 1 327 ? -6.879 4.385 -14.371 1.00 95.62 327 GLY A C 1
ATOM 2706 O O . GLY A 1 327 ? -6.285 4.245 -15.439 1.00 95.62 327 GLY A O 1
ATOM 2707 N N . LEU A 1 328 ? -7.410 3.361 -13.706 1.00 97.19 328 LEU A N 1
ATOM 2708 C CA . LEU A 1 328 ? -7.321 1.970 -14.140 1.00 97.19 328 LEU A CA 1
ATOM 2709 C C . LEU A 1 328 ? -8.635 1.526 -14.766 1.00 97.19 328 LEU A C 1
ATOM 2711 O O . LEU A 1 328 ? -9.686 1.605 -14.128 1.00 97.19 328 LEU A O 1
ATOM 2715 N N . MET A 1 329 ? -8.559 0.968 -15.966 1.00 96.50 329 MET A N 1
ATOM 2716 C CA . MET A 1 329 ? -9.649 0.240 -16.601 1.00 96.50 329 MET A CA 1
ATOM 2717 C C . MET A 1 329 ? -9.301 -1.233 -16.727 1.00 96.50 329 MET A C 1
ATOM 2719 O O . MET A 1 329 ? -8.179 -1.571 -17.094 1.00 96.50 329 MET A O 1
ATOM 2723 N N . LYS A 1 330 ? -10.263 -2.106 -16.428 1.00 95.06 330 LYS A N 1
ATOM 2724 C CA . LYS A 1 330 ? -10.130 -3.558 -16.570 1.00 95.06 330 LYS A CA 1
ATOM 2725 C C . LYS A 1 330 ? -11.183 -4.110 -17.512 1.00 95.06 330 LYS A C 1
ATOM 2727 O O . LYS A 1 330 ? -12.345 -3.718 -17.418 1.00 95.06 330 LYS A O 1
ATOM 2732 N N . PHE A 1 331 ? -10.776 -5.069 -18.330 1.00 94.56 331 PHE A N 1
ATOM 2733 C CA . PHE A 1 331 ? -11.594 -5.731 -19.337 1.00 94.56 331 PHE A CA 1
ATOM 2734 C C . PHE A 1 331 ? -11.425 -7.244 -19.227 1.00 94.56 331 PHE A C 1
ATOM 2736 O O . PHE A 1 331 ? -10.331 -7.748 -18.954 1.00 94.56 331 PHE A O 1
ATOM 2743 N N . HIS A 1 332 ? -12.517 -7.963 -19.463 1.00 91.88 332 HIS A N 1
ATOM 2744 C CA . HIS A 1 332 ? -12.539 -9.428 -19.510 1.00 91.88 332 HIS A CA 1
ATOM 2745 C C . HIS A 1 332 ? -12.669 -9.977 -20.937 1.00 91.88 332 HIS A C 1
ATOM 2747 O O . HIS A 1 332 ? -12.581 -11.187 -21.140 1.00 91.88 332 HIS A O 1
ATOM 2753 N N . ASP A 1 333 ? -12.843 -9.085 -21.913 1.00 91.25 333 ASP A N 1
ATOM 2754 C CA . ASP A 1 333 ? -12.891 -9.381 -23.337 1.00 91.25 333 ASP A CA 1
ATOM 2755 C C . ASP A 1 333 ? -11.741 -8.668 -24.067 1.00 91.25 333 ASP A C 1
ATOM 2757 O O . ASP A 1 333 ? -11.357 -7.549 -23.715 1.00 91.25 333 ASP A O 1
ATOM 2761 N N . GLN A 1 334 ? -11.145 -9.353 -25.044 1.00 91.81 334 GLN A N 1
ATOM 2762 C CA . GLN A 1 334 ? -9.979 -8.850 -25.765 1.00 91.81 334 GLN A CA 1
ATOM 2763 C C . GLN A 1 334 ? -10.343 -7.770 -26.784 1.00 91.81 334 GLN A C 1
ATOM 2765 O O . GLN A 1 334 ? -9.591 -6.808 -26.937 1.00 91.81 334 GLN A O 1
ATOM 2770 N N . ASP A 1 335 ? -11.453 -7.943 -27.493 1.00 93.19 335 ASP A N 1
ATOM 2771 C CA . ASP A 1 335 ? -11.855 -7.021 -28.548 1.00 93.19 335 ASP A CA 1
ATOM 2772 C C . ASP A 1 335 ? -12.355 -5.716 -27.924 1.00 93.19 335 ASP A C 1
ATOM 2774 O O . ASP A 1 335 ? -11.986 -4.638 -28.391 1.00 93.19 335 ASP A O 1
ATOM 2778 N N . ASP A 1 336 ? -13.071 -5.794 -26.797 1.00 95.00 336 ASP A N 1
ATOM 2779 C CA . ASP A 1 336 ? -13.429 -4.624 -25.986 1.00 95.00 336 ASP A CA 1
ATOM 2780 C C . ASP A 1 336 ? -12.175 -3.840 -25.549 1.00 95.00 336 ASP A C 1
ATOM 2782 O O . ASP A 1 336 ? -12.128 -2.613 -25.669 1.00 95.00 336 ASP A O 1
ATOM 2786 N N . PHE A 1 337 ? -11.127 -4.539 -25.095 1.00 96.19 337 PHE A N 1
ATOM 2787 C CA . PHE A 1 337 ? -9.856 -3.915 -24.719 1.00 96.19 337 PHE A CA 1
ATOM 2788 C C . PHE A 1 337 ? -9.139 -3.261 -25.914 1.00 96.19 337 PHE A C 1
ATOM 2790 O O . PHE A 1 337 ? -8.634 -2.147 -25.786 1.00 96.19 337 PHE A O 1
ATOM 2797 N N . PHE A 1 338 ? -9.098 -3.914 -27.078 1.00 96.62 338 PHE A N 1
ATOM 2798 C CA . PHE A 1 338 ? -8.456 -3.367 -28.282 1.00 96.62 338 PHE A CA 1
ATOM 2799 C C . PHE A 1 338 ? -9.185 -2.173 -28.864 1.00 96.62 338 PHE A C 1
ATOM 2801 O O . PHE A 1 338 ? -8.541 -1.187 -29.223 1.00 96.62 338 PHE A O 1
ATOM 2808 N N . ASN A 1 339 ? -10.512 -2.217 -28.893 1.00 96.94 339 ASN A N 1
ATOM 2809 C CA . ASN A 1 339 ? -11.317 -1.072 -29.292 1.00 96.94 339 ASN A CA 1
ATOM 2810 C C . ASN A 1 339 ? -11.080 0.106 -28.344 1.00 96.94 339 ASN A C 1
ATOM 2812 O O . ASN A 1 339 ? -10.845 1.223 -28.802 1.00 96.94 339 ASN A O 1
ATOM 2816 N N . TYR A 1 340 ? -11.046 -0.148 -27.032 1.00 96.69 340 TYR A N 1
ATOM 2817 C CA . TYR A 1 340 ? -10.704 0.879 -26.054 1.00 96.69 340 TYR A CA 1
ATOM 2818 C C . TYR A 1 340 ? -9.302 1.457 -26.281 1.00 96.69 340 TYR A C 1
ATOM 2820 O O . TYR A 1 340 ? -9.146 2.675 -26.271 1.00 96.69 340 TYR A O 1
ATOM 2828 N N . LEU A 1 341 ? -8.289 0.615 -26.508 1.00 97.12 341 LEU A N 1
ATOM 2829 C CA . LEU A 1 341 ? -6.914 1.067 -26.718 1.00 97.12 341 LEU A CA 1
ATOM 2830 C C . LEU A 1 341 ? -6.794 1.948 -27.972 1.00 97.12 341 LEU A C 1
ATOM 2832 O O . LEU A 1 341 ? -6.219 3.032 -27.888 1.00 97.12 341 LEU A O 1
ATOM 2836 N N . LYS A 1 342 ? -7.398 1.536 -29.098 1.00 97.38 342 LYS A N 1
ATOM 2837 C CA . LYS A 1 342 ? -7.452 2.331 -30.339 1.00 97.38 342 LYS A CA 1
ATOM 2838 C C . LYS A 1 342 ? -8.101 3.693 -30.108 1.00 97.38 342 LYS A C 1
ATOM 2840 O O . LYS A 1 342 ? -7.515 4.721 -30.443 1.00 97.38 342 LYS A O 1
ATOM 2845 N N . GLU A 1 343 ? -9.281 3.714 -29.493 1.00 96.69 343 GLU A N 1
ATOM 2846 C CA . GLU A 1 343 ? -10.000 4.959 -29.212 1.00 96.69 343 GLU A CA 1
ATOM 2847 C C . GLU A 1 343 ? -9.239 5.853 -28.228 1.00 96.69 343 GLU A C 1
ATOM 2849 O O . GLU A 1 343 ? -9.195 7.073 -28.402 1.00 96.69 343 GLU A O 1
ATOM 2854 N N . LYS A 1 344 ? -8.592 5.268 -27.215 1.00 95.00 344 LYS A N 1
ATOM 2855 C CA . LYS A 1 344 ? -7.812 6.003 -26.217 1.00 95.00 344 LYS A CA 1
ATOM 2856 C C . LYS A 1 344 ? -6.586 6.669 -26.842 1.00 95.00 344 LYS A C 1
ATOM 2858 O O . LYS A 1 344 ? -6.369 7.850 -26.566 1.00 95.00 344 LYS A O 1
ATOM 2863 N N . VAL A 1 345 ? -5.830 5.953 -27.678 1.00 96.38 345 VAL A N 1
ATOM 2864 C CA . VAL A 1 345 ? -4.672 6.496 -28.410 1.00 96.38 345 VAL A CA 1
ATOM 2865 C C . VAL A 1 345 ? -5.125 7.590 -29.372 1.00 96.38 345 VAL A C 1
ATOM 2867 O O . VAL A 1 345 ? -4.640 8.713 -29.289 1.00 96.38 345 VAL A O 1
ATOM 2870 N N . LYS A 1 346 ? -6.138 7.317 -30.200 1.00 95.69 346 LYS A N 1
ATOM 2871 C CA . LYS A 1 346 ? -6.687 8.284 -31.159 1.00 95.69 346 LYS A CA 1
ATOM 2872 C C . LYS A 1 346 ? -7.186 9.565 -30.488 1.00 95.69 346 LYS A C 1
ATOM 2874 O O . LYS A 1 346 ? -6.861 10.662 -30.928 1.00 95.69 346 LYS A O 1
ATOM 2879 N N . THR A 1 347 ? -7.960 9.442 -29.410 1.00 95.06 347 THR A N 1
ATOM 2880 C CA . THR A 1 347 ? -8.547 10.596 -28.707 1.00 95.06 347 THR A CA 1
ATOM 2881 C C . THR A 1 347 ? -7.489 11.439 -27.995 1.00 95.06 347 THR A C 1
ATOM 2883 O O . THR A 1 347 ? -7.663 12.647 -27.852 1.00 95.06 347 THR A O 1
ATOM 2886 N N . ASN A 1 348 ? -6.390 10.824 -27.545 1.00 93.88 348 ASN A N 1
ATOM 2887 C CA . ASN A 1 348 ? -5.310 11.521 -26.845 1.00 93.88 348 ASN A CA 1
ATOM 2888 C C . ASN A 1 348 ? -4.080 11.766 -27.725 1.00 93.88 348 ASN A C 1
ATOM 2890 O O . ASN A 1 348 ? -3.072 12.216 -27.192 1.00 93.88 348 ASN A O 1
ATOM 2894 N N . SER A 1 349 ? -4.157 11.536 -29.041 1.00 92.38 349 SER A N 1
ATOM 2895 C CA . SER A 1 349 ? -2.991 11.590 -29.932 1.00 92.38 349 SER A CA 1
ATOM 2896 C C . SER A 1 349 ? -2.240 12.911 -29.828 1.00 92.38 349 SER A C 1
ATOM 2898 O O . SER A 1 349 ? -1.031 12.925 -29.651 1.00 92.38 349 SER A O 1
ATOM 2900 N N . LYS A 1 350 ? -2.975 14.026 -29.835 1.00 91.19 350 LYS A N 1
ATOM 2901 C CA . LYS A 1 350 ? -2.405 15.366 -29.694 1.00 91.19 350 LYS A CA 1
ATOM 2902 C C . LYS A 1 350 ? -1.916 15.665 -28.276 1.00 91.19 350 LYS A C 1
ATOM 2904 O O . LYS A 1 350 ? -0.902 16.323 -28.119 1.00 91.19 350 LYS A O 1
ATOM 2909 N N . ASN A 1 351 ? -2.654 15.234 -27.252 1.00 89.50 351 ASN A N 1
ATOM 2910 C CA . ASN A 1 351 ? -2.349 15.591 -25.861 1.00 89.50 351 ASN A CA 1
ATOM 2911 C C . ASN A 1 351 ? -1.183 14.787 -25.286 1.00 89.50 351 ASN A C 1
ATOM 2913 O O . ASN A 1 351 ? -0.515 15.266 -24.379 1.00 89.50 351 ASN A O 1
ATOM 2917 N N . TYR A 1 352 ? -1.004 13.551 -25.751 1.00 92.00 352 TYR A N 1
ATOM 2918 C CA . TYR A 1 352 ? 0.069 12.655 -25.322 1.00 92.00 352 TYR A CA 1
ATOM 2919 C C . TYR A 1 352 ? 1.182 12.550 -26.368 1.00 92.00 352 TYR A C 1
ATOM 2921 O O . TYR A 1 352 ? 2.137 11.824 -26.130 1.00 92.00 352 TYR A O 1
ATOM 2929 N N . GLU A 1 353 ? 1.073 13.265 -27.491 1.00 93.56 353 GLU A N 1
ATOM 2930 C CA . GLU A 1 353 ? 2.078 13.276 -28.562 1.00 93.56 353 GLU A CA 1
ATOM 2931 C C . GLU A 1 353 ? 2.336 11.861 -29.105 1.00 93.56 353 GLU A C 1
ATOM 2933 O O . GLU A 1 353 ? 3.436 11.321 -29.067 1.00 93.56 353 GLU A O 1
ATOM 2938 N N . PHE A 1 354 ? 1.269 11.200 -29.562 1.00 93.44 354 PHE A N 1
ATOM 2939 C CA . PHE A 1 354 ? 1.417 9.980 -30.353 1.00 93.44 354 PHE A CA 1
ATOM 2940 C C . PHE A 1 354 ? 1.737 10.346 -31.801 1.00 93.44 354 PHE A C 1
ATOM 2942 O O . PHE A 1 354 ? 0.908 10.963 -32.481 1.00 93.44 354 PHE A O 1
ATOM 2949 N N . SER A 1 355 ? 2.897 9.898 -32.276 1.00 93.50 355 SER A N 1
ATOM 2950 C CA . SER A 1 355 ? 3.306 10.031 -33.670 1.00 93.50 355 SER A CA 1
ATOM 2951 C C . SER A 1 355 ? 2.385 9.233 -34.596 1.00 93.50 355 SER A C 1
ATOM 2953 O O . SER A 1 355 ? 2.106 8.054 -34.370 1.00 93.50 355 SER A O 1
ATOM 2955 N N . VAL A 1 356 ? 1.862 9.904 -35.627 1.00 94.62 356 VAL A N 1
ATOM 2956 C CA . VAL A 1 356 ? 0.982 9.304 -36.640 1.00 94.62 356 VAL A CA 1
ATOM 2957 C C . VAL A 1 356 ? 1.844 8.808 -37.792 1.00 94.62 356 VAL A C 1
ATOM 2959 O O . VAL A 1 356 ? 2.593 9.581 -38.383 1.00 94.62 356 VAL A O 1
ATOM 2962 N N . LEU A 1 357 ? 1.721 7.527 -38.113 1.00 93.69 357 LEU A N 1
ATOM 2963 C CA . LEU A 1 357 ? 2.429 6.882 -39.211 1.00 93.69 357 LEU A CA 1
ATOM 2964 C C . LEU A 1 357 ? 1.745 7.180 -40.554 1.00 93.69 357 LEU A C 1
ATOM 2966 O O . LEU A 1 357 ? 0.552 7.481 -40.607 1.00 93.69 357 LEU A O 1
ATOM 2970 N N . ASP A 1 358 ? 2.473 7.013 -41.661 1.00 93.19 358 ASP A N 1
ATOM 2971 C CA . ASP A 1 358 ? 1.974 7.287 -43.023 1.00 93.19 358 ASP A CA 1
ATOM 2972 C C . ASP A 1 358 ? 0.683 6.527 -43.380 1.00 93.19 358 ASP A C 1
ATOM 2974 O O . ASP A 1 358 ? -0.129 6.985 -44.184 1.00 93.19 358 ASP A O 1
ATOM 2978 N N . ASN A 1 359 ? 0.472 5.356 -42.775 1.00 91.31 359 ASN A N 1
ATOM 2979 C CA . ASN A 1 359 ? -0.717 4.525 -42.970 1.00 91.31 359 ASN A CA 1
ATOM 2980 C C . ASN A 1 359 ? -1.915 4.932 -42.083 1.00 91.31 359 ASN A C 1
ATOM 2982 O O . ASN A 1 359 ? -2.952 4.270 -42.129 1.00 91.31 359 ASN A O 1
ATOM 2986 N N . GLY A 1 360 ? -1.783 5.989 -41.278 1.00 91.62 360 GLY A N 1
ATOM 2987 C CA . GLY A 1 360 ? -2.794 6.460 -40.331 1.00 91.62 360 GLY A CA 1
ATOM 2988 C C . GLY A 1 360 ? -2.850 5.694 -39.003 1.00 91.62 360 GLY A C 1
ATOM 2989 O O . GLY A 1 360 ? -3.738 5.980 -38.198 1.00 91.62 360 GLY A O 1
ATOM 2990 N N . ASP A 1 361 ? -1.943 4.738 -38.769 1.00 96.06 361 ASP A N 1
ATOM 2991 C CA . ASP A 1 361 ? -1.747 4.107 -37.458 1.00 96.06 361 ASP A CA 1
ATOM 2992 C C . ASP A 1 361 ? -0.882 4.998 -36.545 1.00 96.06 361 ASP A C 1
ATOM 2994 O O . ASP A 1 361 ? -0.393 6.051 -36.956 1.00 96.06 361 ASP A O 1
ATOM 2998 N N . TYR A 1 362 ? -0.694 4.587 -35.295 1.00 96.88 362 TYR A N 1
ATOM 2999 C CA . TYR A 1 362 ? 0.080 5.325 -34.301 1.00 96.88 362 TYR A CA 1
ATOM 3000 C C . TYR A 1 362 ? 1.328 4.556 -33.885 1.00 96.88 362 TYR A C 1
ATOM 3002 O O . TYR A 1 362 ? 1.269 3.346 -33.657 1.00 96.88 362 TYR A O 1
ATOM 3010 N N . GLU A 1 363 ? 2.442 5.262 -33.737 1.00 95.06 363 GLU A N 1
ATOM 3011 C CA . GLU A 1 363 ? 3.643 4.723 -33.110 1.00 95.06 363 GLU A CA 1
ATOM 3012 C C . GLU A 1 363 ? 3.491 4.691 -31.585 1.00 95.06 363 GLU A C 1
ATOM 3014 O O . GLU A 1 363 ? 2.969 5.624 -30.970 1.00 95.06 363 GLU A O 1
ATOM 3019 N N . VAL A 1 364 ? 3.938 3.596 -30.971 1.00 94.50 364 VAL A N 1
ATOM 3020 C CA . VAL A 1 364 ? 3.960 3.403 -29.520 1.00 94.50 364 VAL A CA 1
ATOM 3021 C C . VAL A 1 364 ? 5.302 2.822 -29.086 1.00 94.50 364 VAL A C 1
ATOM 3023 O O . VAL A 1 364 ? 5.887 1.994 -29.785 1.00 94.50 364 VAL A O 1
ATOM 3026 N N . ASN A 1 365 ? 5.768 3.224 -27.906 1.00 91.25 365 ASN A N 1
ATOM 3027 C CA . ASN A 1 365 ? 7.000 2.723 -27.304 1.00 91.25 365 ASN A CA 1
ATOM 3028 C C . ASN A 1 365 ? 6.669 1.702 -26.216 1.00 91.25 365 ASN A C 1
ATOM 3030 O O . ASN A 1 365 ? 5.923 2.002 -25.278 1.00 91.25 365 ASN A O 1
ATOM 3034 N N . ILE A 1 366 ? 7.213 0.494 -26.347 1.00 91.50 366 ILE A N 1
ATOM 3035 C CA . ILE A 1 366 ? 6.883 -0.646 -25.495 1.00 91.50 366 ILE A CA 1
ATOM 3036 C C . ILE A 1 366 ? 8.122 -1.155 -24.775 1.00 91.50 366 ILE A C 1
ATOM 3038 O O . ILE A 1 366 ? 9.116 -1.518 -25.399 1.00 91.50 366 ILE A O 1
ATOM 3042 N N . THR A 1 367 ? 7.991 -1.297 -23.459 1.00 88.25 367 THR A N 1
ATOM 3043 C CA . THR A 1 367 ? 8.904 -2.089 -22.631 1.00 88.25 367 THR A CA 1
ATOM 3044 C C . THR A 1 367 ? 8.121 -3.245 -22.025 1.00 88.25 367 THR A C 1
ATOM 3046 O O . THR A 1 367 ? 7.137 -3.027 -21.314 1.00 88.25 367 THR A O 1
ATOM 3049 N N . GLU A 1 368 ? 8.552 -4.478 -22.291 1.00 88.25 368 GLU A N 1
ATOM 3050 C CA . GLU A 1 368 ? 7.900 -5.688 -21.786 1.00 88.25 368 GLU A CA 1
ATOM 3051 C C . GLU A 1 368 ? 8.603 -6.241 -20.539 1.00 88.25 368 GLU A C 1
ATOM 3053 O O . GLU A 1 368 ? 9.823 -6.424 -20.506 1.00 88.25 368 GLU A O 1
ATOM 3058 N N . PHE A 1 369 ? 7.802 -6.586 -19.532 1.00 87.56 369 PHE A N 1
ATOM 3059 C CA . PHE A 1 369 ? 8.239 -7.244 -18.308 1.00 87.56 369 PHE A CA 1
ATOM 3060 C C . PHE A 1 369 ? 7.492 -8.561 -18.091 1.00 87.56 369 PHE A C 1
ATOM 3062 O O . PHE A 1 369 ? 6.331 -8.741 -18.477 1.00 87.56 369 PHE A O 1
ATOM 3069 N N . THR A 1 370 ? 8.154 -9.474 -17.389 1.00 85.56 370 THR A N 1
ATOM 3070 C CA . THR A 1 370 ? 7.608 -10.762 -16.957 1.00 85.56 370 THR A CA 1
ATOM 3071 C C . THR A 1 370 ? 7.837 -10.968 -15.463 1.00 85.56 370 THR A C 1
ATOM 3073 O O . THR A 1 370 ? 8.623 -10.256 -14.840 1.00 85.56 370 THR A O 1
ATOM 3076 N N . ILE A 1 371 ? 7.127 -11.934 -14.873 1.00 85.12 371 ILE A N 1
ATOM 3077 C CA . ILE A 1 371 ? 7.337 -12.308 -13.471 1.00 85.12 371 ILE A CA 1
ATOM 3078 C C . ILE A 1 371 ? 8.691 -12.997 -13.310 1.00 85.12 371 ILE A C 1
ATOM 3080 O O . ILE A 1 371 ? 8.944 -14.025 -13.947 1.00 85.12 371 ILE A O 1
ATOM 3084 N N . ASP A 1 372 ? 9.498 -12.497 -12.379 1.00 80.62 372 ASP A N 1
ATOM 3085 C CA . ASP A 1 372 ? 10.671 -13.208 -11.889 1.00 80.62 372 ASP A CA 1
ATOM 3086 C C . ASP A 1 372 ? 10.240 -14.307 -10.910 1.00 80.62 372 ASP A C 1
ATOM 3088 O O . ASP A 1 372 ? 9.706 -14.048 -9.830 1.00 80.62 372 ASP A O 1
ATOM 3092 N N . LYS A 1 373 ? 10.468 -15.565 -11.292 1.00 71.56 373 LYS A N 1
ATOM 3093 C CA . LYS A 1 373 ? 10.141 -16.728 -10.454 1.00 71.56 373 LYS A CA 1
ATOM 3094 C C . LYS A 1 373 ? 11.091 -16.897 -9.267 1.00 71.56 373 LYS A C 1
ATOM 3096 O O . LYS A 1 373 ? 10.731 -17.598 -8.324 1.00 71.56 373 LYS A O 1
ATOM 3101 N N . ASN A 1 374 ? 12.275 -16.293 -9.333 1.00 67.50 374 ASN A N 1
ATOM 3102 C CA . ASN A 1 374 ? 13.334 -16.412 -8.335 1.00 67.50 374 ASN A CA 1
ATOM 3103 C C . ASN A 1 374 ? 13.382 -15.212 -7.382 1.00 67.50 374 ASN A C 1
ATOM 3105 O O . ASN A 1 374 ? 14.136 -15.241 -6.408 1.00 67.50 374 ASN A O 1
ATOM 3109 N N . ALA A 1 375 ? 12.584 -14.173 -7.635 1.00 64.25 375 ALA A N 1
ATOM 3110 C CA . ALA A 1 375 ? 12.527 -13.008 -6.773 1.00 64.25 375 ALA A CA 1
ATOM 3111 C C . ALA A 1 375 ? 12.042 -13.381 -5.365 1.00 64.25 375 ALA A C 1
ATOM 3113 O O . ALA A 1 375 ? 11.029 -14.066 -5.175 1.00 64.25 375 ALA A O 1
ATOM 3114 N N . VAL A 1 376 ? 12.745 -12.866 -4.353 1.00 57.03 376 VAL A N 1
ATOM 3115 C CA . VAL A 1 376 ? 12.209 -12.787 -2.993 1.00 57.03 376 VAL A CA 1
ATOM 3116 C C . VAL A 1 376 ? 10.935 -11.953 -3.096 1.00 57.03 376 VAL A C 1
ATOM 3118 O O . VAL A 1 376 ? 10.991 -10.840 -3.605 1.00 57.03 376 VAL A O 1
ATOM 3121 N N . LYS A 1 377 ? 9.784 -12.486 -2.665 1.00 56.69 377 LYS A N 1
ATOM 3122 C CA . LYS A 1 377 ? 8.491 -11.777 -2.699 1.00 56.69 377 LYS A CA 1
ATOM 3123 C C . LYS A 1 377 ? 8.496 -10.576 -1.735 1.00 56.69 377 LYS A C 1
ATOM 3125 O O . LYS A 1 377 ? 7.871 -10.627 -0.678 1.00 56.69 377 LYS A O 1
ATOM 3130 N N . GLY A 1 378 ? 9.242 -9.528 -2.068 1.00 55.44 378 GLY A N 1
ATOM 3131 C CA . GLY A 1 378 ? 9.156 -8.192 -1.495 1.00 55.44 378 GLY A CA 1
ATOM 3132 C C . GLY A 1 378 ? 8.096 -7.366 -2.227 1.00 55.44 378 GLY A C 1
ATOM 3133 O O . GLY A 1 378 ? 7.599 -7.761 -3.278 1.00 55.44 378 GLY A O 1
ATOM 3134 N N . GLY A 1 379 ? 7.704 -6.228 -1.649 1.00 62.03 379 GLY A N 1
ATOM 3135 C CA . GLY A 1 379 ? 6.814 -5.279 -2.329 1.00 62.03 379 GLY A CA 1
ATOM 3136 C C . GLY A 1 379 ? 5.317 -5.429 -2.050 1.00 62.03 379 GLY A C 1
ATOM 3137 O O . GLY A 1 379 ? 4.508 -4.938 -2.833 1.00 62.03 379 GLY A O 1
ATOM 3138 N N . TYR A 1 380 ? 4.917 -6.071 -0.948 1.00 71.88 380 TYR A N 1
ATOM 3139 C CA . TYR A 1 380 ? 3.517 -6.023 -0.521 1.00 71.88 380 TYR A CA 1
ATOM 3140 C C . TYR A 1 380 ? 3.150 -4.644 0.022 1.00 71.88 380 TYR A C 1
ATOM 3142 O O . TYR A 1 380 ? 3.917 -4.036 0.774 1.00 71.88 380 TYR A O 1
ATOM 3150 N N . LEU A 1 381 ? 1.954 -4.162 -0.318 1.00 80.19 381 LEU A N 1
ATOM 3151 C CA . LEU A 1 381 ? 1.407 -2.961 0.309 1.00 80.19 381 LEU A CA 1
ATOM 3152 C C . LEU A 1 381 ? 1.211 -3.210 1.805 1.00 80.19 381 LEU A C 1
ATOM 3154 O O . LEU A 1 381 ? 0.426 -4.069 2.200 1.00 80.19 381 LEU A O 1
ATOM 3158 N N . THR A 1 382 ? 1.869 -2.417 2.639 1.00 72.94 382 THR A N 1
ATOM 3159 C CA . THR A 1 382 ? 1.665 -2.444 4.087 1.00 72.94 382 THR A CA 1
ATOM 3160 C C . THR A 1 382 ? 0.587 -1.443 4.483 1.00 72.94 382 THR A C 1
ATOM 3162 O O . THR A 1 382 ? 0.433 -0.395 3.857 1.00 72.94 382 THR A O 1
ATOM 3165 N N . ASP A 1 383 ? -0.207 -1.789 5.492 1.00 68.50 383 ASP A N 1
ATOM 3166 C CA . ASP A 1 383 ? -1.097 -0.842 6.162 1.00 68.50 383 ASP A CA 1
ATOM 3167 C C . ASP A 1 383 ? -0.435 -0.320 7.432 1.00 68.50 383 ASP A C 1
ATOM 3169 O O . ASP A 1 383 ? 0.390 -1.001 8.047 1.00 68.50 383 ASP A O 1
ATOM 3173 N N . SER A 1 384 ? -0.825 0.884 7.849 1.00 68.00 384 SER A N 1
ATOM 3174 C CA . SER A 1 384 ? -0.506 1.368 9.189 1.00 68.00 384 SER A CA 1
ATOM 3175 C C . SER A 1 384 ? -1.109 0.410 10.213 1.00 68.00 384 SER A C 1
ATOM 3177 O O . SER A 1 384 ? -2.293 0.068 10.128 1.00 68.00 384 SER A O 1
ATOM 3179 N N . SER A 1 385 ? -0.306 -0.033 11.180 1.00 75.38 385 SER A N 1
ATOM 3180 C CA . SER A 1 385 ? -0.822 -0.916 12.219 1.00 75.38 385 SER A CA 1
ATOM 3181 C C . SER A 1 385 ? -1.834 -0.156 13.084 1.00 75.38 385 SER A C 1
ATOM 3183 O O . SER A 1 385 ? -1.681 1.035 13.377 1.00 75.38 385 SER A O 1
ATOM 3185 N N . THR A 1 386 ? -2.898 -0.839 13.502 1.00 74.19 386 THR A N 1
ATOM 3186 C CA . THR A 1 386 ? -3.889 -0.262 14.423 1.00 74.19 386 THR A CA 1
ATOM 3187 C C . THR A 1 386 ? -3.255 0.141 15.752 1.00 74.19 386 THR A C 1
ATOM 3189 O O . THR A 1 386 ? -3.683 1.117 16.365 1.00 74.19 386 THR A O 1
ATOM 3192 N N . GLU A 1 387 ? -2.207 -0.572 16.166 1.00 79.94 387 GLU A N 1
ATOM 3193 C CA . GLU A 1 387 ? -1.419 -0.260 17.356 1.00 79.94 387 GLU A CA 1
ATOM 3194 C C . GLU A 1 387 ? -0.661 1.063 17.208 1.00 79.94 387 GLU A C 1
ATOM 3196 O O . GLU A 1 387 ? -0.708 1.892 18.111 1.00 79.94 387 GLU A O 1
ATOM 3201 N N . ASP A 1 388 ? -0.019 1.326 16.067 1.00 84.31 388 ASP A N 1
ATOM 3202 C CA . ASP A 1 388 ? 0.735 2.570 15.867 1.00 84.31 388 ASP A CA 1
ATOM 3203 C C . ASP A 1 388 ? -0.184 3.795 15.812 1.00 84.31 388 ASP A C 1
ATOM 3205 O O . ASP A 1 388 ? 0.164 4.870 16.321 1.00 84.31 388 ASP A O 1
ATOM 3209 N N . ILE A 1 389 ? -1.387 3.635 15.251 1.00 82.81 389 ILE A N 1
ATOM 3210 C CA . ILE A 1 389 ? -2.432 4.665 15.301 1.00 82.81 389 ILE A CA 1
ATOM 3211 C C . ILE A 1 389 ? -2.839 4.920 16.755 1.00 82.81 389 ILE A C 1
ATOM 3213 O O . ILE A 1 389 ? -2.881 6.075 17.178 1.00 82.81 389 ILE A O 1
ATOM 3217 N N . ALA A 1 390 ? -3.088 3.871 17.541 1.00 83.50 390 ALA A N 1
ATOM 3218 C CA . ALA A 1 390 ? -3.465 3.997 18.948 1.00 83.50 390 ALA A CA 1
ATOM 3219 C C . ALA A 1 390 ? -2.359 4.649 19.803 1.00 83.50 390 ALA A C 1
ATOM 3221 O O . ALA A 1 390 ? -2.623 5.612 20.526 1.00 83.50 390 ALA A O 1
ATOM 3222 N N . ARG A 1 391 ? -1.094 4.262 19.606 1.00 88.50 391 ARG A N 1
ATOM 3223 C CA . ARG A 1 391 ? 0.072 4.925 20.218 1.00 88.50 391 ARG A CA 1
ATOM 3224 C C . ARG A 1 391 ? 0.152 6.405 19.845 1.00 88.50 391 ARG A C 1
ATOM 3226 O O . ARG A 1 391 ? 0.446 7.253 20.685 1.00 88.50 391 ARG A O 1
ATOM 3233 N N . THR A 1 392 ? -0.148 6.740 18.591 1.00 90.88 392 THR A N 1
ATOM 3234 C CA . THR A 1 392 ? -0.185 8.137 18.129 1.00 90.88 392 THR A CA 1
ATOM 3235 C C . THR A 1 392 ? -1.330 8.912 18.773 1.00 90.88 392 THR A C 1
ATOM 3237 O O . THR A 1 392 ? -1.131 10.066 19.148 1.00 90.88 392 THR A O 1
ATOM 3240 N N . LYS A 1 393 ? -2.498 8.289 18.979 1.00 90.94 393 LYS A N 1
ATOM 3241 C CA . LYS A 1 393 ? -3.594 8.891 19.751 1.00 90.94 393 LYS A CA 1
ATOM 3242 C C . LYS A 1 393 ? -3.140 9.210 21.175 1.00 90.94 393 LYS A C 1
ATOM 3244 O O . LYS A 1 393 ? -3.339 10.339 21.607 1.00 90.94 393 LYS A O 1
ATOM 3249 N N . ASN A 1 394 ? -2.486 8.277 21.870 1.00 92.06 394 ASN A N 1
ATOM 3250 C CA . ASN A 1 394 ? -1.970 8.509 23.227 1.00 92.06 394 ASN A CA 1
ATOM 3251 C C . ASN A 1 394 ? -0.980 9.676 23.274 1.00 92.06 394 ASN A C 1
ATOM 3253 O O . ASN A 1 394 ? -1.109 10.563 24.118 1.00 92.06 394 ASN A O 1
ATOM 3257 N N . ARG A 1 395 ? -0.046 9.729 22.319 1.00 94.31 395 ARG A N 1
ATOM 3258 C CA . ARG A 1 395 ? 0.881 10.857 22.174 1.00 94.31 395 ARG A CA 1
ATOM 3259 C C . ARG A 1 395 ? 0.137 12.187 22.015 1.00 94.31 395 ARG A C 1
ATOM 3261 O O . ARG A 1 395 ? 0.399 13.121 22.766 1.00 94.31 395 ARG A O 1
ATOM 3268 N N . LEU A 1 396 ? -0.816 12.263 21.084 1.00 94.19 396 LEU A N 1
ATOM 3269 C CA . LEU A 1 396 ? -1.579 13.487 20.811 1.00 94.19 396 LEU A CA 1
ATOM 3270 C C . LEU A 1 396 ? -2.480 13.902 21.984 1.00 94.19 396 LEU A C 1
ATOM 3272 O O . LEU A 1 396 ? -2.622 15.097 22.244 1.00 94.19 396 LEU A O 1
ATOM 3276 N N . LEU A 1 397 ? -3.084 12.940 22.693 1.00 93.25 397 LEU A N 1
ATOM 3277 C CA . LEU A 1 397 ? -3.888 13.196 23.891 1.00 93.25 397 LEU A CA 1
ATOM 3278 C C . LEU A 1 397 ? -3.063 13.926 24.957 1.00 93.25 397 LEU A C 1
ATOM 3280 O O . LEU A 1 397 ? -3.525 14.929 25.506 1.00 93.25 397 LEU A O 1
ATOM 3284 N N . SER A 1 398 ? -1.842 13.450 25.202 1.00 93.06 398 SER A N 1
ATOM 3285 C CA . SER A 1 398 ? -0.933 14.013 26.201 1.00 93.06 398 SER A CA 1
ATOM 3286 C C . SER A 1 398 ? -0.287 15.325 25.746 1.00 93.06 398 SER A C 1
ATOM 3288 O O . SER A 1 398 ? -0.328 16.305 26.483 1.00 93.06 398 SER A O 1
ATOM 3290 N N . GLU A 1 399 ? 0.240 15.406 24.518 1.00 94.56 399 GLU A N 1
ATOM 3291 C CA . GLU A 1 399 ? 0.867 16.629 23.978 1.00 94.56 399 GLU A CA 1
ATOM 3292 C C . GLU A 1 399 ? -0.091 17.829 23.958 1.00 94.56 399 GLU A C 1
ATOM 3294 O O . GLU A 1 399 ? 0.326 18.969 24.157 1.00 94.56 399 GLU A O 1
ATOM 3299 N N . ARG A 1 400 ? -1.389 17.583 23.734 1.00 94.06 400 ARG A N 1
ATOM 3300 C CA . ARG A 1 400 ? -2.426 18.628 23.729 1.00 94.06 400 ARG A CA 1
ATOM 3301 C C . ARG A 1 400 ? -3.076 18.852 25.096 1.00 94.06 400 ARG A C 1
ATOM 3303 O O . ARG A 1 400 ? -4.046 19.607 25.173 1.00 94.06 400 ARG A O 1
ATOM 3310 N N . ALA A 1 401 ? -2.588 18.188 26.148 1.00 93.00 401 ALA A N 1
ATOM 3311 C CA . ALA A 1 401 ? -3.140 18.234 27.502 1.00 93.00 401 ALA A CA 1
ATOM 3312 C C . ALA A 1 401 ? -4.673 18.060 27.516 1.00 93.00 401 ALA A C 1
ATOM 3314 O O . ALA A 1 401 ? -5.418 18.832 28.139 1.00 93.00 401 ALA A O 1
ATOM 3315 N N . VAL A 1 402 ? -5.175 17.080 26.753 1.00 93.12 402 VAL A N 1
ATOM 3316 C CA . VAL A 1 402 ? -6.616 16.890 26.566 1.00 93.12 402 VAL A CA 1
ATOM 3317 C C . VAL A 1 402 ? -7.272 16.629 27.915 1.00 93.12 402 VAL A C 1
ATOM 3319 O O . VAL A 1 402 ? -6.788 15.860 28.738 1.00 93.12 402 VAL A O 1
ATOM 3322 N N . SER A 1 403 ? -8.410 17.276 28.147 1.00 92.81 403 SER A N 1
ATOM 3323 C CA . SER A 1 403 ? -9.247 17.012 29.310 1.00 92.81 403 SER A CA 1
ATOM 3324 C C . SER A 1 403 ? -10.688 16.778 28.897 1.00 92.81 403 SER A C 1
ATOM 3326 O O . SER A 1 403 ? -11.237 17.553 28.104 1.00 92.81 403 SER A O 1
ATOM 3328 N N . ILE A 1 404 ? -11.302 15.752 29.475 1.00 90.50 404 ILE A N 1
ATOM 3329 C CA . ILE A 1 404 ? -12.663 15.304 29.176 1.00 90.50 404 ILE A CA 1
ATOM 3330 C C . ILE A 1 404 ? -13.416 14.954 30.456 1.00 90.50 404 ILE A C 1
ATOM 3332 O O . ILE A 1 404 ? -12.816 14.604 31.469 1.00 90.50 404 ILE A O 1
ATOM 3336 N N . PHE A 1 405 ? -14.741 15.050 30.401 1.00 88.81 405 PHE A N 1
ATOM 3337 C CA . PHE A 1 405 ? -15.600 14.648 31.509 1.00 88.81 405 PHE A CA 1
ATOM 3338 C C . PHE A 1 405 ? -16.040 13.191 31.346 1.00 88.81 405 PHE A C 1
ATOM 3340 O O . PHE A 1 405 ? -16.362 12.747 30.236 1.00 88.81 405 PHE A O 1
ATOM 3347 N N . LEU A 1 406 ? -16.029 12.443 32.449 1.00 83.75 406 LEU A N 1
ATOM 3348 C CA . LEU A 1 406 ? -16.485 11.054 32.475 1.00 83.75 406 LEU A CA 1
ATOM 3349 C C . LEU A 1 406 ? -18.011 10.966 32.634 1.00 83.75 406 LEU A C 1
ATOM 3351 O O . LEU A 1 406 ? -18.622 10.009 32.172 1.00 83.75 406 LEU A O 1
ATOM 3355 N N . ASP A 1 407 ? -18.646 11.983 33.214 1.00 80.50 407 ASP A N 1
ATOM 3356 C CA . ASP A 1 407 ? -20.084 12.042 33.469 1.00 80.50 407 ASP A CA 1
ATOM 3357 C C . ASP A 1 407 ? -20.773 13.222 32.764 1.00 80.50 407 ASP A C 1
ATOM 3359 O O . ASP A 1 407 ? -20.155 14.215 32.375 1.00 80.50 407 ASP A O 1
ATOM 3363 N N . VAL A 1 408 ? -22.096 13.117 32.624 1.00 73.62 408 VAL A N 1
ATOM 3364 C CA . VAL A 1 408 ? -22.934 14.146 31.985 1.00 73.62 408 VAL A CA 1
ATOM 3365 C C . VAL A 1 408 ? -23.017 15.444 32.793 1.00 73.62 408 VAL A C 1
ATOM 3367 O O . VAL A 1 408 ? -23.180 16.511 32.203 1.00 73.62 408 VAL A O 1
ATOM 3370 N N . ASN A 1 409 ? -22.846 15.372 34.117 1.00 80.88 409 ASN A N 1
ATOM 3371 C CA . ASN A 1 409 ? -22.907 16.527 35.015 1.00 80.88 409 ASN A CA 1
ATOM 3372 C C . ASN A 1 409 ? -21.565 17.266 35.111 1.00 80.88 409 ASN A C 1
ATOM 3374 O O . ASN A 1 409 ? -21.466 18.261 35.828 1.00 80.88 409 ASN A O 1
ATOM 3378 N N . LYS A 1 410 ? -20.544 16.814 34.366 1.00 83.88 410 LYS A N 1
ATOM 3379 C CA . LYS A 1 410 ? -19.198 17.401 34.322 1.00 83.88 410 LYS A CA 1
ATOM 3380 C C . LYS A 1 410 ? -18.518 17.454 35.695 1.00 83.88 410 LYS A C 1
ATOM 3382 O O . LYS A 1 410 ? -17.720 18.354 35.959 1.00 83.88 410 LYS A O 1
ATOM 3387 N N . LYS A 1 411 ? -18.827 16.494 36.564 1.00 85.44 411 LYS A N 1
ATOM 3388 C CA . LYS A 1 411 ? -18.286 16.403 37.923 1.00 85.44 411 LYS A CA 1
ATOM 3389 C C . LYS A 1 411 ? -16.905 15.746 37.942 1.00 85.44 411 LYS A C 1
ATOM 3391 O O . LYS A 1 411 ? -16.029 16.158 38.697 1.00 85.44 411 LYS A O 1
ATOM 3396 N N . TYR A 1 412 ? -16.704 14.754 37.081 1.00 89.62 412 TYR A N 1
ATOM 3397 C CA . TYR A 1 412 ? -15.523 13.904 37.035 1.00 89.62 412 TYR A CA 1
ATOM 3398 C C . TYR A 1 412 ? -14.717 14.204 35.787 1.00 89.62 412 TYR A C 1
ATOM 3400 O O . TYR A 1 412 ? -15.193 14.026 34.664 1.00 89.62 412 TYR A O 1
ATOM 3408 N N . LYS A 1 413 ? -13.484 14.668 35.972 1.00 92.62 413 LYS A N 1
ATOM 3409 C CA . LYS A 1 413 ? -12.628 15.132 34.879 1.00 92.62 413 LYS A CA 1
ATOM 3410 C C . LYS A 1 413 ? -11.393 14.250 34.770 1.00 92.62 413 LYS A C 1
ATOM 3412 O O . LYS A 1 413 ? -10.658 14.111 35.740 1.00 92.62 413 LYS A O 1
ATOM 3417 N N . LEU A 1 414 ? -11.152 13.708 33.582 1.00 94.25 414 LEU A N 1
ATOM 3418 C CA . LEU A 1 414 ? -9.932 12.993 33.226 1.00 94.25 414 LEU A CA 1
ATOM 3419 C C . LEU A 1 414 ? -9.062 13.898 32.352 1.00 94.25 414 LEU A C 1
ATOM 3421 O O . LEU A 1 414 ? -9.532 14.414 31.334 1.00 94.25 414 LEU A O 1
ATOM 3425 N N . SER A 1 415 ? -7.808 14.078 32.746 1.00 95.06 415 SER A N 1
ATOM 3426 C CA . SER A 1 415 ? -6.805 14.855 32.018 1.00 95.06 415 SER A CA 1
ATOM 3427 C C . SER A 1 415 ? -5.651 13.951 31.594 1.00 95.06 415 SER A C 1
ATOM 3429 O O . SER A 1 415 ? -5.143 13.188 32.410 1.00 95.06 415 SER A O 1
ATOM 3431 N N . TYR A 1 416 ? -5.224 14.053 30.340 1.00 95.19 416 TYR A N 1
ATOM 3432 C CA . TYR A 1 416 ? -4.060 13.348 29.801 1.00 95.19 416 TYR A CA 1
ATOM 3433 C C . TYR A 1 416 ? -2.816 14.212 30.037 1.00 95.19 416 TYR A C 1
ATOM 3435 O O . TYR A 1 416 ? -2.784 15.352 29.576 1.00 95.19 416 TYR A O 1
ATOM 3443 N N . GLU A 1 417 ? -1.835 13.719 30.803 1.00 94.56 417 GLU A N 1
ATOM 3444 C CA . GLU A 1 417 ? -0.691 14.529 31.260 1.00 94.56 417 GLU A CA 1
ATOM 3445 C C . GLU A 1 417 ? 0.600 14.240 30.489 1.00 94.56 417 GLU A C 1
ATOM 3447 O O . GLU A 1 417 ? 1.281 15.168 30.060 1.00 94.56 417 GLU A O 1
ATOM 3452 N N . SER A 1 418 ? 0.963 12.967 30.322 1.00 93.50 418 SER A N 1
ATOM 3453 C CA . SER A 1 418 ? 2.200 12.582 29.634 1.00 93.50 418 SER A CA 1
ATOM 3454 C C . SER A 1 418 ? 2.090 11.207 28.982 1.00 93.50 418 SER A C 1
ATOM 3456 O O . SER A 1 418 ? 1.253 10.386 29.357 1.00 93.50 418 SER A O 1
ATOM 3458 N N . TYR A 1 419 ? 2.919 10.961 27.969 1.00 93.06 419 TYR A N 1
ATOM 3459 C CA . TYR A 1 419 ? 3.072 9.656 27.330 1.00 93.06 419 TYR A CA 1
ATOM 3460 C C . TYR A 1 419 ? 4.549 9.424 27.021 1.00 93.06 419 TYR A C 1
ATOM 3462 O O . TYR A 1 419 ? 5.166 10.232 26.328 1.00 93.06 419 TYR A O 1
ATOM 3470 N N . ASP A 1 420 ? 5.105 8.340 27.552 1.00 90.44 420 ASP A N 1
ATOM 3471 C CA . ASP A 1 420 ? 6.450 7.869 27.247 1.00 90.44 420 ASP A CA 1
ATOM 3472 C C . ASP A 1 420 ? 6.376 6.846 26.103 1.00 90.44 420 ASP A C 1
ATOM 3474 O O . ASP A 1 420 ? 5.904 5.727 26.318 1.00 90.44 420 ASP A O 1
ATOM 3478 N N . PRO A 1 421 ? 6.835 7.189 24.887 1.00 85.19 421 PRO A N 1
ATOM 3479 C CA . PRO A 1 421 ? 6.786 6.274 23.756 1.00 85.19 421 PRO A CA 1
ATOM 3480 C C . PRO A 1 421 ? 7.782 5.111 23.863 1.00 85.19 421 PRO A C 1
ATOM 3482 O O . PRO A 1 421 ? 7.562 4.101 23.201 1.00 85.19 421 PRO A O 1
ATOM 3485 N N . GLN A 1 422 ? 8.858 5.226 24.655 1.00 85.88 422 GLN A N 1
ATOM 3486 C CA . GLN A 1 422 ? 9.859 4.159 24.790 1.00 85.88 422 GLN A CA 1
ATOM 3487 C C . GLN A 1 422 ? 9.312 3.014 25.640 1.00 85.88 422 GLN A C 1
ATOM 3489 O O . GLN A 1 422 ? 9.342 1.860 25.218 1.00 85.88 422 GLN A O 1
ATOM 3494 N N . ASN A 1 423 ? 8.749 3.349 26.802 1.00 86.19 423 ASN A N 1
ATOM 3495 C CA . ASN A 1 423 ? 8.162 2.370 27.719 1.00 86.19 423 ASN A CA 1
ATOM 3496 C C . ASN A 1 423 ? 6.663 2.119 27.468 1.00 86.19 423 ASN A C 1
ATOM 3498 O O . ASN A 1 423 ? 6.080 1.223 28.076 1.00 86.19 423 ASN A O 1
ATOM 3502 N N . GLN A 1 424 ? 6.045 2.897 26.570 1.00 89.62 424 GLN A N 1
ATOM 3503 C CA . GLN A 1 424 ? 4.611 2.887 26.244 1.00 89.62 424 GLN A CA 1
ATOM 3504 C C . GLN A 1 424 ? 3.714 3.137 27.467 1.00 89.62 424 GLN A C 1
ATOM 3506 O O . GLN A 1 424 ? 2.625 2.576 27.578 1.00 89.62 424 GLN A O 1
ATOM 3511 N N . ILE A 1 425 ? 4.164 3.998 28.385 1.00 90.94 425 ILE A N 1
ATOM 3512 C CA . ILE A 1 425 ? 3.430 4.343 29.607 1.00 90.94 425 ILE A CA 1
ATOM 3513 C C . ILE A 1 425 ? 2.796 5.725 29.469 1.00 90.94 425 ILE A C 1
ATOM 3515 O O . ILE A 1 425 ? 3.464 6.720 29.193 1.00 90.94 425 ILE A O 1
ATOM 3519 N N . MET A 1 426 ? 1.493 5.801 29.712 1.00 92.88 426 MET A N 1
ATOM 3520 C CA . MET A 1 426 ? 0.722 7.037 29.767 1.00 92.88 426 MET A CA 1
ATOM 3521 C C . MET A 1 426 ? 0.416 7.408 31.219 1.00 92.88 426 MET A C 1
ATOM 3523 O O . MET A 1 426 ? 0.103 6.538 32.030 1.00 92.88 426 MET A O 1
ATOM 3527 N N . SER A 1 427 ? 0.479 8.701 31.539 1.00 93.69 427 SER A N 1
ATOM 3528 C CA . SER A 1 427 ? 0.046 9.244 32.830 1.00 93.69 427 SER A CA 1
ATOM 3529 C C . SER A 1 427 ? -1.179 10.131 32.640 1.00 93.69 427 SER A C 1
ATOM 3531 O O . SER A 1 427 ? -1.196 11.029 31.793 1.00 93.69 427 SER A O 1
ATOM 3533 N N . LEU A 1 428 ? -2.200 9.882 33.448 1.00 95.31 428 LEU A N 1
ATOM 3534 C CA . LEU A 1 428 ? -3.470 10.591 33.468 1.00 95.31 428 LEU A CA 1
ATOM 3535 C C . LEU A 1 428 ? -3.717 11.142 34.870 1.00 95.31 428 LEU A C 1
ATOM 3537 O O . LEU A 1 428 ? -3.270 10.575 35.866 1.00 95.31 428 LEU A O 1
ATOM 3541 N N . LYS A 1 429 ? -4.514 12.200 34.953 1.00 95.31 429 LYS A N 1
ATOM 3542 C CA . LYS A 1 429 ? -4.999 12.764 36.208 1.00 95.31 429 LYS A CA 1
ATOM 3543 C C . LYS A 1 429 ? -6.514 12.734 36.238 1.00 95.31 429 LYS A C 1
ATOM 3545 O O . LYS A 1 429 ? -7.175 13.374 35.419 1.00 95.31 429 LYS A O 1
ATOM 3550 N N . LEU A 1 430 ? -7.057 12.002 37.199 1.00 94.38 430 LEU A N 1
ATOM 3551 C CA . LEU A 1 430 ? -8.481 11.933 37.480 1.00 94.38 430 LEU A CA 1
ATOM 3552 C C . LEU A 1 430 ? -8.818 12.903 38.616 1.00 94.38 430 LEU A C 1
ATOM 3554 O O . LEU A 1 430 ? -8.237 12.827 39.694 1.00 94.38 430 LEU A O 1
ATOM 3558 N N . ASN A 1 431 ? -9.762 13.810 38.376 1.00 92.06 431 ASN A N 1
ATOM 3559 C CA . ASN A 1 431 ? -10.434 14.584 39.413 1.00 92.06 431 ASN A CA 1
ATOM 3560 C C . ASN A 1 431 ? -11.798 13.952 39.684 1.00 92.06 431 ASN A C 1
ATOM 3562 O O . ASN A 1 431 ? -12.669 13.970 38.807 1.00 92.06 431 ASN A O 1
ATOM 3566 N N . PHE A 1 432 ? -11.966 13.419 40.888 1.00 86.62 432 PHE A N 1
ATOM 3567 C CA . PHE A 1 432 ? -13.206 12.834 41.367 1.00 86.62 432 PHE A CA 1
ATOM 3568 C C . PHE A 1 432 ? -13.636 13.559 42.645 1.00 86.62 432 PHE A C 1
ATOM 3570 O O . PHE A 1 432 ? -12.984 13.434 43.675 1.00 86.62 432 PHE A O 1
ATOM 3577 N N . ASP A 1 433 ? -14.706 14.356 42.584 1.00 82.62 433 ASP A N 1
ATOM 3578 C CA . ASP A 1 433 ? -15.224 15.114 43.736 1.00 82.62 433 ASP A CA 1
ATOM 3579 C C . ASP A 1 433 ? -14.184 16.001 44.446 1.00 82.62 433 ASP A C 1
ATOM 3581 O O . ASP A 1 433 ? -14.187 16.146 45.665 1.00 82.62 433 ASP A O 1
ATOM 3585 N N . GLY A 1 434 ? -13.282 16.618 43.674 1.00 81.44 434 GLY A N 1
ATOM 3586 C CA . GLY A 1 434 ? -12.219 17.486 44.191 1.00 81.44 434 GLY A CA 1
ATOM 3587 C C . GLY A 1 434 ? -10.969 16.734 44.655 1.00 81.44 434 GLY A C 1
ATOM 3588 O O . GLY A 1 434 ? -9.950 17.369 44.926 1.00 81.44 434 GLY A O 1
ATOM 3589 N N . LYS A 1 435 ? -11.012 15.397 44.695 1.00 86.50 435 LYS A N 1
ATOM 3590 C CA . LYS A 1 435 ? -9.854 14.537 44.943 1.00 86.50 435 LYS A CA 1
ATOM 3591 C C . LYS A 1 435 ? -9.114 14.268 43.640 1.00 86.50 435 LYS A C 1
ATOM 3593 O O . LYS A 1 435 ? -9.729 13.955 42.621 1.00 86.50 435 LYS A O 1
ATOM 3598 N N . PHE A 1 436 ? -7.790 14.362 43.686 1.00 90.75 436 PHE A N 1
ATOM 3599 C CA . PHE A 1 436 ? -6.930 14.077 42.545 1.00 90.75 436 PHE A CA 1
ATOM 3600 C C . PHE A 1 436 ? -6.238 12.735 42.717 1.00 90.75 436 PHE A C 1
ATOM 3602 O O . PHE A 1 436 ? -5.661 12.477 43.768 1.00 90.75 436 PHE A O 1
ATOM 3609 N N . ILE A 1 437 ? -6.293 11.919 41.669 1.00 92.06 437 ILE A N 1
ATOM 3610 C CA . ILE A 1 437 ? -5.645 10.611 41.598 1.00 92.06 437 ILE A CA 1
ATOM 3611 C C . ILE A 1 437 ? -4.868 10.548 40.293 1.00 92.06 437 ILE A C 1
ATOM 3613 O O . ILE A 1 437 ? -5.411 10.865 39.226 1.00 92.06 437 ILE A O 1
ATOM 3617 N N . LYS A 1 438 ? -3.605 10.143 40.368 1.00 93.69 438 LYS A N 1
ATOM 3618 C CA . LYS A 1 438 ? -2.791 9.866 39.194 1.00 93.69 438 LYS A CA 1
ATOM 3619 C C . LYS A 1 438 ? -2.989 8.423 38.757 1.00 93.69 438 LYS A C 1
ATOM 3621 O O . LYS A 1 438 ? -2.991 7.499 39.566 1.00 93.69 438 LYS A O 1
ATOM 3626 N N . ILE A 1 439 ? -3.179 8.240 37.459 1.00 94.44 439 ILE A N 1
ATOM 3627 C CA . ILE A 1 439 ? -3.343 6.934 36.832 1.00 94.44 439 ILE A CA 1
ATOM 3628 C C . ILE A 1 439 ? -2.203 6.760 35.841 1.00 94.44 439 ILE A C 1
ATOM 3630 O O . ILE A 1 439 ? -2.113 7.495 34.859 1.00 94.44 439 ILE A O 1
ATOM 3634 N N . HIS A 1 440 ? -1.356 5.771 36.079 1.00 93.81 440 HIS A N 1
ATOM 3635 C CA . HIS A 1 440 ? -0.351 5.316 35.127 1.00 93.81 440 HIS A CA 1
ATOM 3636 C C . HIS A 1 440 ? -0.881 4.096 34.375 1.00 93.81 440 HIS A C 1
ATOM 3638 O O . HIS A 1 440 ? -1.637 3.306 34.932 1.00 93.81 440 HIS A O 1
ATOM 3644 N N . THR A 1 441 ? -0.549 3.927 33.099 1.00 93.00 441 THR A N 1
ATOM 3645 C CA . THR A 1 441 ? -1.088 2.804 32.321 1.00 93.00 441 THR A CA 1
ATOM 3646 C C . THR A 1 441 ? -0.240 2.469 31.105 1.00 93.00 441 THR A C 1
ATOM 3648 O O . THR A 1 441 ? 0.311 3.369 30.477 1.00 93.00 441 THR A O 1
ATOM 3651 N N . ASN A 1 442 ? -0.179 1.187 30.745 1.00 90.69 442 ASN A N 1
ATOM 3652 C CA . ASN A 1 442 ? 0.347 0.704 29.464 1.00 90.69 442 ASN A CA 1
ATOM 3653 C C . ASN A 1 442 ? -0.757 0.415 28.424 1.00 90.69 442 ASN A C 1
ATOM 3655 O O . ASN A 1 442 ? -0.478 -0.233 27.424 1.00 90.69 442 ASN A O 1
ATOM 3659 N N . CYS A 1 443 ? -2.005 0.857 28.637 1.00 86.62 443 CYS A N 1
ATOM 3660 C CA . CYS A 1 443 ? -3.084 0.667 27.660 1.00 86.62 443 CYS A CA 1
ATOM 3661 C C . CYS A 1 443 ? -2.753 1.345 26.320 1.00 86.62 443 CYS A C 1
ATOM 3663 O O . CYS A 1 443 ? -2.599 2.571 26.264 1.00 86.62 443 CYS A O 1
ATOM 3665 N N . ILE A 1 444 ? -2.723 0.566 25.232 1.00 80.38 444 ILE A N 1
ATOM 3666 C CA . ILE A 1 444 ? -2.345 1.057 23.900 1.00 80.38 444 ILE A CA 1
ATOM 3667 C C . ILE A 1 444 ? -3.349 2.088 23.360 1.00 80.38 444 ILE A C 1
ATOM 3669 O O . ILE A 1 444 ? -2.932 3.048 22.714 1.00 80.38 444 ILE A O 1
ATOM 3673 N N . ASP A 1 445 ? -4.651 1.951 23.646 1.00 77.81 445 ASP A N 1
ATOM 3674 C CA . ASP A 1 445 ? -5.681 2.921 23.234 1.00 77.81 445 ASP A CA 1
ATOM 3675 C C . ASP A 1 445 ? -6.293 3.671 24.429 1.00 77.81 445 ASP A C 1
ATOM 3677 O O . ASP A 1 445 ? -7.223 3.213 25.097 1.00 77.81 445 ASP A O 1
ATOM 3681 N N . GLY A 1 446 ? -5.807 4.889 24.665 1.00 75.62 446 GLY A N 1
ATOM 3682 C CA . GLY A 1 446 ? -6.291 5.780 25.714 1.00 75.62 446 GLY A CA 1
ATOM 3683 C C . GLY A 1 446 ? -7.734 6.257 25.533 1.00 75.62 446 GLY A C 1
ATOM 3684 O O . GLY A 1 446 ? -8.353 6.679 26.515 1.00 75.62 446 GLY A O 1
ATOM 3685 N N . ALA A 1 447 ? -8.297 6.185 24.322 1.00 71.00 447 ALA A N 1
ATOM 3686 C CA . ALA A 1 447 ? -9.710 6.484 24.089 1.00 71.00 447 ALA A CA 1
ATOM 3687 C C . ALA A 1 447 ? -10.607 5.306 24.492 1.00 71.00 447 ALA A C 1
ATOM 3689 O O . ALA A 1 447 ? -11.688 5.525 25.040 1.00 71.00 447 ALA A O 1
ATOM 3690 N N . ASP A 1 448 ? -10.157 4.066 24.274 1.00 76.06 448 ASP A N 1
ATOM 3691 C CA . ASP A 1 448 ? -10.847 2.891 24.812 1.00 76.06 448 ASP A CA 1
ATOM 3692 C C . ASP A 1 448 ? -10.796 2.895 26.345 1.00 76.06 448 ASP A C 1
ATOM 3694 O O . ASP A 1 448 ? -11.840 2.784 26.993 1.00 76.06 448 ASP A O 1
ATOM 3698 N N . LEU A 1 449 ? -9.622 3.169 26.929 1.00 84.62 449 LEU A N 1
ATOM 3699 C CA . LEU A 1 449 ? -9.479 3.315 28.379 1.00 84.62 449 LEU A CA 1
ATOM 3700 C C . LEU A 1 449 ? -10.436 4.374 28.948 1.00 84.62 449 LEU A C 1
ATOM 3702 O O . LEU A 1 449 ? -11.056 4.137 29.983 1.00 84.62 449 LEU A O 1
ATOM 3706 N N . TYR A 1 450 ? -10.631 5.509 28.267 1.00 81.62 450 TYR A N 1
ATOM 3707 C CA . TYR A 1 450 ? -11.637 6.501 28.666 1.00 81.62 450 TYR A CA 1
ATOM 3708 C C . TYR A 1 450 ? -13.043 5.897 28.780 1.00 81.62 450 TYR A C 1
ATOM 3710 O O . TYR A 1 450 ? -13.731 6.134 29.775 1.00 81.62 450 TYR A O 1
ATOM 3718 N N . VAL A 1 451 ? -13.473 5.107 27.791 1.00 75.25 451 VAL A N 1
ATOM 3719 C CA . VAL A 1 451 ? -14.788 4.448 27.814 1.00 75.25 451 VAL A CA 1
ATOM 3720 C C . VAL A 1 451 ? -14.875 3.477 28.991 1.00 75.25 451 VAL A C 1
ATOM 3722 O O . VAL A 1 451 ? -15.895 3.450 29.682 1.00 75.25 451 VAL A O 1
ATOM 3725 N N . LYS A 1 452 ? -13.805 2.721 29.269 1.00 80.19 452 LYS A N 1
ATOM 3726 C CA . LYS A 1 452 ? -13.750 1.813 30.425 1.00 80.19 452 LYS A CA 1
ATOM 3727 C C . LYS A 1 452 ? -13.852 2.572 31.745 1.00 80.19 452 LYS A C 1
ATOM 3729 O O . LYS A 1 452 ? -14.691 2.224 32.570 1.00 80.19 452 LYS A O 1
ATOM 3734 N N . LEU A 1 453 ? -13.083 3.643 31.926 1.00 86.94 453 LEU A N 1
ATOM 3735 C CA . LEU A 1 453 ? -13.131 4.483 33.128 1.00 86.94 453 LEU A CA 1
ATOM 3736 C C . LEU A 1 453 ? -14.520 5.105 33.328 1.00 86.94 453 LEU A C 1
ATOM 3738 O O . LEU A 1 453 ? -15.077 5.052 34.423 1.00 86.94 453 LEU A O 1
ATOM 3742 N N . LYS A 1 454 ? -15.126 5.621 32.254 1.00 81.38 454 LYS A N 1
ATOM 3743 C CA . LYS A 1 454 ? -16.489 6.168 32.263 1.00 81.38 454 LYS A CA 1
ATOM 3744 C C . LYS A 1 454 ? -17.546 5.149 32.696 1.00 81.38 454 LYS A C 1
ATOM 3746 O O . LYS A 1 454 ? -18.514 5.524 33.348 1.00 81.38 454 LYS A O 1
ATOM 3751 N N . ASN A 1 455 ? -17.372 3.877 32.358 1.00 77.56 455 ASN A N 1
ATOM 3752 C CA . ASN A 1 455 ? -18.306 2.825 32.759 1.00 77.56 455 ASN A CA 1
ATOM 3753 C C . ASN A 1 455 ? -18.070 2.323 34.197 1.00 77.56 455 ASN A C 1
ATOM 3755 O O . ASN A 1 455 ? -18.899 1.590 34.720 1.00 77.56 455 ASN A O 1
ATOM 3759 N N . ASN A 1 456 ? -16.979 2.739 34.851 1.00 83.56 456 ASN A N 1
ATOM 3760 C CA . ASN A 1 456 ? -16.540 2.240 36.160 1.00 83.56 456 ASN A CA 1
ATOM 3761 C C . ASN A 1 456 ? -16.532 3.310 37.262 1.00 83.56 456 ASN A C 1
ATOM 3763 O O . ASN A 1 456 ? -15.782 3.206 38.232 1.00 83.56 456 ASN A O 1
ATOM 3767 N N . LEU A 1 457 ? -17.371 4.343 37.153 1.00 83.75 457 LEU A N 1
ATOM 3768 C CA . LEU A 1 457 ? -17.357 5.487 38.079 1.00 83.75 457 LEU A CA 1
ATOM 3769 C C . LEU A 1 457 ? -17.490 5.094 39.559 1.00 83.75 457 LEU A C 1
ATOM 3771 O O . LEU A 1 457 ? -16.852 5.713 40.404 1.00 83.75 457 LEU A O 1
ATOM 3775 N N . SER A 1 458 ? -18.270 4.057 39.880 1.00 82.06 458 SER A N 1
ATOM 3776 C CA . SER A 1 458 ? -18.459 3.571 41.256 1.00 82.06 458 SER A CA 1
ATOM 3777 C C . SER A 1 458 ? -17.230 2.885 41.854 1.00 82.06 458 SER A C 1
ATOM 3779 O O . SER A 1 458 ? -17.083 2.842 43.073 1.00 82.06 458 SER A O 1
ATOM 3781 N N . LEU A 1 459 ? -16.372 2.300 41.015 1.00 84.69 459 LEU A N 1
ATOM 3782 C CA . LEU A 1 459 ? -15.079 1.774 41.443 1.00 84.69 459 LEU A CA 1
ATOM 3783 C C . LEU A 1 459 ? -14.102 2.936 41.633 1.00 84.69 459 LEU A C 1
ATOM 3785 O O . LEU A 1 459 ? -13.472 3.053 42.681 1.00 84.69 459 LEU A O 1
ATOM 3789 N N . LEU A 1 460 ? -14.046 3.841 40.650 1.00 85.00 460 LEU A N 1
ATOM 3790 C CA . LEU A 1 460 ? -13.152 4.999 40.672 1.00 85.00 460 LEU A CA 1
ATOM 3791 C C . LEU A 1 460 ? -13.403 5.920 41.874 1.00 85.00 460 LEU A C 1
ATOM 3793 O O . LEU A 1 460 ? -12.453 6.476 42.416 1.00 85.00 460 LEU A O 1
ATOM 3797 N N . SER A 1 461 ? -14.651 6.033 42.339 1.00 82.94 461 SER A N 1
ATOM 3798 C CA . SER A 1 461 ? -15.007 6.838 43.514 1.00 82.94 461 SER A CA 1
ATOM 3799 C C . SER A 1 461 ? -14.389 6.348 44.824 1.00 82.94 461 SER A C 1
ATOM 3801 O O . SER A 1 461 ? -14.360 7.095 45.796 1.00 82.94 461 SER A O 1
ATOM 3803 N N . LYS A 1 462 ? -13.956 5.083 44.882 1.00 85.56 462 LYS A N 1
ATOM 3804 C CA . LYS A 1 462 ? -13.395 4.450 46.086 1.00 85.56 462 LYS A CA 1
ATOM 3805 C C . LYS A 1 462 ? -11.872 4.512 46.133 1.00 85.56 462 LYS A C 1
ATOM 3807 O O . LYS A 1 462 ? -11.281 4.086 47.118 1.00 85.56 462 LYS A O 1
ATOM 3812 N N . LEU A 1 463 ? -11.236 4.991 45.068 1.00 86.06 463 LEU A N 1
ATOM 3813 C CA . LEU A 1 463 ? -9.786 5.038 44.986 1.00 86.06 463 LEU A CA 1
ATOM 3814 C C . LEU A 1 463 ? -9.224 6.114 45.923 1.00 86.06 463 LEU A C 1
ATOM 3816 O O . LEU A 1 463 ? -9.764 7.222 46.047 1.00 86.06 463 LEU A O 1
ATOM 3820 N N . GLU A 1 464 ? -8.123 5.781 46.598 1.00 83.62 464 GLU A N 1
ATOM 3821 C CA . GLU A 1 464 ? -7.472 6.698 47.536 1.00 83.62 464 GLU A CA 1
ATOM 3822 C C . GLU A 1 464 ? -6.058 7.107 47.185 1.00 83.62 464 GLU A C 1
ATOM 3824 O O . GLU A 1 464 ? -5.675 8.229 47.512 1.00 83.62 464 GLU A O 1
ATOM 3829 N N . ASN A 1 465 ? -5.353 6.256 46.453 1.00 87.81 465 ASN A N 1
ATOM 3830 C CA . ASN A 1 465 ? -3.964 6.451 46.084 1.00 87.81 465 ASN A CA 1
ATOM 3831 C C . ASN A 1 465 ? -3.825 6.499 44.564 1.00 87.81 465 ASN A C 1
ATOM 3833 O O . ASN A 1 465 ? -4.755 6.144 43.833 1.00 87.81 465 ASN A O 1
ATOM 3837 N N . ASP A 1 466 ? -2.646 6.909 44.108 1.00 92.25 466 ASP A N 1
ATOM 3838 C CA . ASP A 1 466 ? -2.252 6.767 42.713 1.00 92.25 466 ASP A CA 1
ATOM 3839 C C . ASP A 1 466 ? -2.218 5.284 42.326 1.00 92.25 466 ASP A C 1
ATOM 3841 O O . ASP A 1 466 ? -1.846 4.411 43.119 1.00 92.25 466 ASP A O 1
ATOM 3845 N N . ILE A 1 467 ? -2.635 4.993 41.096 1.00 93.88 467 ILE A N 1
ATOM 3846 C CA . ILE A 1 467 ? -2.801 3.621 40.617 1.00 93.88 467 ILE A CA 1
ATOM 3847 C C . ILE A 1 467 ? -2.128 3.399 39.276 1.00 93.88 467 ILE A C 1
ATOM 3849 O O . ILE A 1 467 ? -1.951 4.318 38.472 1.00 93.88 467 ILE A O 1
ATOM 3853 N N . PHE A 1 468 ? -1.819 2.137 39.009 1.00 93.75 468 PHE A N 1
ATOM 3854 C CA . PHE A 1 468 ? -1.478 1.664 37.680 1.00 93.75 468 PHE A CA 1
ATOM 3855 C C . PHE A 1 468 ? -2.624 0.820 37.115 1.00 93.75 468 PHE A C 1
ATOM 3857 O O . PHE A 1 468 ? -3.145 -0.050 37.811 1.00 93.75 468 PHE A O 1
ATOM 3864 N N . ILE A 1 469 ? -3.004 1.055 35.859 1.00 92.94 469 ILE A N 1
ATOM 3865 C CA . ILE A 1 469 ? -3.974 0.239 35.121 1.00 92.94 469 ILE A CA 1
ATOM 3866 C C . ILE A 1 469 ? -3.233 -0.517 34.026 1.00 92.94 469 ILE A C 1
ATOM 3868 O O . ILE A 1 469 ? -2.748 0.090 33.069 1.00 92.94 469 ILE A O 1
ATOM 3872 N N . SER A 1 470 ? -3.172 -1.838 34.157 1.00 87.75 470 SER A N 1
ATOM 3873 C CA . SER A 1 470 ? -2.541 -2.706 33.168 1.00 87.75 470 SER A CA 1
ATOM 3874 C C . SER A 1 470 ? -3.440 -2.918 31.957 1.00 87.75 470 SER A C 1
ATOM 3876 O O . SER A 1 470 ? -4.620 -3.205 32.111 1.00 87.75 470 SER A O 1
ATOM 3878 N N . GLU A 1 471 ? -2.887 -2.861 30.751 1.00 82.25 471 GLU A N 1
ATOM 3879 C CA . GLU A 1 471 ? -3.560 -3.307 29.529 1.00 82.25 471 GLU A CA 1
ATOM 3880 C C . GLU A 1 471 ? -4.019 -4.772 29.622 1.00 82.25 471 GLU A C 1
ATOM 3882 O O . GLU A 1 471 ? -5.028 -5.158 29.026 1.00 82.25 471 GLU A O 1
ATOM 3887 N N . ASP A 1 472 ? -3.324 -5.591 30.420 1.00 77.94 472 ASP A N 1
ATOM 3888 C CA . ASP A 1 472 ? -3.746 -6.957 30.703 1.00 77.94 472 ASP A CA 1
ATOM 3889 C C . ASP A 1 472 ? -5.006 -6.952 31.576 1.00 77.94 472 ASP A C 1
ATOM 3891 O O . ASP A 1 472 ? -4.969 -6.807 32.799 1.00 77.94 472 ASP A O 1
ATOM 3895 N N . ASN A 1 473 ? -6.155 -7.086 30.913 1.00 70.00 473 ASN A N 1
ATOM 3896 C CA . ASN A 1 473 ? -7.483 -7.126 31.522 1.00 70.00 473 ASN A CA 1
ATOM 3897 C C . ASN A 1 473 ? -7.827 -5.917 32.413 1.00 70.00 473 ASN A C 1
ATOM 3899 O O . ASN A 1 473 ? -8.709 -6.040 33.263 1.00 70.00 473 ASN A O 1
ATOM 3903 N N . TYR A 1 474 ? -7.195 -4.756 32.207 1.00 81.88 474 TYR A N 1
ATOM 3904 C CA . TYR A 1 474 ? -7.482 -3.524 32.957 1.00 81.88 474 TYR A CA 1
ATOM 3905 C C . TYR A 1 474 ? -7.362 -3.723 34.471 1.00 81.88 474 TYR A C 1
ATOM 3907 O O . TYR A 1 474 ? -8.176 -3.209 35.239 1.00 81.88 474 TYR A O 1
ATOM 3915 N N . GLN A 1 475 ? -6.371 -4.511 34.892 1.00 89.38 475 GLN A N 1
ATOM 3916 C CA . GLN A 1 475 ? -6.059 -4.753 36.299 1.00 89.38 475 GLN A CA 1
ATOM 3917 C C . GLN A 1 475 ? -5.527 -3.485 36.971 1.00 89.38 475 GLN A C 1
ATOM 3919 O O . GLN A 1 475 ? -4.709 -2.773 36.389 1.00 89.38 475 GLN A O 1
ATOM 3924 N N . LEU A 1 476 ? -5.976 -3.225 38.199 1.00 91.00 476 LEU A N 1
ATOM 3925 C CA . LEU A 1 476 ? -5.578 -2.079 39.010 1.00 91.00 476 LEU A CA 1
ATOM 3926 C C . LEU A 1 476 ? -4.530 -2.500 40.039 1.00 91.00 476 LEU A C 1
ATOM 3928 O O . LEU A 1 476 ? -4.744 -3.434 40.814 1.00 91.00 476 LEU A O 1
ATOM 3932 N N . PHE A 1 477 ? -3.429 -1.760 40.090 1.00 92.31 477 PHE A N 1
ATOM 3933 C CA . PHE A 1 477 ? -2.352 -1.920 41.062 1.00 92.31 477 PHE A CA 1
ATOM 3934 C C . PHE A 1 477 ? -2.184 -0.629 41.857 1.00 92.31 477 PHE A C 1
ATOM 3936 O O . PHE A 1 477 ? -2.363 0.463 41.314 1.00 92.31 477 PHE A O 1
ATOM 3943 N N . ASN A 1 478 ? -1.829 -0.751 43.135 1.00 90.25 478 ASN A N 1
ATOM 3944 C CA . ASN A 1 478 ? -1.432 0.405 43.932 1.00 90.25 478 ASN A CA 1
ATOM 3945 C C . ASN A 1 478 ? -0.020 0.833 43.534 1.00 90.25 478 ASN A C 1
ATOM 3947 O O . ASN A 1 478 ? 0.827 -0.011 43.236 1.00 90.25 478 ASN A O 1
ATOM 3951 N N . ILE A 1 479 ? 0.233 2.139 43.544 1.00 88.69 479 ILE A N 1
ATOM 3952 C CA . ILE A 1 479 ? 1.578 2.683 43.381 1.00 88.69 479 ILE A CA 1
ATOM 3953 C C . ILE A 1 479 ? 2.063 3.161 44.745 1.00 88.69 479 ILE A C 1
ATOM 3955 O O . ILE A 1 479 ? 1.548 4.133 45.292 1.00 88.69 479 ILE A O 1
ATOM 3959 N N . ASP A 1 480 ? 3.073 2.480 45.281 1.00 78.25 480 ASP A N 1
ATOM 3960 C CA . ASP A 1 480 ? 3.759 2.921 46.493 1.00 78.25 480 ASP A CA 1
ATOM 3961 C C . ASP A 1 480 ? 4.758 4.044 46.174 1.00 78.25 480 ASP A C 1
ATOM 3963 O O . ASP A 1 480 ? 5.417 4.039 45.132 1.00 78.25 480 ASP A O 1
ATOM 3967 N N . ASN A 1 481 ? 4.958 4.970 47.118 1.00 69.31 481 ASN A N 1
ATOM 3968 C CA . ASN A 1 481 ? 5.835 6.144 46.959 1.00 69.31 481 ASN A CA 1
ATOM 3969 C C . ASN A 1 481 ? 7.311 5.819 46.633 1.00 69.31 481 ASN A C 1
ATOM 3971 O O . ASN A 1 481 ? 8.050 6.703 46.209 1.00 69.31 481 ASN A O 1
ATOM 3975 N N . ASN A 1 482 ? 7.750 4.572 46.837 1.00 72.50 482 ASN A N 1
ATOM 3976 C CA . ASN A 1 482 ? 9.124 4.120 46.587 1.00 72.50 482 ASN A CA 1
ATOM 3977 C C . ASN A 1 482 ? 9.301 3.418 45.226 1.00 72.50 482 ASN A C 1
ATOM 3979 O O . ASN A 1 482 ? 10.396 2.933 44.927 1.00 72.50 482 ASN A O 1
ATOM 3983 N N . VAL A 1 483 ? 8.244 3.315 44.413 1.00 79.81 483 VAL A N 1
ATOM 3984 C CA . VAL A 1 483 ? 8.306 2.657 43.104 1.00 79.81 483 VAL A CA 1
ATOM 3985 C C . VAL A 1 483 ? 8.902 3.600 42.062 1.00 79.81 483 VAL A C 1
ATOM 3987 O O . VAL A 1 483 ? 8.387 4.681 41.787 1.00 79.81 483 VAL A O 1
ATOM 3990 N N . ASP A 1 484 ? 9.971 3.143 41.418 1.00 80.75 484 ASP A N 1
ATOM 3991 C CA . ASP A 1 484 ? 10.573 3.820 40.275 1.00 80.75 484 ASP A CA 1
ATOM 3992 C C . ASP A 1 484 ? 9.793 3.504 38.989 1.00 80.75 484 ASP A C 1
ATOM 3994 O O . ASP A 1 484 ? 10.039 2.501 38.313 1.00 80.75 484 ASP A O 1
ATOM 3998 N N . LEU A 1 485 ? 8.834 4.373 38.659 1.00 77.75 485 LEU A N 1
ATOM 3999 C CA . LEU A 1 485 ? 7.954 4.223 37.495 1.00 77.75 485 LEU A CA 1
ATOM 4000 C C . LEU A 1 485 ? 8.709 4.235 36.157 1.00 77.75 485 LEU A C 1
ATOM 4002 O O . LEU A 1 485 ? 8.173 3.743 35.168 1.00 77.75 485 LEU A O 1
ATOM 4006 N N . SER A 1 486 ? 9.949 4.738 36.112 1.00 79.19 486 SER A N 1
ATOM 4007 C CA . SER A 1 486 ? 10.771 4.720 34.890 1.00 79.19 486 SER A CA 1
ATOM 4008 C C . SER A 1 486 ? 11.221 3.312 34.482 1.00 79.19 486 SER A C 1
ATOM 4010 O O . SER A 1 486 ? 11.647 3.104 33.350 1.00 79.19 486 SER A O 1
ATOM 4012 N N . LYS A 1 487 ? 11.105 2.334 35.391 1.00 83.00 487 LYS A N 1
ATOM 4013 C CA . LYS A 1 487 ? 11.415 0.917 35.145 1.00 83.00 487 LYS A CA 1
ATOM 4014 C C . LYS A 1 487 ? 10.206 0.097 34.694 1.00 83.00 487 LYS A C 1
ATOM 4016 O O . LYS A 1 487 ? 10.350 -1.103 34.453 1.00 83.00 487 LYS A O 1
ATOM 4021 N N . LEU A 1 488 ? 9.020 0.705 34.627 1.00 81.62 488 LEU A N 1
ATOM 4022 C CA . LEU A 1 488 ? 7.835 0.041 34.092 1.00 81.62 488 LEU A CA 1
ATOM 4023 C C . LEU A 1 488 ? 7.986 -0.181 32.586 1.00 81.62 488 LEU A C 1
ATOM 4025 O O . LEU A 1 488 ? 8.609 0.604 31.880 1.00 81.62 488 LEU A O 1
ATOM 4029 N N . SER A 1 489 ? 7.389 -1.265 32.102 1.00 77.62 489 SER A N 1
ATOM 4030 C CA . SER A 1 489 ? 7.336 -1.613 30.683 1.00 77.62 489 SER A CA 1
ATOM 4031 C C . SER A 1 489 ? 6.003 -2.289 30.365 1.00 77.62 489 SER A C 1
ATOM 4033 O O . SER A 1 489 ? 5.184 -2.517 31.257 1.00 77.62 489 SER A O 1
ATOM 4035 N N . THR A 1 490 ? 5.796 -2.658 29.103 1.00 76.25 490 THR A N 1
ATOM 4036 C CA . THR A 1 490 ? 4.607 -3.395 28.659 1.00 76.25 490 THR A CA 1
ATOM 4037 C C . THR A 1 490 ? 4.572 -4.858 29.118 1.00 76.25 490 THR A C 1
ATOM 4039 O O . THR A 1 490 ? 3.568 -5.532 28.907 1.00 76.25 490 THR A O 1
ATOM 4042 N N . GLU A 1 491 ? 5.640 -5.389 29.723 1.00 78.25 491 GLU A N 1
ATOM 4043 C CA . GLU A 1 491 ? 5.683 -6.784 30.169 1.00 78.25 491 GLU A CA 1
ATOM 4044 C C . GLU A 1 491 ? 4.976 -6.984 31.518 1.00 78.25 491 GLU A C 1
ATOM 4046 O O . GLU A 1 491 ? 5.451 -6.519 32.557 1.00 78.25 491 GLU A O 1
ATOM 4051 N N . THR A 1 492 ? 3.905 -7.789 31.538 1.00 74.75 492 THR A N 1
ATOM 4052 C CA . THR A 1 492 ? 3.139 -8.107 32.761 1.00 74.75 492 THR A CA 1
ATOM 4053 C C . THR A 1 492 ? 4.026 -8.597 33.908 1.00 74.75 492 THR A C 1
ATOM 4055 O O . THR A 1 492 ? 3.852 -8.187 35.049 1.00 74.75 492 THR A O 1
ATOM 4058 N N . ARG A 1 493 ? 5.051 -9.413 33.621 1.00 78.56 493 ARG A N 1
ATOM 4059 C CA . ARG A 1 493 ? 5.969 -9.926 34.651 1.00 78.56 493 ARG A CA 1
ATOM 4060 C C . ARG A 1 493 ? 6.763 -8.814 35.347 1.00 78.56 493 ARG A C 1
ATOM 4062 O O . ARG A 1 493 ? 7.084 -8.948 36.527 1.00 78.56 493 ARG A O 1
ATOM 4069 N N . ILE A 1 494 ? 7.122 -7.756 34.621 1.00 80.94 494 ILE A N 1
ATOM 4070 C CA . ILE A 1 494 ? 7.837 -6.602 35.177 1.00 80.94 494 ILE A CA 1
ATOM 4071 C C . ILE A 1 494 ? 6.877 -5.776 36.039 1.00 80.94 494 ILE A C 1
ATOM 4073 O O . ILE A 1 494 ? 7.248 -5.402 37.151 1.00 80.94 494 ILE A O 1
ATOM 4077 N N . ILE A 1 495 ? 5.641 -5.579 35.569 1.00 84.19 495 ILE A N 1
ATOM 4078 C CA . ILE A 1 495 ? 4.573 -4.891 36.307 1.00 84.19 495 ILE A CA 1
ATOM 4079 C C . ILE A 1 495 ? 4.298 -5.607 37.638 1.00 84.19 495 ILE A C 1
ATOM 4081 O O . ILE A 1 495 ? 4.427 -4.986 38.689 1.00 84.19 495 ILE A O 1
ATOM 4085 N N . ASP A 1 496 ? 4.045 -6.919 37.621 1.00 82.44 496 ASP A N 1
ATOM 4086 C CA . ASP A 1 496 ? 3.775 -7.713 38.830 1.00 82.44 496 ASP A CA 1
ATOM 4087 C C . ASP A 1 496 ? 4.952 -7.696 39.820 1.00 82.44 496 ASP A C 1
ATOM 4089 O O . ASP A 1 496 ? 4.775 -7.689 41.039 1.00 82.44 496 ASP A O 1
ATOM 4093 N N . LYS A 1 497 ? 6.191 -7.696 39.310 1.00 85.69 497 LYS A N 1
ATOM 4094 C CA . LYS A 1 497 ? 7.395 -7.663 40.152 1.00 85.69 497 LYS A CA 1
ATOM 4095 C C . LYS A 1 497 ? 7.581 -6.309 40.839 1.00 85.69 497 LYS A C 1
ATOM 4097 O O . LYS A 1 497 ? 8.082 -6.278 41.960 1.00 85.69 497 LYS A O 1
ATOM 4102 N N . LEU A 1 498 ? 7.245 -5.215 40.158 1.00 86.75 498 LEU A N 1
ATOM 4103 C CA . LEU A 1 498 ? 7.428 -3.852 40.664 1.00 86.75 498 LEU A CA 1
ATOM 4104 C C . LEU A 1 498 ? 6.254 -3.381 41.525 1.00 86.75 498 LEU A C 1
ATOM 4106 O O . LEU A 1 498 ? 6.482 -2.696 42.516 1.00 86.75 498 LEU A O 1
ATOM 4110 N N . LEU A 1 499 ? 5.025 -3.739 41.148 1.00 88.25 499 LEU A N 1
ATOM 4111 C CA . LEU A 1 499 ? 3.788 -3.245 41.763 1.00 88.25 499 LEU A CA 1
ATOM 4112 C C . LEU A 1 499 ? 3.084 -4.290 42.639 1.00 88.25 499 LEU A C 1
ATOM 4114 O O . LEU A 1 499 ? 2.093 -3.987 43.300 1.00 88.25 499 LEU A O 1
ATOM 4118 N N . GLY A 1 500 ? 3.577 -5.529 42.660 1.00 86.56 500 GLY A N 1
ATOM 4119 C CA . GLY A 1 500 ? 2.971 -6.614 43.418 1.00 86.56 500 GLY A CA 1
ATOM 4120 C C . GLY A 1 500 ? 1.721 -7.171 42.738 1.00 86.56 500 GLY A C 1
ATOM 4121 O O . GLY A 1 500 ? 1.674 -7.344 41.525 1.00 86.56 500 GLY A O 1
ATOM 4122 N N . LYS A 1 501 ? 0.707 -7.524 43.535 1.00 85.12 501 LYS A N 1
ATOM 4123 C CA . LYS A 1 501 ? -0.536 -8.121 43.024 1.00 85.12 501 LYS A CA 1
ATOM 4124 C C . LYS A 1 501 ? -1.582 -7.042 42.731 1.00 85.12 501 LYS A C 1
ATOM 4126 O O . LYS A 1 501 ? -1.682 -6.094 43.512 1.00 85.12 501 LYS A O 1
ATOM 4131 N N . PRO A 1 502 ? -2.410 -7.217 41.687 1.00 87.81 502 PRO A N 1
ATOM 4132 C CA . PRO A 1 502 ? -3.515 -6.305 41.442 1.00 87.81 502 PRO A CA 1
ATOM 4133 C C . PRO A 1 502 ? -4.527 -6.389 42.587 1.00 87.81 502 PRO A C 1
ATOM 4135 O O . PRO A 1 502 ? -4.809 -7.478 43.096 1.00 87.81 502 PRO A O 1
ATOM 4138 N N . PHE A 1 503 ? -5.064 -5.242 42.995 1.00 86.62 503 PHE A N 1
ATOM 4139 C CA . PHE A 1 503 ? -6.064 -5.165 44.061 1.00 86.62 503 PHE A CA 1
ATOM 4140 C C . PHE A 1 503 ? -7.499 -5.180 43.520 1.00 86.62 503 PHE A C 1
ATOM 4142 O O . PHE A 1 503 ? -8.411 -5.560 44.249 1.00 86.62 503 PHE A O 1
ATOM 4149 N N . ASP A 1 504 ? -7.700 -4.788 42.258 1.00 85.75 504 ASP A N 1
ATOM 4150 C CA . ASP A 1 504 ? -9.002 -4.799 41.583 1.00 85.75 504 ASP A CA 1
ATOM 4151 C C . ASP A 1 504 ? -8.830 -4.831 40.047 1.00 85.75 504 ASP A C 1
ATOM 4153 O O . ASP A 1 504 ? -7.715 -4.982 39.538 1.00 85.75 504 ASP A O 1
ATOM 4157 N N . ARG A 1 505 ? -9.918 -4.691 39.283 1.00 83.12 505 ARG A N 1
ATOM 4158 C CA . ARG A 1 505 ? -9.921 -4.505 37.822 1.00 83.12 505 ARG A CA 1
ATOM 4159 C C . ARG A 1 505 ? -11.088 -3.624 37.370 1.00 83.12 505 ARG A C 1
ATOM 4161 O O . ARG A 1 505 ? -12.143 -3.632 37.996 1.00 83.12 505 ARG A O 1
ATOM 4168 N N . LEU A 1 506 ? -10.939 -2.910 36.250 1.00 76.56 506 LEU A N 1
ATOM 4169 C CA . LEU A 1 506 ? -12.087 -2.239 35.629 1.00 76.56 506 LEU A CA 1
ATOM 4170 C C . LEU A 1 506 ? -13.081 -3.285 35.102 1.00 76.56 506 LEU A C 1
ATOM 4172 O O . LEU A 1 506 ? -12.689 -4.240 34.427 1.00 76.56 506 LEU A O 1
ATOM 4176 N N . ASP A 1 507 ? -14.375 -3.075 35.339 1.00 65.94 507 ASP A N 1
ATOM 4177 C CA . ASP A 1 507 ? -15.430 -3.813 34.651 1.00 65.94 507 ASP A CA 1
ATOM 4178 C C . ASP A 1 507 ? -15.433 -3.410 33.176 1.00 65.94 507 ASP A C 1
ATOM 4180 O O . ASP A 1 507 ? -15.883 -2.337 32.765 1.00 65.94 507 ASP A O 1
ATOM 4184 N N . VAL A 1 508 ? -14.869 -4.277 32.352 1.00 59.78 508 VAL A N 1
ATOM 4185 C CA . VAL A 1 508 ? -14.747 -4.036 30.916 1.00 59.78 508 VAL A CA 1
ATOM 4186 C C . VAL A 1 508 ? -15.930 -4.566 30.119 1.00 59.78 508 VAL A C 1
ATOM 4188 O O . VAL A 1 508 ? -15.926 -4.401 28.894 1.00 59.78 508 VAL A O 1
ATOM 4191 N N . GLY A 1 509 ? -16.931 -5.147 30.795 1.00 46.03 509 GLY A N 1
ATOM 4192 C CA . GLY A 1 509 ? -17.942 -6.008 30.202 1.00 46.03 509 GLY A CA 1
ATOM 4193 C C . GLY A 1 509 ? -17.300 -7.278 29.639 1.00 46.03 509 GLY A C 1
ATOM 4194 O O . GLY A 1 509 ? -16.517 -7.215 28.697 1.00 46.03 509 GLY A O 1
ATOM 4195 N N . PHE A 1 510 ? -17.656 -8.444 30.190 1.00 38.16 510 PHE A N 1
ATOM 4196 C CA . PHE A 1 510 ? -17.123 -9.760 29.797 1.00 38.16 510 PHE A CA 1
ATOM 4197 C C . PHE A 1 510 ? -15.586 -9.833 29.730 1.00 38.16 510 PHE A C 1
ATOM 4199 O O . PHE A 1 510 ? -15.019 -9.957 28.650 1.00 38.16 510 PHE A O 1
ATOM 4206 N N . ASN A 1 511 ? -14.931 -9.898 30.888 1.00 34.62 511 ASN A N 1
ATOM 4207 C CA . ASN A 1 511 ? -13.663 -10.616 31.051 1.00 34.62 511 ASN A CA 1
ATOM 4208 C C . ASN A 1 511 ? -13.576 -11.128 32.490 1.00 34.62 511 ASN A C 1
ATOM 4210 O O . ASN A 1 511 ? -12.821 -10.608 33.304 1.00 34.62 511 ASN A O 1
ATOM 4214 N N . ASP A 1 512 ? -14.350 -12.163 32.808 1.00 33.59 512 ASP A N 1
ATOM 4215 C CA . ASP A 1 512 ? -14.218 -12.824 34.105 1.00 33.59 512 ASP A CA 1
ATOM 4216 C C . ASP A 1 512 ? -13.409 -14.110 33.954 1.00 33.59 512 ASP A C 1
ATOM 4218 O O . ASP A 1 512 ? -13.403 -14.735 32.892 1.00 33.59 512 ASP A O 1
ATOM 4222 N N . VAL A 1 513 ? -12.640 -14.386 35.005 1.00 29.16 513 VAL A N 1
ATOM 4223 C CA . VAL A 1 513 ? -11.245 -14.840 35.077 1.00 29.16 513 VAL A CA 1
ATOM 4224 C C . VAL A 1 513 ? -11.093 -15.754 36.316 1.00 29.16 513 VAL A C 1
ATOM 4226 O O . VAL A 1 513 ? -11.773 -15.513 37.304 1.00 29.16 513 VAL A O 1
ATOM 4229 N N . TYR A 1 514 ? -10.156 -16.721 36.250 1.00 29.94 514 TYR A N 1
ATOM 4230 C CA . TYR A 1 514 ? -9.519 -17.572 37.298 1.00 29.94 514 TYR A CA 1
ATOM 4231 C C . TYR A 1 514 ? -10.320 -18.488 38.258 1.00 29.94 514 TYR A C 1
ATOM 4233 O O . TYR A 1 514 ? -11.422 -18.203 38.699 1.00 29.94 514 TYR A O 1
ATOM 4241 N N . GLN A 1 515 ? -9.681 -19.633 38.558 1.00 24.22 515 GLN A N 1
ATOM 4242 C CA . GLN A 1 515 ? -10.169 -20.822 39.270 1.00 24.22 515 GLN A CA 1
ATOM 4243 C C . GLN A 1 515 ? -10.085 -20.757 40.802 1.00 24.22 515 GLN A C 1
ATOM 4245 O O . GLN A 1 515 ? -9.083 -20.306 41.356 1.00 24.22 515 GLN A O 1
ATOM 4250 N N . SER A 1 516 ? -10.999 -21.488 41.446 1.00 24.53 516 SER A N 1
ATOM 4251 C CA . SER A 1 516 ? -10.648 -22.424 42.519 1.00 24.53 516 SER A CA 1
ATOM 4252 C C . SER A 1 516 ? -11.514 -23.704 42.435 1.00 24.53 516 SER A C 1
ATOM 4254 O O . SER A 1 516 ? -12.719 -23.641 42.234 1.00 24.53 516 SER A O 1
ATOM 4256 N N . TYR A 1 517 ? -10.826 -24.855 42.494 1.00 27.80 517 TYR A N 1
ATOM 4257 C CA . TYR A 1 517 ? -11.252 -26.253 42.721 1.00 27.80 517 TYR A CA 1
ATOM 4258 C C . TYR A 1 517 ? -12.488 -26.847 42.019 1.00 27.80 517 TYR A C 1
ATOM 4260 O O . TYR A 1 517 ? -13.603 -26.524 42.391 1.00 27.80 517 TYR A O 1
ATOM 4268 N N . ILE A 1 518 ? -12.283 -27.891 41.189 1.00 26.59 518 ILE A N 1
ATOM 4269 C CA . ILE A 1 518 ? -13.173 -29.075 41.132 1.00 26.59 518 ILE A CA 1
ATOM 4270 C C . ILE A 1 518 ? -12.336 -30.342 40.873 1.00 26.59 518 ILE A C 1
ATOM 4272 O O . ILE A 1 518 ? -11.820 -30.554 39.776 1.00 26.59 518 ILE A O 1
ATOM 4276 N N . LYS A 1 519 ? -12.226 -31.198 41.891 1.00 29.81 519 LYS A N 1
ATOM 4277 C CA . LYS A 1 519 ? -12.274 -32.655 41.717 1.00 29.81 519 LYS A CA 1
ATOM 4278 C C . LYS A 1 519 ? -13.736 -33.012 41.940 1.00 29.81 519 LYS A C 1
ATOM 4280 O O . LYS A 1 519 ? -14.169 -32.724 43.040 1.00 29.81 519 LYS A O 1
ATOM 4285 N N . GLU A 1 520 ? -14.437 -33.589 40.966 1.00 26.61 520 GLU A N 1
ATOM 4286 C CA . GLU A 1 520 ? -15.511 -34.584 41.153 1.00 26.61 520 GLU A CA 1
ATOM 4287 C C . GLU A 1 520 ? -15.852 -35.247 39.799 1.00 26.61 520 GLU A C 1
ATOM 4289 O O . GLU A 1 520 ? -15.602 -34.645 38.749 1.00 26.61 520 GLU A O 1
ATOM 4294 N N . PRO A 1 521 ? -16.341 -36.503 39.794 1.00 31.05 521 PRO A N 1
ATOM 4295 C CA . PRO A 1 521 ? -16.502 -37.325 38.597 1.00 31.05 521 PRO A CA 1
ATOM 4296 C C . PRO A 1 521 ? -17.851 -37.099 37.894 1.00 31.05 521 PRO A C 1
ATOM 4298 O O . PRO A 1 521 ? -18.876 -36.874 38.529 1.00 31.05 521 PRO A O 1
ATOM 4301 N N . HIS A 1 522 ? -17.843 -37.227 36.567 1.00 33.75 522 HIS A N 1
ATOM 4302 C CA . HIS A 1 522 ? -19.017 -37.135 35.695 1.00 33.75 522 HIS A CA 1
ATOM 4303 C C . HIS A 1 522 ? -20.038 -38.277 35.915 1.00 33.75 522 HIS A C 1
ATOM 4305 O O . HIS A 1 522 ? -19.628 -39.440 35.994 1.00 33.75 522 HIS A O 1
ATOM 4311 N N . PRO A 1 523 ? -21.357 -37.996 35.889 1.00 34.59 523 PRO A N 1
ATOM 4312 C CA . PRO A 1 523 ? -22.388 -38.967 35.517 1.00 34.59 523 PRO A CA 1
ATOM 4313 C C . PRO A 1 523 ? -22.339 -39.275 34.003 1.00 34.59 523 PRO A C 1
ATOM 4315 O O . PRO A 1 523 ? -21.816 -38.487 33.214 1.00 34.59 523 PRO A O 1
ATOM 4318 N N . LYS A 1 524 ? -22.840 -40.448 33.594 1.00 39.84 524 LYS A N 1
ATOM 4319 C CA . LYS A 1 524 ? -22.812 -40.943 32.201 1.00 39.84 524 LYS A CA 1
ATOM 4320 C C . LYS A 1 524 ? -23.641 -40.044 31.253 1.00 39.84 524 LYS A C 1
ATOM 4322 O O . LYS A 1 524 ? -24.731 -39.659 31.647 1.00 39.84 524 LYS A O 1
ATOM 4327 N N . PRO A 1 525 ? -23.181 -39.753 30.018 1.00 42.09 525 PRO A N 1
ATOM 4328 C CA . PRO A 1 525 ? -23.825 -38.765 29.147 1.00 42.09 525 PRO A CA 1
ATOM 4329 C C . PRO A 1 525 ? -24.953 -39.329 28.258 1.00 42.09 525 PRO A C 1
ATOM 4331 O O . PRO A 1 525 ? -24.867 -40.460 27.780 1.00 42.09 525 PRO A O 1
ATOM 4334 N N . ALA A 1 526 ? -25.941 -38.482 27.954 1.00 50.75 526 ALA A N 1
ATOM 4335 C CA . ALA A 1 526 ? -27.067 -38.706 27.039 1.00 50.75 526 ALA A CA 1
ATOM 4336 C C . ALA A 1 526 ? -26.720 -38.383 25.566 1.00 50.75 526 ALA A C 1
ATOM 4338 O O . ALA A 1 526 ? -27.489 -37.760 24.829 1.00 50.75 526 ALA A O 1
ATOM 4339 N N . VAL A 1 527 ? -25.514 -38.751 25.119 1.00 59.38 527 VAL A N 1
ATOM 4340 C CA . VAL A 1 527 ? -25.076 -38.484 23.737 1.00 59.38 527 VAL A CA 1
ATOM 4341 C C . VAL A 1 527 ? -25.982 -39.234 22.759 1.00 59.38 527 VAL A C 1
ATOM 4343 O O . VAL A 1 527 ? -26.057 -40.460 22.813 1.00 59.38 527 VAL A O 1
ATOM 4346 N N . GLY A 1 528 ? -26.617 -38.506 21.835 1.00 58.31 528 GLY A N 1
ATOM 4347 C CA . GLY A 1 528 ? -27.471 -39.083 20.793 1.00 58.31 528 GLY A CA 1
ATOM 4348 C C . GLY A 1 528 ? -28.979 -38.963 21.027 1.00 58.31 528 GLY A C 1
ATOM 4349 O O . GLY A 1 528 ? -29.736 -39.392 20.159 1.00 58.31 528 GLY A O 1
ATOM 4350 N N . GLU A 1 529 ? -29.436 -38.361 22.132 1.00 78.44 529 GLU A N 1
ATOM 4351 C CA . GLU A 1 529 ? -30.847 -37.976 22.268 1.00 78.44 529 GLU A CA 1
ATOM 4352 C C . GLU A 1 529 ? -31.242 -36.933 21.215 1.00 78.44 529 GLU A C 1
ATOM 4354 O O . GLU A 1 529 ? -30.508 -35.973 20.959 1.00 78.44 529 GLU A O 1
ATOM 4359 N N . GLN A 1 530 ? -32.401 -37.127 20.586 1.00 81.06 530 GLN A N 1
ATOM 4360 C CA . GLN A 1 530 ? -32.866 -36.306 19.470 1.00 81.06 530 GLN A CA 1
ATOM 4361 C C . GLN A 1 530 ? -34.379 -36.423 19.262 1.00 81.06 530 GLN A C 1
ATOM 4363 O O . GLN A 1 530 ? -35.026 -37.343 19.769 1.00 81.06 530 GLN A O 1
ATOM 4368 N N . THR A 1 531 ? -34.945 -35.523 18.457 1.00 77.44 531 THR A N 1
ATOM 4369 C CA . THR A 1 531 ? -36.314 -35.681 17.948 1.00 77.44 531 THR A CA 1
ATOM 4370 C C . THR A 1 531 ? -36.462 -36.950 17.091 1.00 77.44 531 THR A C 1
ATOM 4372 O O . THR A 1 531 ? -35.493 -37.385 16.471 1.00 77.44 531 THR A O 1
ATOM 4375 N N . PRO A 1 532 ? -37.674 -37.535 16.966 1.00 67.88 532 PRO A N 1
ATOM 4376 C CA . PRO A 1 532 ? -37.898 -38.725 16.130 1.00 67.88 532 PRO A CA 1
ATOM 4377 C C . PRO A 1 532 ? -37.541 -38.547 14.644 1.00 67.88 532 PRO A C 1
ATOM 4379 O O . PRO A 1 532 ? -37.278 -39.525 13.951 1.00 67.88 532 PRO A O 1
ATOM 4382 N N . LEU A 1 533 ? -37.556 -37.305 14.151 1.00 71.62 533 LEU A N 1
ATOM 4383 C CA . LEU A 1 533 ? -37.120 -36.921 12.810 1.00 71.62 533 LEU A CA 1
ATOM 4384 C C . LEU A 1 533 ? -36.046 -35.836 12.930 1.00 71.62 533 LEU A C 1
ATOM 4386 O O . LEU A 1 533 ? -36.253 -34.852 13.642 1.00 71.62 533 LEU A O 1
ATOM 4390 N N . THR A 1 534 ? -34.936 -36.005 12.213 1.00 73.94 534 THR A N 1
ATOM 4391 C CA . THR A 1 534 ? -33.761 -35.109 12.235 1.00 73.94 534 THR A CA 1
ATOM 4392 C C . THR A 1 534 ? -33.287 -34.713 10.833 1.00 73.94 534 THR A C 1
ATOM 4394 O O . THR A 1 534 ? -32.212 -34.138 10.676 1.00 73.94 534 THR A O 1
ATOM 4397 N N . ASN A 1 535 ? -34.107 -34.966 9.804 1.00 73.69 535 ASN A N 1
ATOM 4398 C CA . ASN A 1 535 ? -33.760 -34.782 8.389 1.00 73.69 535 ASN A CA 1
ATOM 4399 C C . ASN A 1 535 ? -33.201 -33.384 8.047 1.00 73.69 535 ASN A C 1
ATOM 4401 O O . ASN A 1 535 ? -32.444 -33.264 7.085 1.00 73.69 535 ASN A O 1
ATOM 4405 N N . TYR A 1 536 ? -33.573 -32.334 8.794 1.00 72.94 536 TYR A N 1
ATOM 4406 C CA . TYR A 1 536 ? -33.069 -30.975 8.563 1.00 72.94 536 TYR A CA 1
ATOM 4407 C C . TYR A 1 536 ? -31.733 -30.690 9.252 1.00 72.94 536 TYR A C 1
ATOM 4409 O O . TYR A 1 536 ? -30.990 -29.846 8.755 1.00 72.94 536 TYR A O 1
ATOM 4417 N N . ILE A 1 537 ? -31.415 -31.385 10.349 1.00 85.38 537 ILE A N 1
ATOM 4418 C CA . ILE A 1 537 ? -30.226 -31.123 11.175 1.00 85.38 537 ILE A CA 1
ATOM 4419 C C . ILE A 1 537 ? -29.116 -32.169 11.023 1.00 85.38 537 ILE A C 1
ATOM 4421 O O . ILE A 1 537 ? -27.969 -31.874 11.339 1.00 85.38 537 ILE A O 1
ATOM 4425 N N . ASP A 1 538 ? -29.397 -33.359 10.482 1.00 83.50 538 ASP A N 1
ATOM 4426 C CA . ASP A 1 538 ? -28.378 -34.411 10.306 1.00 83.50 538 ASP A CA 1
ATOM 4427 C C . ASP A 1 538 ? -27.253 -34.029 9.333 1.00 83.50 538 ASP A C 1
ATOM 4429 O O . ASP A 1 538 ? -26.157 -34.580 9.412 1.00 83.50 538 ASP A O 1
ATOM 4433 N N . ASN A 1 539 ? -27.508 -33.063 8.447 1.00 82.12 539 ASN A N 1
ATOM 4434 C CA . ASN A 1 539 ? -26.522 -32.543 7.498 1.00 82.12 539 ASN A CA 1
ATOM 4435 C C . ASN A 1 539 ? -25.790 -31.288 8.006 1.00 82.12 539 ASN A C 1
ATOM 4437 O O . ASN A 1 539 ? -25.012 -30.701 7.256 1.00 82.12 539 ASN A O 1
ATOM 4441 N N . TRP A 1 540 ? -26.066 -30.825 9.228 1.00 88.44 540 TRP A N 1
ATOM 4442 C CA . TRP A 1 540 ?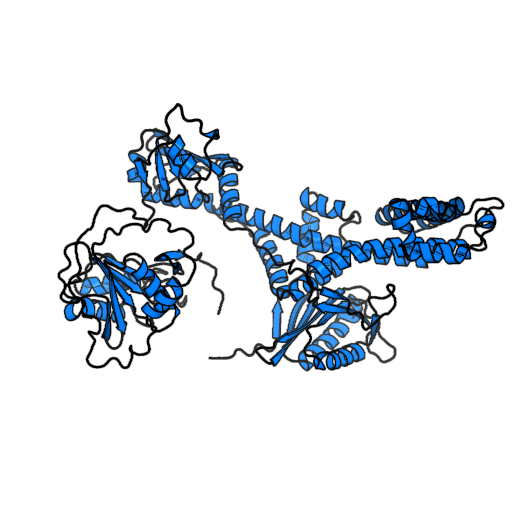 -25.390 -29.652 9.782 1.00 88.44 540 TRP A CA 1
ATOM 4443 C C . TRP A 1 540 ? -23.954 -29.990 10.152 1.00 88.44 540 TRP A C 1
ATOM 4445 O O . TRP A 1 540 ? -23.668 -31.087 10.639 1.00 88.44 540 TRP A O 1
ATOM 4455 N N . THR A 1 541 ? -23.053 -29.020 10.005 1.00 88.19 541 THR A N 1
ATOM 4456 C CA . THR A 1 541 ? -21.660 -29.205 10.406 1.00 88.19 541 THR A CA 1
ATOM 4457 C C . THR A 1 541 ? -21.579 -29.580 11.883 1.00 88.19 541 THR A C 1
ATOM 4459 O O . THR A 1 541 ? -22.040 -28.839 12.761 1.00 88.19 541 THR A O 1
ATOM 4462 N N . ASN A 1 542 ? -20.964 -30.732 12.158 1.00 87.44 542 ASN A N 1
ATOM 4463 C CA . ASN A 1 542 ? -20.740 -31.222 13.507 1.00 87.44 542 ASN A CA 1
ATOM 4464 C C . ASN A 1 542 ? -19.575 -30.445 14.160 1.00 87.44 542 ASN A C 1
ATOM 4466 O O . ASN A 1 542 ? -18.430 -30.546 13.702 1.00 87.44 542 ASN A O 1
ATOM 4470 N N . PRO A 1 543 ? -19.812 -29.692 15.251 1.00 85.19 543 PRO A N 1
ATOM 4471 C CA . PRO A 1 543 ? -18.771 -28.895 15.900 1.00 85.19 543 PRO A CA 1
ATOM 4472 C C . PRO A 1 543 ? -17.599 -29.732 16.438 1.00 85.19 543 PRO A C 1
ATOM 4474 O O . PRO A 1 543 ? -16.488 -29.215 16.557 1.00 85.19 543 PRO A O 1
ATOM 4477 N N . PHE A 1 544 ? -17.792 -31.024 16.721 1.00 81.38 544 PHE A N 1
ATOM 4478 C CA . PHE A 1 544 ? -16.712 -31.900 17.188 1.00 81.38 544 PHE A CA 1
ATOM 4479 C C . PHE A 1 544 ? -15.682 -32.223 16.103 1.00 81.38 544 PHE A C 1
ATOM 4481 O O . PHE A 1 544 ? -14.515 -32.447 16.425 1.00 81.38 544 PHE A O 1
ATOM 4488 N N . ASP A 1 545 ? -16.069 -32.207 14.827 1.00 80.44 545 ASP A N 1
ATOM 4489 C CA . ASP A 1 545 ? -15.121 -32.412 13.728 1.00 80.44 545 ASP A CA 1
ATOM 4490 C C . ASP A 1 545 ? -14.235 -31.173 13.556 1.00 80.44 545 ASP A C 1
ATOM 4492 O O . ASP A 1 545 ? -13.009 -31.286 13.512 1.00 80.44 545 ASP A O 1
ATOM 4496 N N . SER A 1 546 ? -14.829 -29.979 13.659 1.00 72.06 546 SER A N 1
ATOM 4497 C CA . SER A 1 546 ? -14.076 -28.722 13.769 1.00 72.06 546 SER A CA 1
ATOM 4498 C C . SER A 1 546 ? -13.165 -28.699 15.005 1.00 72.06 546 SER A C 1
ATOM 4500 O O . SER A 1 546 ? -12.035 -28.225 14.930 1.00 72.06 546 SER A O 1
ATOM 4502 N N . GLN A 1 547 ? -13.611 -29.234 16.148 1.00 68.94 547 GLN A N 1
ATOM 4503 C CA . GLN A 1 547 ? -12.795 -29.313 17.365 1.00 68.94 547 GLN A CA 1
ATOM 4504 C C . GLN A 1 547 ? -11.570 -30.228 17.192 1.00 68.94 547 GLN A C 1
ATOM 4506 O O . GLN A 1 547 ? -10.481 -29.882 17.657 1.00 68.94 547 GLN A O 1
ATOM 4511 N N . LYS A 1 548 ? -11.719 -31.367 16.501 1.00 68.56 548 LYS A N 1
ATOM 4512 C CA . LYS A 1 548 ? -10.606 -32.276 16.180 1.00 68.56 548 LYS A CA 1
ATOM 4513 C C . LYS A 1 548 ? -9.575 -31.596 15.282 1.00 68.56 548 LYS A C 1
ATOM 4515 O O . LYS A 1 548 ? -8.389 -31.644 15.605 1.00 68.56 548 LYS A O 1
ATOM 4520 N N . GLU A 1 549 ? -10.008 -30.904 14.228 1.00 61.56 549 GLU A N 1
ATOM 4521 C CA . GLU A 1 549 ? -9.112 -30.110 13.373 1.00 61.56 549 GLU A CA 1
ATOM 4522 C C . GLU A 1 549 ? -8.368 -29.029 14.167 1.00 61.56 549 GLU A C 1
ATOM 4524 O O . GLU A 1 549 ? -7.158 -28.866 14.026 1.00 61.56 549 GLU A O 1
ATOM 4529 N N . LEU A 1 550 ? -9.070 -28.323 15.059 1.00 56.31 550 LEU A N 1
ATOM 4530 C CA . LEU A 1 550 ? -8.485 -27.287 15.915 1.00 56.31 550 LEU A CA 1
ATOM 4531 C C . LEU A 1 550 ? -7.449 -27.849 16.901 1.00 56.31 550 LEU A C 1
ATOM 4533 O O . LEU A 1 550 ? -6.462 -27.181 17.200 1.00 56.31 550 LEU A O 1
ATOM 4537 N N . SER A 1 551 ? -7.644 -29.080 17.383 1.00 54.12 551 SER A N 1
ATOM 4538 C CA . SER A 1 551 ? -6.712 -29.754 18.295 1.00 54.12 551 SER A CA 1
ATOM 4539 C C . SER A 1 551 ? -5.408 -30.228 17.635 1.00 54.12 551 SER A C 1
ATOM 4541 O O . SER A 1 551 ? -4.457 -30.539 18.353 1.00 54.12 551 SER A O 1
ATOM 4543 N N . ALA A 1 552 ? -5.343 -30.246 16.296 1.00 52.44 552 ALA A N 1
ATOM 4544 C CA . ALA A 1 552 ? -4.163 -30.632 15.518 1.00 52.44 552 ALA A CA 1
ATOM 4545 C C . ALA A 1 552 ? -3.169 -29.476 15.270 1.00 52.44 552 ALA A C 1
ATOM 4547 O O . ALA A 1 552 ? -2.039 -29.721 14.845 1.00 52.44 552 ALA A O 1
ATOM 4548 N N . PHE A 1 553 ? -3.550 -28.224 15.550 1.00 45.69 553 PHE A N 1
ATOM 4549 C CA . PHE A 1 553 ? -2.633 -27.082 15.489 1.00 45.69 553 PHE A CA 1
ATOM 4550 C C . PHE A 1 553 ? -1.726 -27.049 16.735 1.00 45.69 553 PHE A C 1
ATOM 4552 O O . PHE A 1 553 ? -2.207 -27.323 17.841 1.00 45.69 553 PHE A O 1
ATOM 4559 N N . PRO A 1 554 ? -0.426 -26.699 16.611 1.00 42.31 554 PRO A N 1
ATOM 4560 C CA . PRO A 1 554 ? 0.454 -26.562 17.766 1.00 42.31 554 PRO A CA 1
ATOM 4561 C C . PRO A 1 554 ? -0.160 -25.556 18.738 1.00 42.31 554 PRO A C 1
ATOM 4563 O O . PRO A 1 554 ? -0.465 -24.429 18.352 1.00 42.31 554 PRO A O 1
ATOM 4566 N N . LYS A 1 555 ? -0.361 -25.964 19.996 1.00 41.53 555 LYS A N 1
ATOM 4567 C CA . LYS A 1 555 ? -0.815 -25.065 21.060 1.00 41.53 555 LYS A CA 1
ATOM 4568 C C . LYS A 1 555 ? 0.255 -23.992 21.271 1.00 41.53 555 LYS A C 1
ATOM 4570 O O . LYS A 1 555 ? 1.152 -24.182 22.089 1.00 41.53 555 LYS A O 1
ATOM 4575 N N . GLU A 1 556 ? 0.177 -22.877 20.549 1.00 34.47 556 GLU A N 1
ATOM 4576 C CA . GLU A 1 556 ? 0.851 -21.648 20.956 1.00 34.47 556 GLU A CA 1
ATOM 4577 C C . GLU A 1 556 ? 0.440 -21.379 22.401 1.00 34.47 556 GLU A C 1
ATOM 4579 O O . GLU A 1 556 ? -0.747 -21.212 22.676 1.00 34.47 556 GLU A O 1
ATOM 4584 N N . ASN A 1 557 ? 1.424 -21.450 23.304 1.00 33.62 557 ASN A N 1
ATOM 4585 C CA . ASN A 1 557 ? 1.377 -21.115 24.724 1.00 33.62 557 ASN A CA 1
ATOM 4586 C C . ASN A 1 557 ? -0.020 -21.195 25.341 1.00 33.62 557 ASN A C 1
ATOM 4588 O O . ASN A 1 557 ? -0.796 -20.248 25.223 1.00 33.62 557 ASN A O 1
ATOM 4592 N N . THR A 1 558 ? -0.308 -22.284 26.060 1.00 35.75 558 THR A N 1
ATOM 4593 C CA . THR A 1 558 ? -1.466 -22.444 26.953 1.00 35.75 558 THR A CA 1
ATOM 4594 C C . THR A 1 558 ? -1.576 -21.272 27.941 1.00 35.75 558 THR A C 1
ATOM 4596 O O . THR A 1 558 ? -1.198 -21.367 29.107 1.00 35.75 558 THR A O 1
ATOM 4599 N N . LYS A 1 559 ? -2.094 -20.140 27.460 1.00 36.47 559 LYS A N 1
ATOM 4600 C CA . LYS A 1 559 ? -2.495 -18.959 28.210 1.00 36.47 559 LYS A CA 1
ATOM 4601 C C . LYS A 1 559 ? -3.843 -19.292 28.833 1.00 36.47 559 LYS A C 1
ATOM 4603 O O . LYS A 1 559 ? -4.860 -19.324 28.149 1.00 36.47 559 LYS A O 1
ATOM 4608 N N . LEU A 1 560 ? -3.779 -19.616 30.119 1.00 40.53 560 LEU A N 1
ATOM 4609 C CA . LEU A 1 560 ? -4.805 -19.495 31.159 1.00 40.53 560 LEU A CA 1
ATOM 4610 C C . LEU A 1 560 ? -6.236 -19.290 30.630 1.00 40.53 560 LEU A C 1
ATOM 4612 O O . LEU A 1 560 ? -6.663 -18.185 30.297 1.00 40.53 560 LEU A O 1
ATOM 4616 N N . VAL A 1 561 ? -6.982 -20.396 30.567 1.00 43.28 561 VAL A N 1
ATOM 4617 C CA . VAL A 1 561 ? -8.428 -20.389 30.340 1.00 43.28 561 VAL A CA 1
ATOM 4618 C C . VAL A 1 561 ? -9.097 -19.813 31.588 1.00 43.28 561 VAL A C 1
ATOM 4620 O O . VAL A 1 561 ? -9.066 -20.405 32.665 1.00 43.28 561 VAL A O 1
ATOM 4623 N N . ASN A 1 562 ? -9.682 -18.631 31.436 1.00 39.53 562 ASN A N 1
ATOM 4624 C CA . ASN A 1 562 ? -10.447 -17.938 32.466 1.00 39.53 562 ASN A CA 1
ATOM 4625 C C . ASN A 1 562 ? -11.658 -18.766 32.926 1.00 39.53 562 ASN A C 1
ATOM 4627 O O . ASN A 1 562 ? -12.359 -19.301 32.073 1.00 39.53 562 ASN A O 1
ATOM 4631 N N . ALA A 1 563 ? -11.929 -18.853 34.235 1.00 44.75 563 ALA A N 1
ATOM 4632 C CA . ALA A 1 563 ? -13.099 -19.550 34.777 1.00 44.75 563 ALA A CA 1
ATOM 4633 C C . ALA A 1 563 ? -14.425 -18.828 34.449 1.00 44.75 563 ALA A C 1
ATOM 4635 O O . ALA A 1 563 ? -14.444 -17.641 34.138 1.00 44.75 563 ALA A O 1
ATOM 4636 N N . SER A 1 564 ? -15.536 -19.564 34.507 1.00 54.84 564 SER A N 1
ATOM 4637 C CA . SER A 1 564 ? -16.894 -19.065 34.251 1.00 54.84 564 SER A CA 1
ATOM 4638 C C . SER A 1 564 ? -17.626 -18.843 35.576 1.00 54.84 564 SER A C 1
ATOM 4640 O O . SER A 1 564 ? -17.580 -19.731 36.419 1.00 54.84 564 SER A O 1
ATOM 4642 N N . GLU A 1 565 ? -18.354 -17.726 35.733 1.00 66.38 565 GLU A N 1
ATOM 4643 C CA . GLU A 1 565 ? -19.338 -17.559 36.828 1.00 66.38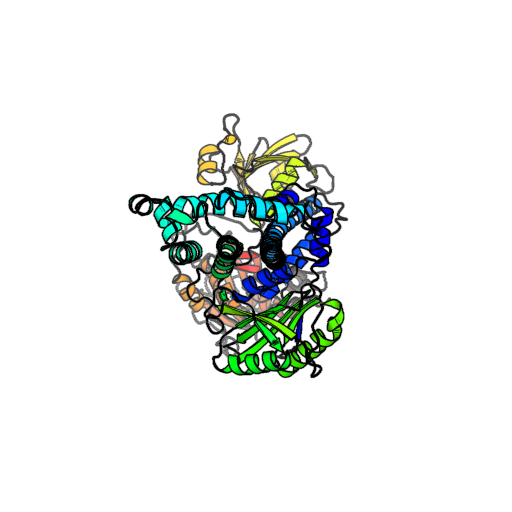 565 GLU A CA 1
ATOM 4644 C C . GLU A 1 565 ? -20.517 -18.543 36.717 1.00 66.38 565 GLU A C 1
ATOM 4646 O O . GLU A 1 565 ? -21.291 -18.694 37.653 1.00 66.38 565 GLU A O 1
ATOM 4651 N N . PHE A 1 566 ? -20.671 -19.162 35.543 1.00 75.19 566 PHE A N 1
ATOM 4652 C CA . PHE A 1 566 ? -21.680 -20.175 35.277 1.00 75.19 566 PHE A CA 1
ATOM 4653 C C . PHE A 1 566 ? -21.114 -21.548 35.589 1.00 75.19 566 PHE A C 1
ATOM 4655 O O . PHE A 1 566 ? -20.085 -21.946 35.025 1.00 75.19 566 PHE A O 1
ATOM 4662 N N . ASP A 1 567 ? -21.830 -22.258 36.445 1.00 83.31 567 ASP A N 1
ATOM 4663 C CA . ASP A 1 567 ? -21.579 -23.637 36.824 1.00 83.31 567 ASP A CA 1
ATOM 4664 C C . ASP A 1 567 ? -21.779 -24.584 35.645 1.00 83.31 567 ASP A C 1
ATOM 4666 O O . ASP A 1 567 ? -21.080 -25.593 35.556 1.00 83.31 567 ASP A O 1
ATOM 4670 N N . HIS A 1 568 ? -22.634 -24.200 34.688 1.00 89.69 568 HIS A N 1
ATOM 4671 C CA . HIS A 1 568 ? -22.821 -24.929 33.439 1.00 89.69 568 HIS A CA 1
ATOM 4672 C C . HIS A 1 568 ? -23.139 -24.023 32.247 1.00 89.69 568 HIS A C 1
ATOM 4674 O O . HIS A 1 568 ? -23.748 -22.959 32.375 1.00 89.69 568 HIS A O 1
ATOM 4680 N N . ASN A 1 569 ? -22.735 -24.457 31.056 1.00 91.94 569 ASN A N 1
ATOM 4681 C CA . ASN A 1 569 ? -23.051 -23.808 29.789 1.00 91.94 569 ASN A CA 1
ATOM 4682 C C . ASN A 1 569 ? -23.904 -24.738 28.931 1.00 91.94 569 ASN A C 1
ATOM 4684 O O . ASN A 1 569 ? -23.607 -25.922 28.816 1.00 91.94 569 ASN A O 1
ATOM 4688 N N . VAL A 1 570 ? -24.909 -24.191 28.262 1.00 94.81 570 VAL A N 1
ATOM 4689 C CA . VAL A 1 570 ? -25.585 -24.864 27.154 1.00 94.81 570 VAL A CA 1
ATOM 4690 C C . VAL A 1 570 ? -25.239 -24.109 25.882 1.00 94.81 570 VAL A C 1
ATOM 4692 O O . VAL A 1 570 ? -25.596 -22.941 25.739 1.00 94.81 570 VAL A O 1
ATOM 4695 N N . VAL A 1 571 ? -24.501 -24.743 24.976 1.00 95.25 571 VAL A N 1
ATOM 4696 C CA . VAL A 1 571 ? -24.182 -24.181 23.662 1.00 95.25 571 VAL A CA 1
ATOM 4697 C C . VAL A 1 571 ? -25.204 -24.707 22.660 1.00 95.25 571 VAL A C 1
ATOM 4699 O O . VAL A 1 571 ? -25.290 -25.911 22.434 1.00 95.25 571 VAL A O 1
ATOM 4702 N N . ILE A 1 572 ? -25.982 -23.794 22.089 1.00 97.75 572 ILE A N 1
ATOM 4703 C CA . ILE A 1 572 ? -27.100 -24.068 21.189 1.00 97.75 572 ILE A CA 1
ATOM 4704 C C . ILE A 1 572 ? -26.692 -23.597 19.793 1.00 97.75 572 ILE A C 1
ATOM 4706 O O . ILE A 1 572 ? -26.677 -22.397 19.514 1.00 97.75 572 ILE A O 1
ATOM 4710 N N . GLN A 1 573 ? -26.344 -24.536 18.922 1.00 96.62 573 GLN A N 1
ATOM 4711 C CA . GLN A 1 573 ? -26.085 -24.260 17.514 1.00 96.62 573 GLN A CA 1
ATOM 4712 C C . GLN A 1 573 ? -27.411 -24.175 16.769 1.00 96.62 573 GLN A C 1
ATOM 4714 O O . GLN A 1 573 ? -28.165 -25.145 16.782 1.00 96.62 573 GLN A O 1
ATOM 4719 N N . ILE A 1 574 ? -27.673 -23.041 16.113 1.00 95.88 574 ILE A N 1
ATOM 4720 C CA . ILE A 1 574 ? -28.891 -22.827 15.309 1.00 95.88 574 ILE A CA 1
ATOM 4721 C C . ILE A 1 574 ? -28.614 -22.634 13.808 1.00 95.88 574 ILE A C 1
ATOM 4723 O O . ILE A 1 574 ? -29.546 -22.436 13.038 1.00 95.88 574 ILE A O 1
ATOM 4727 N N . GLY A 1 575 ? -27.341 -22.673 13.400 1.00 87.00 575 GLY A N 1
ATOM 4728 C CA . GLY A 1 575 ? -26.906 -22.559 12.006 1.00 87.00 575 GLY A CA 1
ATOM 4729 C C . GLY A 1 575 ? -26.235 -23.835 11.491 1.00 87.00 575 GLY A C 1
ATOM 4730 O O . GLY A 1 575 ? -25.638 -24.599 12.258 1.00 87.00 575 GLY A O 1
ATOM 4731 N N . TYR A 1 576 ? -26.331 -24.052 10.179 1.00 83.88 576 TYR A N 1
ATOM 4732 C CA . TYR A 1 576 ? -25.957 -25.313 9.533 1.00 83.88 576 TYR A CA 1
ATOM 4733 C C . TYR A 1 576 ? -24.533 -25.347 8.963 1.00 83.88 576 TYR A C 1
ATOM 4735 O O . TYR A 1 576 ? -23.999 -26.439 8.784 1.00 83.88 576 TYR A O 1
ATOM 4743 N N . ASP A 1 577 ? -23.931 -24.193 8.654 1.00 80.69 577 ASP A N 1
ATOM 4744 C CA . ASP A 1 577 ? -22.670 -24.114 7.908 1.00 80.69 577 ASP A CA 1
ATOM 4745 C C . ASP A 1 577 ? -21.403 -24.225 8.776 1.00 80.69 577 ASP A C 1
ATOM 4747 O O . ASP A 1 577 ? -21.426 -24.094 10.005 1.00 80.69 577 ASP A O 1
ATOM 4751 N N . ASP A 1 578 ? -20.263 -24.407 8.105 1.00 79.94 578 ASP A N 1
ATOM 4752 C CA . ASP A 1 578 ? -18.951 -24.598 8.731 1.00 79.94 578 ASP A CA 1
ATOM 4753 C C . ASP A 1 578 ? -18.518 -23.444 9.638 1.00 79.94 578 ASP A C 1
ATOM 4755 O O . ASP A 1 578 ? -17.827 -23.661 10.638 1.00 79.94 578 ASP A O 1
ATOM 4759 N N . THR A 1 579 ? -18.935 -22.211 9.338 1.00 78.12 579 THR A N 1
ATOM 4760 C CA . THR A 1 579 ? -18.610 -21.046 10.172 1.00 78.12 579 THR A CA 1
ATOM 4761 C C . THR A 1 579 ? -19.289 -21.165 11.526 1.00 78.12 579 THR A C 1
ATOM 4763 O O . THR A 1 579 ? -18.672 -20.893 12.563 1.00 78.12 579 THR A O 1
ATOM 4766 N N . ILE A 1 580 ? -20.549 -21.601 11.538 1.00 86.12 580 ILE A N 1
ATOM 4767 C CA . ILE A 1 580 ? -21.298 -21.806 12.773 1.00 86.12 580 ILE A CA 1
ATOM 4768 C C . ILE A 1 580 ? -20.804 -23.050 13.500 1.00 86.12 580 ILE A C 1
ATOM 4770 O O . ILE A 1 580 ? -20.542 -22.954 14.698 1.00 86.12 580 ILE A O 1
ATOM 4774 N N . GLY A 1 581 ? -20.552 -24.159 12.797 1.00 82.62 581 GLY A N 1
ATOM 4775 C CA . GLY A 1 581 ? -19.934 -25.355 13.382 1.00 82.62 581 GLY A CA 1
ATOM 4776 C C . GLY A 1 581 ? -18.618 -25.036 14.105 1.00 82.62 581 GLY A C 1
ATOM 4777 O O . GLY A 1 581 ? -18.435 -25.386 15.274 1.00 82.62 581 GLY A O 1
ATOM 4778 N N . ARG A 1 582 ? -17.735 -24.252 13.475 1.00 78.31 582 ARG A N 1
ATOM 4779 C CA . ARG A 1 582 ? -16.481 -23.784 14.087 1.00 78.31 582 ARG A CA 1
ATOM 4780 C C . ARG A 1 582 ? -16.711 -22.808 15.244 1.00 78.31 582 ARG A C 1
ATOM 4782 O O . ARG A 1 582 ? -16.013 -22.872 16.255 1.00 78.31 582 ARG A O 1
ATOM 4789 N N . THR A 1 583 ? -17.693 -21.915 15.140 1.00 81.50 583 THR A N 1
ATOM 4790 C CA . THR A 1 583 ? -18.038 -20.969 16.217 1.00 81.50 583 THR A CA 1
ATOM 4791 C C . THR A 1 583 ? -18.555 -21.695 17.459 1.00 81.50 583 THR A C 1
ATOM 4793 O O . THR A 1 583 ? -18.152 -21.360 18.579 1.00 81.50 583 THR A O 1
ATOM 4796 N N . THR A 1 584 ? -19.394 -22.711 17.264 1.00 88.31 584 THR A N 1
ATOM 4797 C CA . THR A 1 584 ? -19.889 -23.623 18.299 1.00 88.31 584 THR A CA 1
ATOM 4798 C C . THR A 1 584 ? -18.735 -24.394 18.935 1.00 88.31 584 THR A C 1
ATOM 4800 O O . THR A 1 584 ? -18.614 -24.384 20.160 1.00 88.31 584 THR A O 1
ATOM 4803 N N . ALA A 1 585 ? -17.833 -24.965 18.126 1.00 81.94 585 ALA A N 1
ATOM 4804 C CA . ALA A 1 585 ? -16.635 -25.667 18.595 1.00 81.94 585 ALA A CA 1
ATOM 4805 C C . ALA A 1 585 ? -15.756 -24.776 19.492 1.00 81.94 585 ALA A C 1
ATOM 4807 O O . ALA A 1 585 ? -15.328 -25.185 20.576 1.00 81.94 585 ALA A O 1
ATOM 4808 N N . ASN A 1 586 ? -15.540 -23.523 19.085 1.00 78.56 586 ASN A N 1
ATOM 4809 C CA . ASN A 1 586 ? -14.784 -22.543 19.865 1.00 78.56 586 ASN A CA 1
ATOM 4810 C C . ASN A 1 586 ? -15.491 -22.186 21.183 1.00 78.56 586 ASN A C 1
ATOM 4812 O O . ASN A 1 586 ? -14.835 -22.048 22.217 1.00 78.56 586 ASN A O 1
ATOM 4816 N N . ALA A 1 587 ? -16.822 -22.048 21.173 1.00 83.56 587 ALA A N 1
ATOM 4817 C CA . ALA A 1 587 ? -17.601 -21.727 22.368 1.00 83.56 587 ALA A CA 1
ATOM 4818 C C . ALA A 1 587 ? -17.560 -22.858 23.409 1.00 83.56 587 ALA A C 1
ATOM 4820 O O . ALA A 1 587 ? -17.300 -22.597 24.586 1.00 83.56 587 ALA A O 1
ATOM 4821 N N . MET A 1 588 ? -17.755 -24.109 22.982 1.00 81.81 588 MET A N 1
ATOM 4822 C CA . MET A 1 588 ? -17.741 -25.268 23.883 1.00 81.81 588 MET A CA 1
ATOM 4823 C C . MET A 1 588 ? -16.338 -25.598 24.417 1.00 81.81 588 MET A C 1
ATOM 4825 O O . MET A 1 588 ? -16.193 -26.019 25.565 1.00 81.81 588 MET A O 1
ATOM 4829 N N . SER A 1 589 ? -15.286 -25.342 23.628 1.00 74.25 589 SER A N 1
ATOM 4830 C CA . SER A 1 589 ? -13.896 -25.656 24.002 1.00 74.25 589 SER A CA 1
ATOM 4831 C C . SER A 1 589 ? -13.367 -24.812 25.163 1.00 74.25 589 SER A C 1
ATOM 4833 O O . SER A 1 589 ? -12.353 -25.161 25.765 1.00 74.25 589 SER A O 1
ATOM 4835 N N . LYS A 1 590 ? -14.053 -23.717 25.516 1.00 68.75 590 LYS A N 1
ATOM 4836 C CA . LYS A 1 590 ? -13.667 -22.865 26.645 1.00 68.75 590 LYS A CA 1
ATOM 4837 C C . LYS A 1 590 ? -13.931 -23.527 28.003 1.00 68.75 590 LYS A C 1
ATOM 4839 O O . LYS A 1 590 ? -13.156 -23.334 28.934 1.00 68.75 590 LYS A O 1
ATOM 4844 N N . HIS A 1 591 ? -15.000 -24.317 28.126 1.00 73.12 591 HIS A N 1
ATOM 4845 C CA . HIS A 1 591 ? -15.374 -25.014 29.365 1.00 73.12 591 HIS A CA 1
ATOM 4846 C C . HIS A 1 591 ? -15.889 -26.432 29.072 1.00 73.12 591 HIS A C 1
ATOM 4848 O O . HIS A 1 591 ? -17.044 -26.736 29.380 1.00 73.12 591 HIS A O 1
ATOM 4854 N N . PRO A 1 592 ? -15.061 -27.319 28.492 1.00 73.44 592 PRO A N 1
ATOM 4855 C CA . PRO A 1 592 ? -15.532 -28.587 27.933 1.00 73.44 592 PRO A CA 1
ATOM 4856 C C . PRO A 1 592 ? -16.227 -29.477 28.972 1.00 73.44 592 PRO A C 1
ATOM 4858 O O . PRO A 1 592 ? -17.236 -30.098 28.666 1.00 73.44 592 PRO A O 1
ATOM 4861 N N . ASN A 1 593 ? -15.762 -29.458 30.225 1.00 72.69 593 ASN A N 1
ATOM 4862 C CA . ASN A 1 593 ? -16.291 -30.306 31.301 1.00 72.69 593 ASN A CA 1
ATOM 4863 C C . ASN A 1 593 ? -17.573 -29.757 31.958 1.00 72.69 593 ASN A C 1
ATOM 4865 O O . ASN A 1 593 ? -18.140 -30.416 32.822 1.00 72.69 593 ASN A O 1
ATOM 4869 N N . LYS A 1 594 ? -18.003 -28.546 31.586 1.00 82.69 594 LYS A N 1
ATOM 4870 C CA . LYS A 1 594 ? -19.184 -27.843 32.119 1.00 82.69 594 LYS A CA 1
ATOM 4871 C C . LYS A 1 594 ? -20.066 -27.329 30.981 1.00 82.69 594 LYS A C 1
ATOM 4873 O O . LYS A 1 594 ? -20.546 -26.194 31.022 1.00 82.69 594 LYS A O 1
ATOM 4878 N N . THR A 1 595 ? -20.152 -28.101 29.899 1.00 87.62 595 THR A N 1
ATOM 4879 C CA . THR A 1 595 ? -20.873 -27.701 28.692 1.00 87.62 595 THR A CA 1
ATOM 4880 C C . THR A 1 595 ? -21.737 -28.840 28.163 1.00 87.62 595 THR A C 1
ATOM 4882 O O . THR A 1 595 ? -21.241 -29.943 27.939 1.00 87.62 595 THR A O 1
ATOM 4885 N N . THR A 1 596 ? -23.012 -28.537 27.927 1.00 92.44 596 THR A N 1
ATOM 4886 C CA . THR A 1 596 ? -23.939 -29.307 27.088 1.00 92.44 596 THR A CA 1
ATOM 4887 C C . THR A 1 596 ? -23.979 -28.654 25.708 1.00 92.44 596 THR A C 1
ATOM 4889 O O . THR A 1 596 ? -23.988 -27.426 25.614 1.00 92.44 596 THR A O 1
ATOM 4892 N N . VAL A 1 597 ? -23.988 -29.446 24.638 1.00 93.81 597 VAL A N 1
ATOM 4893 C CA . VAL A 1 597 ? -24.035 -28.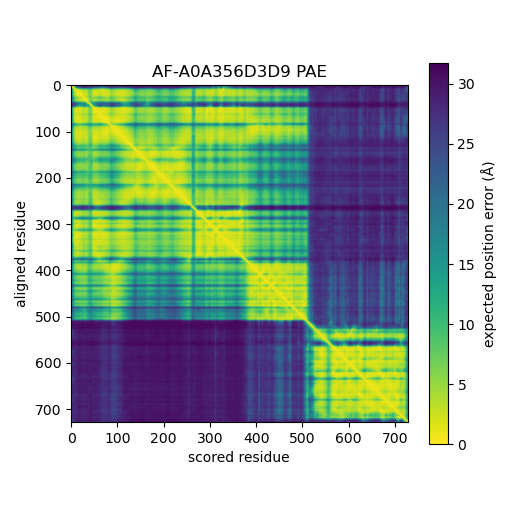969 23.249 1.00 93.81 597 VAL A CA 1
ATOM 4894 C C . VAL A 1 597 ? -25.241 -29.574 22.551 1.00 93.81 597 VAL A C 1
ATOM 4896 O O . VAL A 1 597 ? -25.396 -30.796 22.521 1.00 93.81 597 VAL A O 1
ATOM 4899 N N . ILE A 1 598 ? -26.065 -28.713 21.964 1.00 95.44 598 ILE A N 1
ATOM 4900 C CA . ILE A 1 598 ? -27.276 -29.083 21.237 1.00 95.44 598 ILE A CA 1
ATOM 4901 C C . ILE A 1 598 ? -27.302 -28.375 19.881 1.00 95.44 598 ILE A C 1
ATOM 4903 O O . ILE A 1 598 ? -26.973 -27.191 19.782 1.00 95.44 598 ILE A O 1
ATOM 4907 N N . GLN A 1 599 ? -27.682 -29.100 18.834 1.00 96.38 599 GLN A N 1
ATOM 4908 C CA . GLN A 1 599 ? -28.121 -28.512 17.570 1.00 96.38 599 GLN A CA 1
ATOM 4909 C C . GLN A 1 599 ? -29.637 -28.367 17.613 1.00 96.38 599 GLN A C 1
ATOM 4911 O O . GLN A 1 599 ? -30.328 -29.295 18.037 1.00 96.38 599 GLN A O 1
ATOM 4916 N N . PHE A 1 600 ? -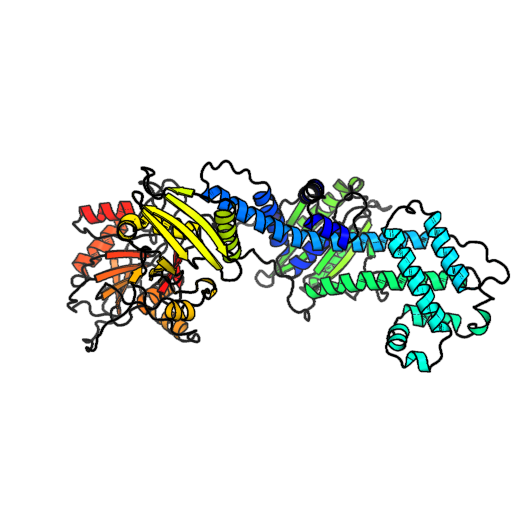30.142 -27.209 17.205 1.00 96.06 600 PHE A N 1
ATOM 4917 C CA . PHE A 1 600 ? -31.561 -26.890 17.237 1.00 96.06 600 PHE A CA 1
ATOM 4918 C C . PHE A 1 600 ? -31.954 -26.082 16.006 1.00 96.06 600 PHE A C 1
ATOM 4920 O O . PHE A 1 600 ? -31.488 -24.959 15.825 1.00 96.06 600 PHE A O 1
ATOM 4927 N N . ASP A 1 601 ? -32.846 -26.628 15.188 1.00 89.56 601 ASP A N 1
ATOM 4928 C CA . ASP A 1 601 ? -33.461 -25.873 14.106 1.00 89.56 601 ASP A CA 1
ATOM 4929 C C . ASP A 1 601 ? -34.665 -25.091 14.634 1.00 89.56 601 ASP A C 1
ATOM 4931 O O . ASP A 1 601 ? -35.673 -25.666 15.038 1.00 89.56 601 ASP A O 1
ATOM 4935 N N . VAL A 1 602 ? -34.568 -23.761 14.621 1.00 89.44 602 VAL A N 1
ATOM 4936 C CA . VAL A 1 602 ? -35.596 -22.873 15.189 1.00 89.44 602 VAL A CA 1
ATOM 4937 C C . VAL A 1 602 ? -36.943 -23.032 14.476 1.00 89.44 602 VAL A C 1
ATOM 4939 O O . VAL A 1 602 ? -37.987 -22.950 15.122 1.00 89.44 602 VAL A O 1
ATOM 4942 N N . ALA A 1 603 ? -36.936 -23.269 13.161 1.00 77.06 603 ALA A N 1
ATOM 4943 C CA . ALA A 1 603 ? -38.149 -23.313 12.349 1.00 77.06 603 ALA A CA 1
ATOM 4944 C C . ALA A 1 603 ? -38.945 -24.614 12.535 1.00 77.06 603 ALA A C 1
ATOM 4946 O O . ALA A 1 603 ? -40.162 -24.571 12.706 1.00 77.06 603 ALA A O 1
ATOM 4947 N N . SER A 1 604 ? -38.271 -25.765 12.495 1.00 80.00 604 SER A N 1
ATOM 4948 C CA . SER A 1 604 ? -38.894 -27.089 12.636 1.00 80.00 604 SER A CA 1
ATOM 4949 C C . SER A 1 604 ? -38.918 -27.611 14.072 1.00 80.00 604 SER A C 1
ATOM 4951 O O . SER A 1 604 ? -39.586 -28.608 14.336 1.00 80.00 604 SER A O 1
ATOM 4953 N N . GLN A 1 605 ? -38.191 -26.963 14.987 1.00 86.56 605 GLN A N 1
ATOM 4954 C CA . GLN A 1 605 ? -37.956 -27.400 16.366 1.00 86.56 605 GLN A CA 1
ATOM 4955 C C . GLN A 1 605 ? -37.276 -28.777 16.483 1.00 86.56 605 GLN A C 1
ATOM 4957 O O . GLN A 1 605 ? -37.291 -29.388 17.553 1.00 86.56 605 GLN A O 1
ATOM 4962 N N . GLN A 1 606 ? -36.652 -29.267 15.405 1.00 88.12 606 GLN A N 1
ATOM 4963 C CA . GLN A 1 606 ? -35.816 -30.465 15.454 1.00 88.12 606 GLN A CA 1
ATOM 4964 C C . GLN A 1 606 ? -34.566 -30.194 16.286 1.00 88.12 606 GLN A C 1
ATOM 4966 O O . GLN A 1 606 ? -33.936 -29.142 16.154 1.00 88.12 606 GLN A O 1
ATOM 4971 N N . TRP A 1 607 ? -34.190 -31.152 17.130 1.00 93.31 607 TRP A N 1
ATOM 4972 C CA . TRP A 1 607 ? -33.006 -31.032 17.972 1.00 93.31 607 TRP A CA 1
ATOM 4973 C C . TRP A 1 607 ? -32.249 -32.340 18.116 1.00 93.31 607 TRP A C 1
ATOM 4975 O O . TRP A 1 607 ? -32.815 -33.427 17.991 1.00 93.31 607 TRP A O 1
ATOM 4985 N N . LYS A 1 608 ? -30.956 -32.204 18.413 1.00 92.31 608 LYS A N 1
ATOM 4986 C CA . LYS A 1 608 ? -30.037 -33.309 18.679 1.00 92.31 608 LYS A CA 1
ATOM 4987 C C . LYS A 1 608 ? -28.989 -32.896 19.701 1.00 92.31 608 LYS A C 1
ATOM 4989 O O . LYS A 1 608 ? -28.315 -31.876 19.532 1.00 92.31 608 LYS A O 1
ATOM 4994 N N . VAL A 1 609 ? -28.835 -33.694 20.753 1.00 92.00 609 VAL A N 1
ATOM 4995 C CA . VAL A 1 609 ? -27.814 -33.507 21.787 1.00 92.00 609 VAL A CA 1
ATOM 4996 C C . VAL A 1 609 ? -26.523 -34.173 21.340 1.00 92.00 609 VAL A C 1
ATOM 4998 O O . VAL A 1 609 ? -26.456 -35.384 21.127 1.00 92.00 609 VAL A O 1
ATOM 5001 N N . LEU A 1 610 ? -25.476 -33.365 21.214 1.00 88.94 610 LEU A N 1
ATOM 5002 C CA . LEU A 1 610 ? -24.153 -33.824 20.798 1.00 88.94 610 LEU A CA 1
ATOM 5003 C C . LEU A 1 610 ? -23.237 -34.107 21.997 1.00 88.94 610 LEU A C 1
ATOM 5005 O O . LEU A 1 610 ? -22.337 -34.936 21.903 1.00 88.94 610 LEU A O 1
ATOM 5009 N N . GLN A 1 611 ? -23.462 -33.430 23.126 1.00 87.50 611 GLN A N 1
ATOM 5010 C CA . GLN A 1 611 ? -22.749 -33.642 24.388 1.00 87.50 611 GLN A CA 1
ATOM 5011 C C . GLN A 1 611 ? -23.602 -33.160 25.564 1.00 87.50 611 GLN A C 1
ATOM 5013 O O . GLN A 1 611 ? -24.223 -32.107 25.470 1.00 87.50 611 GLN A O 1
ATOM 5018 N N . GLY A 1 612 ? -23.556 -33.872 26.690 1.00 84.50 612 GLY A N 1
ATOM 5019 C CA . GLY A 1 612 ? -24.279 -33.536 27.922 1.00 84.50 612 GLY A CA 1
ATOM 5020 C C . GLY A 1 612 ? -25.282 -34.620 28.313 1.00 84.50 612 GLY A C 1
ATOM 5021 O O . GLY A 1 612 ? -25.360 -35.654 27.655 1.00 84.50 612 GLY A O 1
ATOM 5022 N N . ASP A 1 613 ? -26.007 -34.395 29.404 1.00 83.25 613 ASP A N 1
ATOM 5023 C CA . ASP A 1 613 ? -27.037 -35.293 29.938 1.00 83.25 613 ASP A CA 1
ATOM 5024 C C . ASP A 1 613 ? -28.286 -34.464 30.258 1.00 83.25 613 ASP A C 1
ATOM 5026 O O . ASP A 1 613 ? -28.240 -33.647 31.171 1.00 83.25 613 ASP A O 1
ATOM 5030 N N . LEU A 1 614 ? -29.375 -34.617 29.493 1.00 85.75 614 LEU A N 1
ATOM 5031 C CA . LEU A 1 614 ? -30.565 -33.769 29.651 1.00 85.75 614 LEU A CA 1
ATOM 5032 C C . LEU A 1 614 ? -31.261 -33.938 31.011 1.00 85.75 614 LEU A C 1
ATOM 5034 O O . LEU A 1 614 ? -31.907 -32.996 31.481 1.00 85.75 614 LEU A O 1
ATOM 5038 N N . ASP A 1 615 ? -31.062 -35.082 31.667 1.00 82.06 615 ASP A N 1
ATOM 5039 C CA . ASP A 1 615 ? -31.637 -35.398 32.975 1.00 82.06 615 ASP A CA 1
ATOM 5040 C C . ASP A 1 615 ? -30.722 -34.998 34.143 1.00 82.06 615 ASP A C 1
ATOM 5042 O O . ASP A 1 615 ? -31.134 -35.037 35.313 1.00 82.06 615 ASP A O 1
ATOM 5046 N N . ALA A 1 616 ? -29.486 -34.572 33.860 1.00 81.38 616 ALA A N 1
ATOM 5047 C CA . ALA A 1 616 ? -28.560 -34.131 34.890 1.00 81.38 616 ALA A CA 1
ATOM 5048 C C . ALA A 1 616 ? -29.090 -32.876 35.591 1.00 81.38 616 ALA A C 1
ATOM 5050 O O . ALA A 1 616 ? -29.231 -31.799 35.008 1.00 81.38 616 ALA A O 1
ATOM 5051 N N . LYS A 1 617 ? -29.311 -32.994 36.902 1.00 76.25 617 LYS A N 1
ATOM 5052 C CA . LYS A 1 617 ? -29.625 -31.845 37.753 1.00 76.25 617 LYS A CA 1
ATOM 5053 C C . LYS A 1 617 ? -28.378 -30.998 37.946 1.00 76.25 617 LYS A C 1
ATOM 5055 O O . LYS A 1 617 ? -27.491 -31.351 38.722 1.00 76.25 617 LYS A O 1
ATOM 5060 N N . ILE A 1 618 ? -28.330 -29.862 37.263 1.00 79.62 618 ILE A N 1
ATOM 5061 C CA . ILE A 1 618 ? -27.276 -28.873 37.456 1.00 79.62 618 ILE A CA 1
ATOM 5062 C C . ILE A 1 618 ? -27.658 -27.947 38.610 1.00 79.62 618 ILE A C 1
ATOM 5064 O O . ILE A 1 618 ? -28.663 -27.243 38.555 1.00 79.62 618 ILE A O 1
ATOM 5068 N N . SER A 1 619 ? -26.834 -27.924 39.655 1.00 74.50 619 SER A N 1
ATOM 5069 C CA . SER A 1 619 ? -26.906 -26.912 40.708 1.00 74.50 619 SER A CA 1
ATOM 5070 C C . SER A 1 619 ? -26.043 -25.705 40.341 1.00 74.50 619 SER A C 1
ATOM 5072 O O . SER A 1 619 ? -24.861 -25.880 40.044 1.00 74.50 619 SER A O 1
ATOM 5074 N N . GLY A 1 620 ? -26.601 -24.496 40.427 1.00 83.38 620 GLY A N 1
ATOM 5075 C CA . GLY A 1 620 ? -25.862 -23.246 40.231 1.00 83.38 620 GLY A CA 1
ATOM 5076 C C . GLY A 1 620 ? -26.264 -22.482 38.969 1.00 83.38 620 GLY A C 1
ATOM 5077 O O . GLY A 1 620 ? -27.314 -22.749 38.390 1.00 83.38 620 GLY A O 1
ATOM 5078 N N . LYS A 1 621 ? -25.446 -21.503 38.569 1.00 86.62 621 LYS A N 1
ATOM 5079 C CA . LYS A 1 621 ? -25.763 -20.587 37.467 1.00 86.62 621 LYS A CA 1
ATOM 5080 C C . LYS A 1 621 ? -25.586 -21.255 36.104 1.00 86.62 621 LYS A C 1
ATOM 5082 O O . LYS A 1 621 ? -24.512 -21.777 35.800 1.00 86.62 621 LYS A O 1
ATOM 5087 N N . ILE A 1 622 ? -26.574 -21.134 35.225 1.00 91.88 622 ILE A N 1
ATOM 5088 C CA . ILE A 1 622 ? -26.560 -21.699 33.872 1.00 91.88 622 ILE A CA 1
ATOM 5089 C C . ILE A 1 622 ? -26.564 -20.584 32.830 1.00 91.88 622 ILE A C 1
ATOM 5091 O O . ILE A 1 622 ? -27.353 -19.641 32.886 1.00 91.88 622 ILE A O 1
ATOM 5095 N N . ARG A 1 623 ? -25.690 -20.699 31.828 1.00 93.38 623 ARG A N 1
ATOM 5096 C CA . ARG A 1 623 ? -25.680 -19.798 30.667 1.00 93.38 623 ARG A CA 1
ATOM 5097 C C . ARG A 1 623 ? -26.017 -20.539 29.396 1.00 93.38 623 ARG A C 1
ATOM 5099 O O . ARG A 1 623 ? -25.350 -21.511 29.054 1.00 93.38 623 ARG A O 1
ATOM 5106 N N . TRP A 1 624 ? -26.948 -19.991 28.631 1.00 97.00 624 TRP A N 1
ATOM 5107 C CA . TRP A 1 624 ? -27.143 -20.383 27.242 1.00 97.00 624 TRP A CA 1
ATOM 5108 C C . TRP A 1 624 ? -26.290 -19.518 26.321 1.00 97.00 624 TRP A C 1
ATOM 5110 O O . TRP A 1 624 ? -26.240 -18.292 26.451 1.00 97.00 624 TRP A O 1
ATOM 5120 N N . ILE A 1 625 ? -25.605 -20.165 25.387 1.00 95.19 625 ILE A N 1
ATOM 5121 C CA . ILE A 1 625 ? -24.807 -19.540 24.339 1.00 95.19 625 ILE A CA 1
ATOM 5122 C C . ILE A 1 625 ? -25.372 -20.025 23.015 1.00 95.19 625 ILE A C 1
ATOM 5124 O O . ILE A 1 625 ? -25.169 -21.172 22.642 1.00 95.19 625 ILE A O 1
ATOM 5128 N N . VAL A 1 626 ? -26.070 -19.150 22.309 1.00 97.25 626 VAL A N 1
ATOM 5129 C CA . VAL A 1 626 ? -26.680 -19.472 21.022 1.00 97.25 626 VAL A CA 1
ATOM 5130 C C . VAL A 1 626 ? -25.753 -18.994 19.912 1.00 97.25 626 VAL A C 1
ATOM 5132 O O . VAL A 1 626 ? -25.324 -17.840 19.968 1.00 97.25 626 VAL A O 1
ATOM 5135 N N . THR A 1 627 ? -25.442 -19.830 18.923 1.00 95.25 627 THR A N 1
ATOM 5136 C CA . THR A 1 627 ? -24.527 -19.516 17.808 1.00 95.25 627 THR A CA 1
ATOM 5137 C C . THR A 1 627 ? -25.246 -19.554 16.459 1.00 95.25 627 THR A C 1
ATOM 5139 O O . THR A 1 627 ? -25.913 -20.536 16.133 1.00 95.25 627 THR A O 1
ATOM 5142 N N . GLY A 1 628 ? -25.083 -18.490 15.666 1.00 93.25 628 GLY A N 1
ATOM 5143 C CA . GLY A 1 628 ? -25.682 -18.350 14.336 1.00 93.25 628 GLY A CA 1
ATOM 5144 C C . GLY A 1 628 ? -25.262 -17.057 13.618 1.00 93.25 628 GLY A C 1
ATOM 5145 O O . GLY A 1 628 ? -24.595 -16.187 14.185 1.00 93.25 628 GLY A O 1
ATOM 5146 N N . HIS A 1 629 ? -25.677 -16.885 12.369 1.00 90.12 629 HIS A N 1
ATOM 5147 C CA . HIS A 1 629 ? -25.477 -15.670 11.585 1.00 90.12 629 HIS A CA 1
ATOM 5148 C C . HIS A 1 629 ? -26.552 -14.630 11.876 1.00 90.12 629 HIS A C 1
ATOM 5150 O O . HIS A 1 629 ? -27.749 -14.902 11.809 1.00 90.12 629 HIS A O 1
ATOM 5156 N N . GLY A 1 630 ? -26.127 -13.393 12.136 1.00 89.06 630 GLY A N 1
ATOM 5157 C CA . GLY A 1 630 ? -27.030 -12.246 12.150 1.00 89.06 630 GLY A CA 1
ATOM 5158 C C . GLY A 1 630 ? -27.090 -11.588 10.773 1.00 89.06 630 GLY A C 1
ATOM 5159 O O . GLY A 1 630 ? -26.055 -11.237 10.204 1.00 89.06 630 GLY A O 1
ATOM 5160 N N . GLN A 1 631 ? -28.297 -11.409 10.239 1.00 86.56 631 GLN A N 1
ATOM 5161 C CA . GLN A 1 631 ? -28.559 -10.858 8.909 1.00 86.56 631 GLN A CA 1
ATOM 5162 C C . GLN A 1 631 ? -29.115 -9.438 9.028 1.00 86.56 631 GLN A C 1
ATOM 5164 O O . GLN A 1 631 ? -30.327 -9.206 9.037 1.00 86.56 631 GLN A O 1
ATOM 5169 N N . TYR A 1 632 ? -28.212 -8.465 9.135 1.00 79.81 632 TYR A N 1
ATOM 5170 C CA . TYR A 1 632 ? -28.575 -7.051 9.157 1.00 79.81 632 TYR A CA 1
ATOM 5171 C C . TYR A 1 632 ? -28.561 -6.479 7.739 1.00 79.81 632 TYR A C 1
ATOM 5173 O O . TYR A 1 632 ? -27.528 -6.468 7.081 1.00 79.81 632 TYR A O 1
ATOM 5181 N N . THR A 1 633 ? -29.708 -5.997 7.262 1.00 69.81 633 THR A N 1
ATOM 5182 C CA . THR A 1 633 ? -29.875 -5.572 5.859 1.00 69.81 633 THR A CA 1
ATOM 5183 C C . THR A 1 633 ? -29.746 -4.064 5.647 1.00 69.81 633 THR A C 1
ATOM 5185 O O . THR A 1 633 ? -30.052 -3.585 4.561 1.00 69.81 633 THR A O 1
ATOM 5188 N N . TYR A 1 634 ? -29.358 -3.287 6.669 1.00 67.12 634 TYR A N 1
ATOM 5189 C CA . TYR A 1 634 ? -29.319 -1.808 6.648 1.00 67.12 634 TYR A CA 1
ATOM 5190 C C . TYR A 1 634 ? -30.641 -1.106 6.305 1.00 67.12 634 TYR A C 1
ATOM 5192 O O . TYR A 1 634 ? -30.717 0.121 6.309 1.00 67.12 634 TYR A O 1
ATOM 5200 N N . THR A 1 635 ? -31.706 -1.865 6.067 1.00 66.12 635 THR A N 1
ATOM 5201 C CA . THR A 1 635 ? -33.065 -1.359 5.917 1.00 66.12 635 THR A CA 1
ATOM 5202 C C . THR A 1 635 ? -33.671 -1.076 7.295 1.00 66.12 635 THR A C 1
ATOM 5204 O O . THR A 1 635 ? -33.158 -1.529 8.317 1.00 66.12 635 THR A O 1
ATOM 5207 N N . GLN A 1 636 ? -34.799 -0.359 7.364 1.00 71.38 636 GLN A N 1
ATOM 5208 C CA . GLN A 1 636 ? -35.555 -0.198 8.621 1.00 71.38 636 GLN A CA 1
ATOM 5209 C C . GLN A 1 636 ? -36.254 -1.493 9.094 1.00 71.38 636 GLN A C 1
ATOM 5211 O O . GLN A 1 636 ? -37.051 -1.456 10.031 1.00 71.38 636 GLN A O 1
ATOM 5216 N N . LYS A 1 637 ? -35.984 -2.634 8.445 1.00 74.94 637 LYS A N 1
ATOM 5217 C CA . LYS A 1 637 ? -36.527 -3.937 8.824 1.00 74.94 637 LYS A CA 1
ATOM 5218 C C . LYS A 1 637 ? -35.712 -4.556 9.955 1.00 74.94 637 LYS A C 1
ATOM 5220 O O . LYS A 1 637 ? -34.563 -4.200 10.203 1.00 74.94 637 LYS A O 1
ATOM 5225 N N . GLU A 1 638 ? -36.345 -5.494 10.637 1.00 83.31 638 GLU A N 1
ATOM 5226 C CA . GLU A 1 638 ? -35.730 -6.260 11.709 1.00 83.31 638 GLU A CA 1
ATOM 5227 C C . GLU A 1 638 ? -34.505 -7.049 11.229 1.00 83.31 638 GLU A C 1
ATOM 5229 O O . GLU A 1 638 ? -34.506 -7.599 10.128 1.00 83.31 638 GLU A O 1
ATOM 5234 N N . THR A 1 639 ? -33.469 -7.105 12.067 1.00 88.44 639 THR A N 1
ATOM 5235 C CA . THR A 1 639 ? -32.337 -8.022 11.877 1.00 88.44 639 THR A CA 1
ATOM 5236 C C . THR A 1 639 ? -32.817 -9.454 12.079 1.00 88.44 639 THR A C 1
ATOM 5238 O O . THR A 1 639 ? -33.480 -9.714 13.073 1.00 88.44 639 THR A O 1
ATOM 5241 N N . LEU A 1 640 ? -32.465 -10.388 11.197 1.00 90.62 640 LEU A N 1
ATOM 5242 C CA . LEU A 1 640 ? -32.799 -11.805 11.396 1.00 90.62 640 LEU A CA 1
ATOM 5243 C C . LEU A 1 640 ? -31.635 -12.550 12.055 1.00 90.62 640 LEU A C 1
ATOM 5245 O O . LEU A 1 640 ? -30.476 -12.189 11.838 1.00 90.62 640 LEU A O 1
ATOM 5249 N N . TYR A 1 641 ? -31.931 -13.596 12.827 1.00 94.38 641 TYR A N 1
ATOM 5250 C CA . TYR A 1 641 ? -30.929 -14.497 13.399 1.00 94.38 641 TYR A CA 1
ATOM 5251 C C . TYR A 1 641 ? -31.121 -15.899 12.823 1.00 94.38 641 TYR A C 1
ATOM 5253 O O . TYR A 1 641 ? -32.157 -16.516 13.045 1.00 94.38 641 TYR A O 1
ATOM 5261 N N . GLU A 1 642 ? -30.175 -16.342 11.995 1.00 89.75 642 GLU A N 1
ATOM 5262 C CA . GLU A 1 642 ? -30.321 -17.506 11.105 1.00 89.75 642 GLU A CA 1
ATOM 5263 C C . GLU A 1 642 ? -31.647 -17.519 10.337 1.00 89.75 642 GLU A C 1
ATOM 5265 O O . GLU A 1 642 ? -32.415 -18.477 10.353 1.00 89.75 642 GLU A O 1
ATOM 5270 N N . GLY A 1 643 ? -31.975 -16.385 9.713 1.00 82.06 643 GLY A N 1
ATOM 5271 C CA . GLY A 1 643 ? -33.221 -16.217 8.961 1.00 82.06 643 GLY A CA 1
ATOM 5272 C C . GLY A 1 643 ? -34.491 -16.126 9.819 1.00 82.06 643 GLY A C 1
ATOM 5273 O O . GLY A 1 643 ? -35.558 -15.848 9.273 1.00 82.06 643 GLY A O 1
ATOM 5274 N N . SER A 1 644 ? -34.399 -16.286 11.143 1.00 89.31 644 SER A N 1
ATOM 5275 C CA . SER A 1 644 ? -35.539 -16.193 12.058 1.00 89.31 644 SER A CA 1
ATOM 5276 C C . SER A 1 644 ? -35.773 -14.764 12.540 1.00 89.31 644 SER A C 1
ATOM 5278 O O . SER A 1 644 ? -34.835 -14.030 12.862 1.00 89.31 644 SER A O 1
ATOM 5280 N N . THR A 1 645 ? -37.044 -14.376 12.636 1.00 90.31 645 THR A N 1
ATOM 5281 C CA . THR A 1 645 ? -37.470 -13.160 13.353 1.00 90.31 645 THR A CA 1
ATOM 5282 C C . THR A 1 645 ? -37.334 -13.343 14.866 1.00 90.31 645 THR A C 1
ATOM 5284 O O . THR A 1 645 ? -37.282 -14.472 15.358 1.00 90.31 645 THR A O 1
ATOM 5287 N N . SER A 1 646 ? -37.332 -12.252 15.635 1.00 91.88 646 SER A N 1
ATOM 5288 C CA . SER A 1 646 ? -37.267 -12.288 17.100 1.00 91.88 646 SER A CA 1
ATOM 5289 C C . SER A 1 646 ? -38.416 -13.087 17.703 1.00 91.88 646 SER A C 1
ATOM 5291 O O . SER A 1 646 ? -38.237 -13.742 18.720 1.00 91.88 646 SER A O 1
ATOM 5293 N N . LYS A 1 647 ? -39.594 -13.065 17.068 1.00 87.56 647 LYS A N 1
ATOM 5294 C CA . LYS A 1 647 ? -40.758 -13.842 17.502 1.00 87.56 647 LYS A CA 1
ATOM 5295 C C . LYS A 1 647 ? -40.523 -15.344 17.333 1.00 87.56 647 LYS A C 1
ATOM 5297 O O . LYS A 1 647 ? -40.638 -16.078 18.306 1.00 87.56 647 LYS A O 1
ATOM 5302 N N . GLN A 1 648 ? -40.146 -15.779 16.129 1.00 87.25 648 GLN A N 1
ATOM 5303 C CA . GLN A 1 648 ? -39.869 -17.194 15.837 1.00 87.25 648 GLN A CA 1
ATOM 5304 C C . GLN A 1 648 ? -38.726 -17.728 16.707 1.00 87.25 648 GLN A C 1
ATOM 5306 O O . GLN A 1 648 ? -38.811 -18.816 17.267 1.00 87.25 648 GLN A O 1
ATOM 5311 N N . PHE A 1 649 ? -37.674 -16.925 16.872 1.00 97.19 649 PHE A N 1
ATOM 5312 C CA . PHE A 1 649 ? -36.564 -17.261 17.750 1.00 97.19 649 PHE A CA 1
ATOM 5313 C C . PHE A 1 649 ? -37.010 -17.419 19.209 1.00 97.19 649 PHE A C 1
ATOM 5315 O O . PHE A 1 649 ? -36.674 -18.419 19.843 1.00 97.19 649 PHE A O 1
ATOM 5322 N N . SER A 1 650 ? -37.797 -16.476 19.737 1.00 95.88 650 SER A N 1
ATOM 5323 C CA . SER A 1 650 ? -38.333 -16.557 21.099 1.00 95.88 650 SER A CA 1
ATOM 5324 C C . SER A 1 650 ? -39.219 -17.783 21.303 1.00 95.88 650 SER A C 1
ATOM 5326 O O . SER A 1 650 ? -39.052 -18.474 22.303 1.00 95.88 650 SER A O 1
ATOM 5328 N N . GLU A 1 651 ? -40.105 -18.100 20.353 1.00 90.38 651 GLU A N 1
ATOM 5329 C CA . GLU A 1 651 ? -40.931 -19.318 20.379 1.00 90.38 651 GLU A CA 1
ATOM 5330 C C . GLU A 1 651 ? -40.060 -20.582 20.467 1.00 90.38 651 GLU A C 1
ATOM 5332 O O . GLU A 1 651 ? -40.312 -21.452 21.303 1.00 90.38 651 GLU A O 1
ATOM 5337 N N . GLY A 1 652 ? -38.975 -20.647 19.687 1.00 93.62 652 GLY A N 1
ATOM 5338 C CA . GLY A 1 652 ? -38.003 -21.739 19.754 1.00 93.62 652 GLY A CA 1
ATOM 5339 C C . GLY A 1 652 ? -37.260 -21.823 21.095 1.00 93.62 652 GLY A C 1
ATOM 5340 O O . GLY A 1 652 ? -37.100 -22.909 21.648 1.00 93.62 652 GLY A O 1
ATOM 5341 N N . MET A 1 653 ? -36.838 -20.691 21.668 1.00 97.12 653 MET A N 1
ATOM 5342 C CA . MET A 1 653 ? -36.168 -20.672 22.978 1.00 97.12 653 MET A CA 1
ATOM 5343 C C . MET A 1 653 ? -37.109 -21.074 24.120 1.00 97.12 653 MET A C 1
ATOM 5345 O O . MET A 1 653 ? -36.685 -21.755 25.053 1.00 97.12 653 MET A O 1
ATOM 5349 N N . ILE A 1 654 ? -38.385 -20.688 24.044 1.00 95.19 654 ILE A N 1
ATOM 5350 C CA . ILE A 1 654 ? -39.426 -21.102 24.993 1.00 95.19 654 ILE A CA 1
ATOM 5351 C C . ILE A 1 654 ? -39.666 -22.612 24.887 1.00 95.19 654 ILE A C 1
ATOM 5353 O O . ILE A 1 654 ? -39.728 -23.287 25.915 1.00 95.19 654 ILE A O 1
ATOM 5357 N N . TYR A 1 655 ? -39.737 -23.153 23.665 1.00 94.62 655 TYR A N 1
ATOM 5358 C CA . TYR A 1 655 ? -39.828 -24.597 23.438 1.00 94.62 655 TYR A CA 1
ATOM 5359 C C . TYR A 1 655 ? -38.637 -25.336 24.056 1.00 94.62 655 TYR A C 1
ATOM 5361 O O . TYR A 1 655 ? -38.832 -26.242 24.866 1.00 94.62 655 TYR A O 1
ATOM 5369 N N . LEU A 1 656 ? -37.402 -24.903 23.772 1.00 95.62 656 LEU A N 1
ATOM 5370 C CA . LEU A 1 656 ? -36.214 -25.494 24.389 1.00 95.62 656 LEU A CA 1
ATOM 5371 C C . LEU A 1 656 ? -36.303 -25.447 25.915 1.00 95.62 656 LEU A C 1
ATOM 5373 O O . LEU A 1 656 ? -36.105 -26.468 26.561 1.00 95.62 656 LEU A O 1
ATOM 5377 N N . LYS A 1 657 ? -36.657 -24.300 26.500 1.00 94.50 657 LYS A N 1
ATOM 5378 C CA . LYS A 1 657 ? -36.719 -24.106 27.958 1.00 94.50 657 LYS A CA 1
ATOM 5379 C C . LYS A 1 657 ? -37.718 -25.042 28.634 1.00 94.50 657 LYS A C 1
ATOM 5381 O O . LYS A 1 657 ? -37.443 -25.547 29.722 1.00 94.50 657 LYS A O 1
ATOM 5386 N N . ASN A 1 658 ? -38.880 -25.231 28.016 1.00 93.62 658 ASN A N 1
ATOM 5387 C CA . ASN A 1 658 ? -40.012 -25.918 28.632 1.00 93.62 658 ASN A CA 1
ATOM 5388 C C . ASN A 1 658 ? -40.094 -27.404 28.264 1.00 93.62 658 ASN A C 1
ATOM 5390 O O . ASN A 1 658 ? -40.719 -28.162 29.001 1.00 93.62 658 ASN A O 1
ATOM 5394 N N . SER A 1 659 ? -39.496 -27.823 27.146 1.00 91.44 659 SER A N 1
ATOM 5395 C CA . SER A 1 659 ? -39.671 -29.178 26.606 1.00 91.44 659 SER A CA 1
ATOM 5396 C C . SER A 1 659 ? -38.381 -29.984 26.488 1.00 91.44 659 SER A C 1
ATOM 5398 O O . SER A 1 659 ? -38.455 -31.205 26.537 1.00 91.44 659 SER A O 1
ATOM 5400 N N . VAL A 1 660 ? -37.217 -29.341 26.353 1.00 92.06 660 VAL A N 1
ATOM 5401 C CA . VAL A 1 660 ? -35.945 -30.043 26.077 1.00 92.06 660 VAL A CA 1
ATOM 5402 C C . VAL A 1 660 ? -34.938 -29.829 27.206 1.00 92.06 660 VAL A C 1
ATOM 5404 O O . VAL A 1 660 ? -34.465 -30.762 27.838 1.00 92.06 660 VAL A O 1
ATOM 5407 N N . LEU A 1 661 ? -34.652 -28.572 27.518 1.00 93.12 661 LEU A N 1
ATOM 5408 C CA . LEU A 1 661 ? -33.663 -28.108 28.486 1.00 93.12 661 LEU A CA 1
ATOM 5409 C C . LEU A 1 661 ? -34.308 -27.819 29.851 1.00 93.12 661 LEU A C 1
ATOM 5411 O O . LEU A 1 661 ? -33.979 -26.829 30.506 1.00 93.12 661 LEU A O 1
ATOM 5415 N N . THR A 1 662 ? -35.242 -28.669 30.288 1.00 90.88 662 THR A N 1
ATOM 5416 C CA . THR A 1 662 ? -36.052 -28.426 31.499 1.00 90.88 662 THR A CA 1
ATOM 5417 C C . THR A 1 662 ? -35.200 -28.309 32.766 1.00 90.88 662 THR A C 1
ATOM 5419 O O . THR A 1 662 ? -35.469 -27.435 33.590 1.00 90.88 662 THR A O 1
ATOM 5422 N N . GLN A 1 663 ? -34.122 -29.096 32.873 1.00 88.69 663 GLN A N 1
ATOM 5423 C CA . GLN A 1 663 ? -33.139 -29.037 33.968 1.00 88.69 663 GLN A CA 1
ATOM 5424 C C . GLN A 1 663 ? -32.071 -27.941 33.790 1.00 88.69 663 GLN A C 1
ATOM 5426 O O . GLN A 1 663 ? -31.240 -27.735 34.671 1.00 88.69 663 GLN A O 1
ATOM 5431 N N . TYR A 1 664 ? -32.094 -27.216 32.667 1.00 90.44 664 TYR A N 1
ATOM 5432 C CA . TYR A 1 664 ? -31.064 -26.258 32.263 1.00 90.44 664 TYR A CA 1
ATOM 5433 C C . TYR A 1 664 ? -31.603 -24.829 32.126 1.00 90.44 664 TYR A C 1
ATOM 5435 O O . TYR A 1 664 ? -31.290 -24.129 31.161 1.00 90.44 664 TYR A O 1
ATOM 5443 N N . GLN A 1 665 ? -32.422 -24.380 33.077 1.00 91.81 665 GLN A N 1
ATOM 5444 C CA . GLN A 1 665 ? -33.000 -23.032 33.058 1.00 91.81 665 GLN A CA 1
ATOM 5445 C C . GLN A 1 665 ? -31.894 -21.960 33.113 1.00 91.81 665 GLN A C 1
ATOM 5447 O O . GLN A 1 665 ? -31.086 -21.994 34.037 1.00 91.81 665 GLN A O 1
ATOM 5452 N N . PRO A 1 666 ? -31.819 -21.018 32.154 1.00 94.62 666 PRO A N 1
ATOM 5453 C CA . PRO A 1 666 ? -30.695 -20.094 32.089 1.00 94.62 666 PRO A CA 1
ATOM 5454 C C . PRO A 1 666 ? -30.869 -18.873 32.993 1.00 94.62 666 PRO A C 1
ATOM 5456 O O . PRO A 1 666 ? -31.885 -18.184 32.941 1.00 94.62 666 PRO A O 1
ATOM 5459 N N . ASP A 1 667 ? -29.795 -18.511 33.686 1.00 92.69 667 ASP A N 1
ATOM 5460 C CA . ASP A 1 667 ? -29.608 -17.206 34.328 1.00 92.69 667 ASP A CA 1
ATOM 5461 C C . ASP A 1 667 ? -29.156 -16.133 33.331 1.00 92.69 667 ASP A C 1
ATOM 5463 O O . ASP A 1 667 ? -29.176 -14.938 33.627 1.00 92.69 667 ASP A O 1
ATOM 5467 N N . LYS A 1 668 ? -28.686 -16.546 32.147 1.00 89.75 668 LYS A N 1
ATOM 5468 C CA . LYS A 1 668 ? -28.231 -15.645 31.085 1.00 89.75 668 LYS A CA 1
ATOM 5469 C C . LYS A 1 668 ? -28.314 -16.299 29.716 1.00 89.75 668 LYS A C 1
ATOM 5471 O O . LYS A 1 668 ? -27.884 -17.440 29.546 1.00 89.75 668 LYS A O 1
ATOM 5476 N N . VAL A 1 669 ? -28.747 -15.534 28.717 1.00 95.12 669 VAL A N 1
ATOM 5477 C CA . VAL A 1 669 ? -28.704 -15.936 27.306 1.00 95.12 669 VAL A CA 1
ATOM 5478 C C . VAL A 1 669 ? -27.753 -15.015 26.548 1.00 95.12 669 VAL A C 1
ATOM 5480 O O . VAL A 1 669 ? -27.822 -13.789 26.640 1.00 95.12 669 VAL A O 1
ATOM 5483 N N . VAL A 1 670 ? -26.838 -15.608 25.788 1.00 93.06 670 VAL A N 1
ATOM 5484 C CA . VAL A 1 670 ? -25.873 -14.897 24.948 1.00 93.06 670 VAL A CA 1
ATOM 5485 C C . VAL A 1 670 ? -26.092 -15.288 23.497 1.00 93.06 670 VAL A C 1
ATOM 5487 O O . VAL A 1 670 ? -25.967 -16.457 23.150 1.00 93.06 670 VAL A O 1
ATOM 5490 N N . LEU A 1 671 ? -26.355 -14.300 22.649 1.00 95.12 671 LEU A N 1
ATOM 5491 C CA . LEU A 1 671 ? -26.525 -14.468 21.212 1.00 95.12 671 LEU A CA 1
ATOM 5492 C C . LEU A 1 671 ? -25.215 -14.119 20.501 1.00 95.12 671 LEU A C 1
ATOM 5494 O O . LEU A 1 671 ? -24.803 -12.955 20.465 1.00 95.12 671 LEU A O 1
ATOM 5498 N N . ILE A 1 672 ? -24.540 -15.126 19.955 1.00 91.56 672 ILE A N 1
ATOM 5499 C CA . ILE A 1 672 ? -23.339 -14.960 19.137 1.00 91.56 672 ILE A CA 1
ATOM 5500 C C . ILE A 1 672 ? -23.765 -14.919 17.671 1.00 91.56 672 ILE A C 1
ATOM 5502 O O . ILE A 1 672 ? -23.750 -15.934 16.984 1.00 91.56 672 ILE A O 1
ATOM 5506 N N . GLY A 1 673 ? -24.119 -13.714 17.226 1.00 88.12 673 GLY A N 1
ATOM 5507 C CA . GLY A 1 673 ? -24.416 -13.389 15.837 1.00 88.12 673 GLY A CA 1
ATOM 5508 C C . GLY A 1 673 ? -24.177 -11.907 15.552 1.00 88.12 673 GLY A C 1
ATOM 5509 O O . GLY A 1 673 ? -24.296 -11.049 16.435 1.00 88.12 673 GLY A O 1
ATOM 5510 N N . CYS A 1 674 ? -23.789 -11.607 14.315 1.00 87.62 674 CYS A N 1
ATOM 5511 C CA . CYS A 1 674 ? -23.433 -10.261 13.873 1.00 87.62 674 CYS A CA 1
ATOM 5512 C C . CYS A 1 674 ? -24.611 -9.277 13.967 1.00 87.62 674 CYS A C 1
ATOM 5514 O O . CYS A 1 674 ? -25.710 -9.564 13.513 1.00 87.62 674 CYS A O 1
ATOM 5516 N N . ASN A 1 675 ? -24.369 -8.067 14.479 1.00 86.94 675 ASN A N 1
ATOM 5517 C CA . ASN A 1 675 ? -25.306 -6.930 14.424 1.00 86.94 675 ASN A CA 1
ATOM 5518 C C . ASN A 1 675 ? -26.706 -7.135 15.065 1.00 86.94 675 ASN A C 1
ATOM 5520 O O . ASN A 1 675 ? -27.575 -6.289 14.879 1.00 86.94 675 ASN A O 1
ATOM 5524 N N . LEU A 1 676 ? -26.938 -8.175 15.871 1.00 92.19 676 LEU A N 1
ATOM 5525 C CA . LEU A 1 676 ? -28.236 -8.456 16.511 1.00 92.19 676 LEU A CA 1
ATOM 5526 C C . LEU A 1 676 ? -28.738 -7.368 17.484 1.00 92.19 676 LEU A C 1
ATOM 5528 O O . LEU A 1 676 ? -29.933 -7.286 17.759 1.00 92.19 676 LEU A O 1
ATOM 5532 N N . ALA A 1 677 ? -27.849 -6.521 18.007 1.00 87.25 677 ALA A N 1
ATOM 5533 C CA . ALA A 1 677 ? -28.197 -5.371 18.852 1.00 87.25 677 ALA A CA 1
ATOM 5534 C C . ALA A 1 677 ? -28.033 -4.022 18.126 1.00 87.25 677 ALA A C 1
ATOM 5536 O O . ALA A 1 677 ? -27.896 -2.979 18.770 1.00 87.25 677 ALA A O 1
ATOM 5537 N N . ARG A 1 678 ? -27.958 -4.029 16.790 1.00 80.50 678 ARG A N 1
ATOM 5538 C CA . ARG A 1 678 ? -27.750 -2.825 15.979 1.00 80.50 678 ARG A CA 1
ATOM 5539 C C . ARG A 1 678 ? -29.077 -2.202 15.538 1.00 80.50 678 ARG A C 1
ATOM 5541 O O . ARG A 1 678 ? -30.068 -2.893 15.326 1.00 80.50 678 ARG A O 1
ATOM 5548 N N . GLY A 1 679 ? -29.056 -0.883 15.351 1.00 75.94 679 GLY A N 1
ATOM 5549 C CA . GLY A 1 679 ? -30.187 -0.108 14.844 1.00 75.94 679 GLY A CA 1
ATOM 5550 C C . GLY A 1 679 ? -31.160 0.351 15.932 1.00 75.94 679 GLY A C 1
ATOM 5551 O O . GLY A 1 679 ? -30.943 0.132 17.126 1.00 75.94 679 GLY A O 1
ATOM 5552 N N . GLY A 1 680 ? -32.217 1.042 15.502 1.00 72.69 680 GLY A N 1
ATOM 5553 C CA . GLY A 1 680 ? -33.294 1.516 16.375 1.00 72.69 680 GLY A CA 1
ATOM 5554 C C . GLY A 1 680 ? -34.259 0.399 16.789 1.00 72.69 680 GLY A C 1
ATOM 5555 O O . GLY A 1 680 ? -34.078 -0.764 16.430 1.00 72.69 680 GLY A O 1
ATOM 5556 N N . VAL A 1 681 ? -35.332 0.756 17.503 1.00 76.00 681 VAL A N 1
ATOM 5557 C CA . VAL A 1 681 ? -36.318 -0.193 18.072 1.00 76.00 681 VAL A CA 1
ATOM 5558 C C . VAL A 1 681 ? -36.895 -1.170 17.032 1.00 76.00 681 VAL A C 1
ATOM 5560 O O . VAL A 1 681 ? -37.136 -2.334 17.339 1.00 76.00 681 VAL A O 1
ATOM 5563 N N . ASN A 1 682 ? -37.050 -0.737 15.777 1.00 73.06 682 ASN A N 1
ATOM 5564 C CA . ASN A 1 682 ? -37.571 -1.579 14.693 1.00 73.06 682 ASN A CA 1
ATOM 5565 C C . ASN A 1 682 ? -36.565 -2.627 14.183 1.00 73.06 682 ASN A C 1
ATOM 5567 O O . ASN A 1 682 ? -36.972 -3.673 13.678 1.00 73.06 682 ASN A O 1
ATOM 5571 N N . GLN A 1 683 ? -35.268 -2.357 14.314 1.00 81.25 683 GLN A N 1
ATOM 5572 C CA . GLN A 1 683 ? -34.181 -3.158 13.740 1.00 81.25 683 GLN A CA 1
ATOM 5573 C C . GLN A 1 683 ? -33.533 -4.090 14.771 1.00 81.25 683 GLN A C 1
ATOM 5575 O O . GLN A 1 683 ? -33.044 -5.164 14.414 1.00 81.25 683 GLN A O 1
ATOM 5580 N N . ASN A 1 684 ? -33.532 -3.669 16.039 1.00 87.31 684 ASN A N 1
ATOM 5581 C CA . ASN A 1 684 ? -32.802 -4.303 17.128 1.00 87.31 684 ASN A CA 1
ATOM 5582 C C . ASN A 1 684 ? -33.452 -5.633 17.546 1.00 87.31 684 ASN A C 1
ATOM 5584 O O . ASN A 1 684 ? -34.423 -5.662 18.307 1.00 87.31 684 ASN A O 1
ATOM 5588 N N . PHE A 1 685 ? -32.895 -6.735 17.044 1.00 93.12 685 PHE A N 1
ATOM 5589 C CA . PHE A 1 685 ? -33.381 -8.090 17.298 1.00 93.12 685 PHE A CA 1
ATOM 5590 C C . PHE A 1 685 ? -33.332 -8.448 18.782 1.00 93.12 685 PHE A C 1
ATOM 5592 O O . PHE A 1 685 ? -34.285 -9.018 19.305 1.00 93.12 685 PHE A O 1
ATOM 5599 N N . ALA A 1 686 ? -32.256 -8.090 19.485 1.00 93.25 686 ALA A N 1
ATOM 5600 C CA . ALA A 1 686 ? -32.098 -8.413 20.900 1.00 93.25 686 ALA A CA 1
ATOM 5601 C C . ALA A 1 686 ? -33.145 -7.714 21.775 1.00 93.25 686 ALA A C 1
ATOM 5603 O O . ALA A 1 686 ? -33.762 -8.351 22.627 1.00 93.25 686 ALA A O 1
ATOM 5604 N N . LEU A 1 687 ? -33.406 -6.428 21.524 1.00 88.19 687 LEU A N 1
ATOM 5605 C CA . LEU A 1 687 ? -34.456 -5.689 22.222 1.00 88.19 687 LEU A CA 1
ATOM 5606 C C . LEU A 1 687 ? -35.820 -6.355 22.009 1.00 88.19 687 LEU A C 1
ATOM 5608 O O . LEU A 1 687 ? -36.517 -6.658 22.975 1.00 88.19 687 LEU A O 1
ATOM 5612 N N . LYS A 1 688 ? -36.181 -6.646 20.757 1.00 91.25 688 LYS A N 1
ATOM 5613 C CA . LYS A 1 688 ? -37.455 -7.301 20.437 1.00 91.25 688 LYS A CA 1
ATOM 5614 C C . LYS A 1 688 ? -37.562 -8.701 21.036 1.00 91.25 688 LYS A C 1
ATOM 5616 O O . LYS A 1 688 ? -38.589 -9.038 21.609 1.00 91.25 688 LYS A O 1
ATOM 5621 N N . THR A 1 689 ? -36.486 -9.480 20.979 1.00 95.56 689 THR A N 1
ATOM 5622 C CA . THR A 1 689 ? -36.412 -10.812 21.593 1.00 95.56 689 THR A CA 1
ATOM 5623 C C . THR A 1 689 ? -36.654 -10.720 23.094 1.00 95.56 689 THR A C 1
ATOM 5625 O O . THR A 1 689 ? -37.486 -11.454 23.610 1.00 95.56 689 THR A O 1
ATOM 5628 N N . SER A 1 690 ? -36.013 -9.777 23.794 1.00 92.44 690 SER A N 1
ATOM 5629 C CA . SER A 1 690 ? -36.224 -9.604 25.239 1.00 92.44 690 SER A CA 1
ATOM 5630 C C . SER A 1 690 ? -37.680 -9.280 25.599 1.00 92.44 690 SER A C 1
ATOM 5632 O O . SER A 1 690 ? -38.173 -9.764 26.613 1.00 92.44 690 SER A O 1
ATOM 5634 N N . ILE A 1 691 ? -38.387 -8.532 24.742 1.00 88.81 691 ILE A N 1
ATOM 5635 C CA . ILE A 1 691 ? -39.816 -8.231 24.898 1.00 88.81 691 ILE A CA 1
ATOM 5636 C C . ILE A 1 691 ? -40.675 -9.476 24.630 1.00 88.81 691 ILE A C 1
ATOM 5638 O O . ILE A 1 691 ? -41.609 -9.750 25.376 1.00 88.81 691 ILE A O 1
ATOM 5642 N N . GLU A 1 692 ? -40.394 -10.239 23.573 1.00 91.38 692 GLU A N 1
ATOM 5643 C CA . GLU A 1 692 ? -41.162 -11.455 23.264 1.00 91.38 692 GLU A CA 1
ATOM 5644 C C . GLU A 1 692 ? -40.948 -12.566 24.306 1.00 91.38 692 GLU A C 1
ATOM 5646 O O . GLU A 1 692 ? -41.890 -13.281 24.647 1.00 91.38 692 GLU A O 1
ATOM 5651 N N . LEU A 1 693 ? -39.738 -12.689 24.859 1.00 92.94 693 LEU A N 1
ATOM 5652 C CA . LEU A 1 693 ? -39.442 -13.621 25.948 1.00 92.94 693 LEU A CA 1
ATOM 5653 C C . LEU A 1 693 ? -40.154 -13.217 27.247 1.00 92.94 693 LEU A C 1
ATOM 5655 O O . LEU A 1 693 ? -40.765 -14.069 27.893 1.00 92.94 693 LEU A O 1
ATOM 5659 N N . SER A 1 694 ? -40.143 -11.928 27.608 1.00 89.06 694 SER A N 1
ATOM 5660 C CA . SER A 1 694 ? -40.794 -11.455 28.838 1.00 89.06 694 SER A CA 1
ATOM 5661 C C . SER A 1 694 ? -42.316 -11.607 28.808 1.00 89.06 694 SER A C 1
ATOM 5663 O O . SER A 1 694 ? -42.908 -11.928 29.835 1.00 89.06 694 SER A O 1
ATOM 5665 N N . LYS A 1 695 ? -42.953 -11.484 27.633 1.00 90.06 695 LYS A N 1
ATOM 5666 C CA . LYS A 1 695 ? -44.386 -11.793 27.438 1.00 90.06 695 LYS A CA 1
ATOM 5667 C C . LYS A 1 695 ? -44.759 -13.241 27.775 1.00 90.06 695 LYS A C 1
ATOM 5669 O O . LYS A 1 695 ? -45.935 -13.516 27.980 1.00 90.06 695 LYS A O 1
ATOM 5674 N N . ASN A 1 696 ? -43.786 -14.150 27.793 1.00 87.00 696 ASN A N 1
ATOM 5675 C CA . ASN A 1 696 ? -43.967 -15.578 28.059 1.00 87.00 696 ASN A CA 1
ATOM 5676 C C . ASN A 1 696 ? -43.252 -16.011 29.353 1.00 87.00 696 ASN A C 1
ATOM 5678 O O . ASN A 1 696 ? -42.783 -17.145 29.455 1.00 87.00 696 ASN A O 1
ATOM 5682 N N . ASP A 1 697 ? -43.101 -15.089 30.310 1.00 88.81 697 ASP A N 1
ATOM 5683 C CA . ASP A 1 697 ? -42.451 -15.303 31.611 1.00 88.81 697 ASP A CA 1
ATOM 5684 C C . ASP A 1 697 ? -41.005 -15.827 31.531 1.00 88.81 697 ASP A C 1
ATOM 5686 O O . ASP A 1 697 ? -40.446 -16.342 32.504 1.00 88.81 697 ASP A O 1
ATOM 5690 N N . PHE A 1 698 ? -40.344 -15.650 30.384 1.00 93.06 698 PHE A N 1
ATOM 5691 C CA . PHE A 1 698 ? -38.933 -15.965 30.207 1.00 93.06 698 PHE A CA 1
ATOM 5692 C C . PHE A 1 698 ? -38.083 -14.707 30.438 1.00 93.06 698 PHE A C 1
ATOM 5694 O O . PHE A 1 698 ? -37.469 -14.143 29.533 1.00 93.06 698 PHE A O 1
ATOM 5701 N N . ASN A 1 699 ? -38.030 -14.274 31.696 1.00 89.50 699 ASN A N 1
ATOM 5702 C CA . ASN A 1 699 ? -37.291 -13.084 32.115 1.00 89.50 699 ASN A CA 1
ATOM 5703 C C . ASN A 1 699 ? -35.819 -13.410 32.389 1.00 89.50 699 ASN A C 1
ATOM 5705 O O . ASN A 1 699 ? -35.448 -13.764 33.506 1.00 89.50 699 ASN A O 1
ATOM 5709 N N . VAL A 1 700 ? -34.977 -13.280 31.362 1.00 86.75 700 VAL A N 1
ATOM 5710 C CA . VAL A 1 700 ? -33.540 -13.570 31.447 1.00 86.75 700 VAL A CA 1
ATOM 5711 C C . VAL A 1 700 ? -32.701 -12.422 30.873 1.00 86.75 700 VAL A C 1
ATOM 5713 O O . VAL A 1 700 ? -33.060 -11.857 29.835 1.00 86.75 700 VAL A O 1
ATOM 5716 N N . PRO A 1 701 ? -31.559 -12.068 31.494 1.00 88.88 701 PRO A N 1
ATOM 5717 C CA . PRO A 1 701 ? -30.575 -11.188 30.882 1.00 88.88 701 PRO A CA 1
ATOM 5718 C C . PRO A 1 701 ? -30.141 -11.700 29.502 1.00 88.88 701 PRO A C 1
ATOM 5720 O O . PRO A 1 701 ? -29.530 -12.767 29.378 1.00 88.88 701 PRO A O 1
ATOM 5723 N N . LEU A 1 702 ? -30.429 -10.906 28.471 1.00 89.69 702 LEU A N 1
ATOM 5724 C CA . LEU A 1 702 ? -30.093 -11.200 27.083 1.00 89.69 702 LEU A CA 1
ATOM 5725 C C . LEU A 1 702 ? -28.930 -10.322 26.617 1.00 89.69 702 LEU A C 1
ATOM 5727 O O . LEU A 1 702 ? -28.980 -9.096 26.708 1.00 89.69 702 LEU A O 1
ATOM 5731 N N . VAL A 1 703 ? -27.883 -10.949 26.084 1.00 89.00 703 VAL A N 1
ATOM 5732 C CA . VAL A 1 703 ? -26.714 -10.256 25.532 1.00 89.00 703 VAL A CA 1
ATOM 5733 C C . VAL A 1 703 ? -26.607 -10.519 24.041 1.00 89.00 703 VAL A C 1
ATOM 5735 O O . VAL A 1 703 ? -26.609 -11.670 23.616 1.00 89.00 703 VAL A O 1
ATOM 5738 N N . ALA A 1 704 ? -26.421 -9.456 23.262 1.00 88.50 704 ALA A N 1
ATOM 5739 C CA . ALA A 1 704 ? -26.169 -9.532 21.830 1.00 88.50 704 ALA A CA 1
ATOM 5740 C C . ALA A 1 704 ? -25.249 -8.392 21.365 1.00 88.50 704 ALA A C 1
ATOM 5742 O O . ALA A 1 704 ? -24.960 -7.461 22.120 1.00 88.50 704 ALA A O 1
ATOM 5743 N N . TYR A 1 705 ? -24.782 -8.461 20.117 1.00 85.12 705 TYR A N 1
ATOM 5744 C CA . TYR A 1 705 ? -23.724 -7.588 19.603 1.00 85.12 705 TYR A CA 1
ATOM 5745 C C . TYR A 1 705 ? -24.233 -6.617 18.544 1.00 85.12 705 TYR A C 1
ATOM 5747 O O . TYR A 1 705 ? -24.998 -6.984 17.662 1.00 85.12 705 TYR A O 1
ATOM 5755 N N . ASN A 1 706 ? -23.780 -5.364 18.595 1.00 81.38 706 ASN A N 1
ATOM 5756 C CA . ASN A 1 706 ? -24.155 -4.323 17.629 1.00 81.38 706 ASN A CA 1
ATOM 5757 C C . ASN A 1 706 ? -23.181 -4.195 16.441 1.00 81.38 706 ASN A C 1
ATOM 5759 O O . ASN A 1 706 ? -23.186 -3.182 15.744 1.00 81.38 706 ASN A O 1
ATOM 5763 N N . ARG A 1 707 ? -22.313 -5.191 16.254 1.00 81.31 707 ARG A N 1
ATOM 5764 C CA . ARG A 1 707 ? -21.232 -5.231 15.261 1.00 81.31 707 ARG A CA 1
ATOM 5765 C C . ARG A 1 707 ? -20.972 -6.670 14.824 1.00 81.31 707 ARG A C 1
ATOM 5767 O O . ARG A 1 707 ? -21.572 -7.595 15.378 1.00 81.31 707 ARG A O 1
ATOM 5774 N N . LEU A 1 708 ? -20.077 -6.853 13.858 1.00 73.19 708 LEU A N 1
ATOM 5775 C CA . LEU A 1 708 ? -19.587 -8.178 13.485 1.00 73.19 708 LEU A CA 1
ATOM 5776 C C . LEU A 1 708 ? -18.871 -8.822 14.681 1.00 73.19 708 LEU A C 1
ATOM 5778 O O . LEU A 1 708 ? -18.075 -8.164 15.360 1.00 73.19 708 LEU A O 1
ATOM 5782 N N . VAL A 1 709 ? -19.157 -10.098 14.926 1.00 75.06 709 VAL A N 1
ATOM 5783 C CA . VAL A 1 709 ? -18.623 -10.869 16.052 1.00 75.06 709 VAL A CA 1
ATOM 5784 C C . VAL A 1 709 ? -18.185 -12.248 15.578 1.00 75.06 709 VAL A C 1
ATOM 5786 O O . VAL A 1 709 ? -18.828 -12.854 14.729 1.00 75.06 709 VAL A O 1
ATOM 5789 N N . GLY A 1 710 ? -17.079 -12.731 16.125 1.00 67.88 710 GLY A N 1
ATOM 5790 C CA . GLY A 1 710 ? -16.561 -14.078 15.919 1.00 67.88 710 GLY A CA 1
ATOM 5791 C C . GLY A 1 710 ? -15.875 -14.567 17.187 1.00 67.88 710 GLY A C 1
ATOM 5792 O O . GLY A 1 710 ? -15.811 -13.838 18.176 1.00 67.88 710 GLY A O 1
ATOM 5793 N N . ASN A 1 711 ? -15.339 -15.786 17.164 1.00 66.19 711 ASN A N 1
ATOM 5794 C CA . ASN A 1 711 ? -14.573 -16.348 18.277 1.00 66.19 711 ASN A CA 1
ATOM 5795 C C . ASN A 1 711 ? -13.223 -16.886 17.785 1.00 66.19 711 ASN A C 1
ATOM 5797 O O . ASN A 1 711 ? -13.166 -17.553 16.754 1.00 66.19 711 ASN A O 1
ATOM 5801 N N . THR A 1 712 ? -12.152 -16.648 18.541 1.00 61.22 712 THR A N 1
ATOM 5802 C CA . THR A 1 712 ? -10.853 -17.303 18.346 1.00 61.22 712 THR A CA 1
ATOM 5803 C C . THR A 1 712 ? -10.939 -18.795 18.667 1.00 61.22 712 THR A C 1
ATOM 5805 O O . THR A 1 712 ? -11.866 -19.248 19.341 1.00 61.22 712 THR A O 1
ATOM 5808 N N . ILE A 1 713 ? -9.894 -19.537 18.292 1.00 57.88 713 ILE A N 1
ATOM 5809 C CA . ILE A 1 713 ? -9.708 -20.957 18.634 1.00 57.88 713 ILE A CA 1
ATOM 5810 C C . ILE A 1 713 ? -9.748 -21.248 20.149 1.00 57.88 713 ILE A C 1
ATOM 5812 O O . ILE A 1 713 ? -10.011 -22.369 20.562 1.00 57.88 713 ILE A O 1
ATOM 5816 N N . SER A 1 714 ? -9.509 -20.236 20.993 1.00 55.53 714 SER A N 1
ATOM 5817 C CA . SER A 1 714 ? -9.578 -20.328 22.459 1.00 55.53 714 SER A CA 1
ATOM 5818 C C . SER A 1 714 ? -10.934 -19.900 23.040 1.00 55.53 714 SER A C 1
ATOM 5820 O O . SER A 1 714 ? -11.070 -19.743 24.254 1.00 55.53 714 SER A O 1
ATOM 5822 N N . GLY A 1 715 ? -11.936 -19.663 22.189 1.00 56.03 715 GLY A N 1
ATOM 5823 C CA . GLY A 1 715 ? -13.271 -19.224 22.599 1.00 56.03 715 GLY A CA 1
ATOM 5824 C C . GLY A 1 715 ? -13.335 -17.763 23.062 1.00 56.03 715 GLY A C 1
ATOM 5825 O O . GLY A 1 715 ? -14.293 -17.374 23.739 1.00 56.03 715 GLY A O 1
ATOM 5826 N N . LYS A 1 716 ? -12.324 -16.936 22.744 1.00 62.22 716 LYS A N 1
ATOM 5827 C CA . LYS A 1 716 ? -12.360 -15.483 22.994 1.00 62.22 716 LYS A CA 1
ATOM 5828 C C . LYS A 1 716 ? -13.100 -14.777 21.865 1.00 62.22 716 LYS A C 1
ATOM 5830 O O . LYS A 1 716 ? -12.868 -15.081 20.703 1.00 62.22 716 LYS A O 1
ATOM 5835 N N . LYS A 1 717 ? -13.951 -13.809 22.201 1.00 65.06 717 LYS A N 1
ATOM 5836 C CA . LYS A 1 717 ? -14.698 -13.040 21.199 1.00 65.06 717 LYS A CA 1
ATOM 5837 C C . LYS A 1 717 ? -13.772 -12.078 20.464 1.00 65.06 717 LYS A C 1
ATOM 5839 O O . LYS A 1 717 ? -12.952 -11.411 21.089 1.00 65.06 717 LYS A O 1
ATOM 5844 N N . VAL A 1 718 ? -13.941 -12.002 19.153 1.00 62.91 718 VAL A N 1
ATOM 5845 C CA . VAL A 1 718 ? -13.301 -11.033 18.265 1.00 62.91 718 VAL A CA 1
ATOM 5846 C C . VAL A 1 718 ? -14.397 -10.153 17.692 1.00 62.91 718 VAL A C 1
ATOM 5848 O O . VAL A 1 718 ? -15.458 -10.643 17.304 1.00 62.91 718 VAL A O 1
ATOM 5851 N N . PHE A 1 719 ? -14.146 -8.851 17.659 1.00 66.06 719 PHE A N 1
ATOM 5852 C CA . PHE A 1 719 ? -15.070 -7.871 17.110 1.00 66.06 719 PHE A CA 1
ATOM 5853 C C . PHE A 1 719 ? -14.387 -7.120 15.981 1.00 66.06 719 PHE A C 1
ATOM 5855 O O . PHE A 1 719 ? -13.234 -6.715 16.126 1.00 66.06 719 PHE A O 1
ATOM 5862 N N . TRP A 1 720 ? -15.110 -6.874 14.892 1.00 54.78 720 TRP A N 1
ATOM 5863 C CA . TRP A 1 720 ? -14.615 -5.994 13.837 1.00 54.78 720 TRP A CA 1
ATOM 5864 C C . TRP A 1 720 ? -15.172 -4.569 14.005 1.00 54.78 720 TRP A C 1
ATOM 5866 O O . TRP A 1 720 ? -16.303 -4.407 14.485 1.00 54.78 720 TRP A O 1
ATOM 5876 N N . PRO A 1 721 ? -14.398 -3.526 13.639 1.00 48.09 721 PRO A N 1
ATOM 5877 C CA . PRO A 1 721 ? -14.849 -2.138 13.698 1.00 48.09 721 PRO A CA 1
ATOM 5878 C C . PRO A 1 721 ? -16.096 -1.893 12.841 1.00 48.09 721 PRO A C 1
ATOM 5880 O O . PRO A 1 721 ? -16.275 -2.490 11.778 1.00 48.09 721 PRO A O 1
ATOM 5883 N N . ILE A 1 722 ? -16.945 -0.966 13.283 1.00 46.03 722 ILE A N 1
ATOM 5884 C CA . ILE A 1 722 ? -18.125 -0.527 12.534 1.00 46.03 722 ILE A CA 1
ATOM 5885 C C . ILE A 1 722 ? -17.643 0.301 11.330 1.00 46.03 722 ILE A C 1
ATOM 5887 O O . ILE A 1 722 ? -17.071 1.366 11.530 1.00 46.03 722 ILE A O 1
ATOM 5891 N N . GLY A 1 723 ? -17.858 -0.182 10.098 1.00 42.56 723 GLY A N 1
ATOM 5892 C CA . GLY A 1 723 ? -17.529 0.552 8.861 1.00 42.56 723 GLY A CA 1
ATOM 5893 C C . GLY A 1 723 ? -16.698 -0.208 7.819 1.00 42.56 723 GLY A C 1
ATOM 5894 O O . GLY A 1 723 ? -16.552 0.281 6.705 1.00 42.56 723 GLY A O 1
ATOM 5895 N N . ARG A 1 724 ? -16.192 -1.411 8.126 1.00 36.25 724 ARG A N 1
ATOM 5896 C CA . ARG A 1 724 ? -15.630 -2.324 7.112 1.00 36.25 724 ARG A CA 1
ATOM 5897 C C . ARG A 1 724 ? -16.702 -3.283 6.611 1.00 36.25 724 ARG A C 1
ATOM 5899 O O . ARG A 1 724 ? -16.705 -4.453 6.978 1.00 36.25 724 ARG A O 1
ATOM 5906 N N . GLU A 1 725 ? -17.617 -2.794 5.790 1.00 37.56 725 GLU A N 1
ATOM 5907 C CA . GLU A 1 725 ? -18.439 -3.690 4.979 1.00 37.56 725 GLU A CA 1
ATOM 5908 C C . GLU A 1 725 ? -17.852 -3.758 3.584 1.00 37.56 725 GLU A C 1
ATOM 5910 O O . GLU A 1 725 ? -18.125 -2.932 2.719 1.00 37.56 725 GLU A O 1
ATOM 5915 N N . GLY A 1 726 ? -16.990 -4.756 3.399 1.00 28.70 726 GLY A N 1
ATOM 5916 C CA . GLY A 1 726 ? -16.789 -5.315 2.079 1.00 28.70 726 GLY A CA 1
ATOM 5917 C C . GLY A 1 726 ? -18.095 -5.978 1.671 1.00 28.70 726 GLY A C 1
ATOM 5918 O O . GLY A 1 726 ? -18.561 -6.902 2.337 1.00 28.70 726 GLY A O 1
ATOM 5919 N N . HIS A 1 727 ? -18.686 -5.475 0.594 1.00 25.75 727 HIS A N 1
ATOM 5920 C CA . HIS A 1 727 ? -19.548 -6.280 -0.252 1.00 25.75 727 HIS A CA 1
ATOM 5921 C C . HIS A 1 727 ? -18.785 -7.568 -0.591 1.00 25.75 727 HIS A C 1
ATOM 5923 O O . HIS A 1 727 ? -17.760 -7.506 -1.272 1.00 25.75 727 HIS A O 1
ATOM 5929 N N . TYR A 1 728 ? -19.247 -8.696 -0.055 1.00 25.42 728 TYR A N 1
ATOM 5930 C CA . TYR A 1 728 ? -19.006 -9.995 -0.676 1.00 25.42 728 TYR A CA 1
ATOM 5931 C C . TYR A 1 728 ? -20.011 -10.195 -1.805 1.00 25.42 728 TYR A C 1
ATOM 5933 O O . TYR A 1 728 ? -21.190 -9.807 -1.611 1.00 25.42 728 TYR A O 1
#

Mean predicted aligned error: 16.86 Å

Foldseek 3Di:
DDPPPPQKDFDFFAQVLVLVVLLVCCVPPLSVCLCVVLADPPRSDPLGLQQLLQLLLLLCVLVVCSSVVRVLLVVLSCLLPDDDPDPDPLVVLLSVLSNVQSVVLNSVSVSSSSNRSSLVVLLVVLVVLLVPQDQPDDDQQAFLLVRLLVSLVVSLVPDPCVVGVSSVVLSVLLNVVSVLLVVLLPDDPVCCVDPSNVVQCPQPLSVQLNVVCVVPSVPNGRDDDVVNSSSSSVSSSVVVNVVSVVVSQVVSLLSFKHFDPPPDPDPPPLKDKDWLVVVLVVVVVVCVVQFKKKKFKAAPSHTKIWTWHQDPVVRFIKIWIAGNRTGIMIRRDSVVVSVVVQCVCVVCCPVRVFDQDPVRTTMIMIRMMGGHPPGDNHDDSDHDDPLSSQLSSLQVQQVVQDKDALDPVSQKIKTWHDADSVQQKTWIWIQHNNDIEIEIENASHVVLVSPLCSVQVVVVNPDDYHWYQYNVQRFIFHDDPPQDCVQHHNDPVSCCVRRNDGPGGGCSDDDAFDDDDDDDDDDDFPAWDWDPDCPPAVQAQALVVLLVVLVPDPPPDPDHLGDDQAQAEEEEEQDRDPQQSPQSNLQCLSPVVRYWYKYAHLQVRIIGTRTGHLPDQDPHAYEYEYTFEWAQPVDLAEIAGNNHALLSNLVSVVCCCVPGNVSRQHQAYEYQYAQCCADDPRHNSQNSNCVNCVVVVSNHHYHYDRGHWGADSNRHIDGDDPPPDDDD

Nearest PDB structures (foldseek):
  8yja-assembly1_A  TM=8.471E-01  e=1.440E-09  Vibrio vulnificus MO6-24/O
  3eeb-assembly2_B  TM=8.454E-01  e=6.012E-09  Vibrio cholerae
  8yjc-assembly1_A  TM=7.803E-01  e=6.635E-09  Vibrio vulnificus MO6-24/O
  3fzy-assembly2_B  TM=8.471E-01  e=4.316E-08  Vibrio cholerae
  7d5y-assembly1_A  TM=7.044E-01  e=2.089E-07  Vibrio vulnificus

Radius of gyration: 35.65 Å; Cα contacts (8 Å, |Δi|>4): 1156; chains: 1; bounding box: 96×67×91 Å

Secondary structure (DSSP, 8-state):
------SEEEE---HHHHHHHHHHTTTSHHHHHHHHHHT--SSS-TT--HHHHHHHHHHHHHTT-HHHHHHHHHHHHHHHH-------HHHHHHHHHHHHHHHHHHHHHHHHHHHHHHHHHHHHHHHHHHHTPPPPPPPTT--HHHHHHHHHHHHHHHSTTTT-HHHHHHHHHHHHHHHHHHHHHT--TTGGGSHHHHHHHT-HHHHHHHHHHTTTHHHHTT---HHHHHHHHHHHHHHHHHHHHHHHHHHHHHTTEEE-GGG-SSTT-SSEEEEHHHHHHHHHHHGGGT--EEEEEE-SS-EEEEEEEEETTTTEEEEEEEETTTEEEEESSHHHHHHHHHHHHHHHHHHHTPPBPTTS-BEEEEEEEEE-SSS----PPPPPPHHHHHHHHHHHHHHTT-EEESSTTS-SEEEEEEEETTTTEEEEEEEETTEEEEEEE--S-HHHHHHHHHHTHHHHTT--S-EEE-TTTTEEEE--TT--GGG--S-HHHHHHHH-S--EE---SS----------PPPPP-TT-B-S--TTTTTSPPHHHHHHHHHTS--------PPPSSSEEEEEE---SHHHHHHHHHHHTTSGGGEEEEEE-TTT--EEEEES-TT----S-EEEEEE--EE--SSSSPPEETTB-HHHHHHHHHHIIIII-TT---SEEEEESTTTT-SSTTT-HHHHHHHHHHTTT----EE--SS-EEE-TTS-EEE--TT-----

Solvent-accessible surface area (backbone atoms only — not comparable to full-atom values): 40068 Å² total; per-residue (Å²): 137,83,82,79,79,67,64,56,53,76,47,85,42,47,51,64,62,57,53,50,49,50,64,77,36,51,82,39,68,66,52,34,46,46,35,56,74,66,59,59,74,68,71,80,62,94,85,63,54,33,53,6,49,32,53,52,38,52,37,26,39,62,74,70,34,31,66,55,52,53,50,48,55,52,50,27,49,51,54,57,67,53,82,85,84,67,89,48,67,70,61,46,42,50,53,52,24,51,27,52,51,28,48,56,56,46,50,59,55,48,42,54,24,54,43,46,27,49,51,50,53,47,51,52,51,52,52,52,54,61,78,66,64,58,81,71,85,85,56,90,84,45,43,45,72,60,50,49,50,47,30,54,52,48,40,45,65,72,39,95,56,53,85,40,65,66,54,53,52,52,53,52,52,45,49,53,41,47,57,51,53,58,53,57,70,74,53,59,79,69,49,46,74,36,78,71,30,42,58,49,69,69,33,69,46,50,45,53,49,51,63,75,38,58,94,43,55,92,46,36,54,65,55,76,52,72,66,57,48,49,55,53,53,49,30,46,48,52,50,54,48,46,62,54,50,50,56,51,48,51,55,36,31,42,20,22,32,37,73,54,74,89,76,46,99,45,95,86,45,75,56,48,81,43,45,48,71,57,52,58,51,52,57,60,58,56,53,78,72,68,53,52,40,36,32,44,42,24,40,80,70,38,37,21,28,37,38,41,39,57,40,80,90,77,74,42,52,40,40,34,45,37,33,47,78,66,18,38,41,38,26,63,47,69,65,65,43,50,54,49,50,53,50,52,49,63,76,36,22,81,83,30,44,40,52,72,41,98,87,73,49,38,45,33,37,41,30,52,33,31,71,40,89,82,39,63,89,45,69,75,89,79,74,83,54,71,63,58,40,24,46,41,30,36,44,51,37,14,80,65,54,39,69,49,60,57,45,96,83,61,66,30,38,41,31,31,64,41,55,41,80,88,44,45,38,36,36,31,40,38,35,52,86,87,43,79,34,46,38,36,29,46,47,57,43,54,69,58,48,49,54,39,52,44,70,28,52,80,60,61,72,70,63,85,62,37,30,34,38,35,58,71,75,37,26,27,23,62,57,59,97,85,60,67,71,88,75,49,49,79,48,64,71,57,42,40,70,71,46,47,69,65,81,52,58,57,65,72,71,92,82,66,61,65,82,80,89,84,90,81,84,83,78,85,66,47,60,70,48,58,48,100,61,47,88,86,58,76,78,31,44,57,28,66,60,44,40,54,60,59,66,73,51,83,78,75,72,90,71,77,77,49,35,67,93,42,61,33,35,39,40,36,33,50,43,51,49,64,70,34,12,41,43,43,24,15,55,43,66,54,43,60,95,37,40,31,34,32,42,38,40,55,88,80,65,32,38,38,33,72,37,37,41,69,82,52,81,65,79,75,42,25,31,36,38,37,31,30,54,31,52,65,79,89,53,84,54,58,23,22,53,59,84,30,46,35,61,54,44,32,54,34,52,51,46,38,46,71,74,59,36,60,50,60,66,52,66,28,39,35,46,50,25,22,30,28,45,24,74,56,85,64,17,15,25,45,64,48,24,54,53,52,24,42,77,67,77,49,80,50,57,74,45,57,30,61,32,51,60,50,56,41,91,75,39,47,78,42,72,54,73,90,83,78,76,74,85,126

pLDDT: mean 81.54, std 15.93, range [24.22, 98.31]

Sequence (728 aa):
MHKVNLKQSKINFQQRDIITYIQRNMFNKEIKEILAKEGERRGISNEGYCYGFVKSFLRYSASGQGGEYLNKLNTYMDIINSKNNSSNKMTEIEIDAQKYHARESLHKLIKNIVSDQQSIDKLVSISIFYSENEYPKITPGGKFNEYIIETINYNKKNSEYRFDRLYDDISKKQIDLVERYYSALFESKDFFNTPKGKMIELEPQFITLKEYFSDRLPALNYQFSDDDAAIFIEAIMLKIMDDISLRENDMDKNHGIIYNEGYSSDVKNKSYSISLEKFMSEMKLSKKNKKTVFYQFNSEAHAMAITVKYEPVSNSWVYSFFDPNTGLMKFHDQDDFFNYLKEKVKTNSKNYEFSVLDNGDYEVNITEFTIDKNAVKGGYLTDSSTEDIARTKNRLLSERAVSIFLDVNKKYKLSYESYDPQNQIMSLKLNFDGKFIKIHTNCIDGADLYVKLKNNLSLLSKLENDIFISEDNYQLFNIDNNVDLSKLSTETRIIDKLLGKPFDRLDVGFNDVYQSYIKEPHPKPAVGEQTPLTNYIDNWTNPFDSQKELSAFPKENTKLVNASEFDHNVVIQIGYDDTIGRTTANAMSKHPNKTTVIQFDVASQQWKVLQGDLDAKISGKIRWIVTGHGQYTYTQKETLYEGSTSKQFSEGMIYLKNSVLTQYQPDKVVLIGCNLARGGVNQNFALKTSIELSKNDFNVPLVAYNRLVGNTISGKKVFWPIGREGHY